Protein AF-A0A8T7BAP5-F1 (afdb_monomer)

Sequence (554 aa):
MAKAKLWIEKAADMTERHAQKHRPDQGSIVCASGISPSGPIHIGNLREEMTVHLVAEELRRRGHTVDHIHSWDDFDRLRKIPASVPKEFEKYIGQPLAEIPDPFDEHPSYADRFISDFEQSMEQLGVEMRSIRQAKAYRNGAYVEQIKLALEKRAVIFDCLVQYQTEGRHEESLEARREKYYPFQIYCHACNRDSTVISNYQADTATLSYACTTCKHEATFSLNDECPGKLVWKADWPMRWHFEKVAFEPGGDDHGTPGSSYTVGKEIIRDVYDDVAPCFIKYAFVGMGGATKISSSSGGGATPADALRVLEPAMLRWLYVRRDAGQQFNVEFGDELIRAYDEWDKLSTQVANETASEKQIKIYNTAKHTATAEVRTSDTPVSFRLLSSVADIANGDLKQILRIVGDHLDDHEIDKDSLEPRLSCALNWLEEYVPTDQRTHVQASFDQTTWDQLEEQQKECVSRFIEMADTQWDLKNLTSLVYGVPKLSLGFELDSPPNDDIKTAQRSFFVAMYQLMVDSETGPRLPTLLLSLGQERVLGLLTPPATPSAANLG

Nearest PDB structures (foldseek):
  1irx-assembly1_A  TM=8.778E-01  e=4.319E-36  Pyrococcus horikoshii
  1irx-assembly2_B  TM=8.777E-01  e=8.696E-34  Pyrococcus horikoshii
  8jpv-assembly1_A  TM=4.964E-01  e=3.115E-09  Candidatus Methylacidiphilum fumarolicum
  8c8w-assembly1_A  TM=2.651E-01  e=1.159E-02  Priestia megaterium
  8c9d-assembly1_A  TM=2.533E-01  e=3.415E-02  Priestia megaterium

pLDDT: mean 92.1, std 9.77, range [37.88, 98.75]

Mean predicted aligned error: 6.85 Å

Secondary structure (DSSP, 8-state):
------HHHHHHHHHHHHHHHH-TT-SSEEEEEEE--SS---HHHHHHHHHHHHHHHHHHHTT--EEEEEEE-TTSBP-S--TTS-GGGGGGTTSBGGGSPPTTSSSSSHHHHHHHHHHHHHHHTT---EEEEHHHHHHTTTTHHHHHHHHHTHHHHHHHHHTTSPTT--SS-HHHHHHH--SEEEPPTTT--S-EEEEEEEGGGTEEEEEETTT--EEEEETTT---EEE-HHHHHHHHHHHHT-SB--EEGGGGSTTSHHHHHHHHHHHHHS--PPB--EE--EEEESPPPTT--S-PPPPHHHHHHHS-HHHHHHHHHTS-TT--EEEE-STHHHHHHHHHHHHHHHHHTT-S-HHHHHHHHHHHB-SS-BPP--SS---HHHHHHHHHHTTT-HHHHHHHHHHHHT-TT--HHHHTTHHHHHHHHHHHHS-TTSS----SS--HHHHHHS-HHHHHHHHHHHHT--S--SHHHHHHHHHHHHHHHTT--TTPPP-HHHHHHHHHHHHHHHHHHHSSS--S-HHHHHHHH-HHHHHHHHSPPPP--S----

Radius of gyration: 31.7 Å; Cα contacts (8 Å, |Δi|>4): 877; chains: 1; bounding box: 68×42×117 Å

Foldseek 3Di:
DPDDDFLLLVLLVQLVVLCCVFPVPDQAAEFEEEDALLDADFVQSVLQLLSSQSNQLSNVVVVGHYAAAYEHQQQDFNQDHALVADPVQVLRGQAGQQPAPPRVNPARGNSRVNVVLQVVLCVLLVRDHHYDYVVVCQFVLVLLVVLLLCQVCVLVLLVLQVVLDDPPPDPDDSVVCSVQGHQKFAQDPVSRGSQKGWPDADSVQQKTWIAHPVPRDTDIDHSVVGRRIAGHQLLRVLSCCLSVVHQHGEEAPQQVDVSHSQNSSQSNNCVRVVHGDHSYDHAYGEAADAFDWPPPPRDDHHHSSNLVQQDRSLLSSLVSSVDNRHDYDYDYLHPVSLVSQVVLVVLVVCVVVVNDDPSSVVSSDSSQDGSVDGNDDAQDSDRLLLLLQLCLLCVNPQVLSLVLVCLQVVHNVDDPRNCPPSNSNSNSSCVTGPDPVNGFAFDPFADPVLVVPADPLLLQLLVVLLVLLPDDLGLVVLVLSLLQSLCVSVVHHSPDDDDPSSVVSSLSNCQSLCCQTGVGSDGRDVSSSDSSCDSVSSSRSRPDDDDDPPPPDD

Structure (mmCIF, N/CA/C/O backbone):
data_AF-A0A8T7BAP5-F1
#
_entry.id   AF-A0A8T7BAP5-F1
#
loop_
_atom_site.group_PDB
_atom_site.id
_atom_site.type_symbol
_atom_site.label_atom_id
_atom_site.label_alt_id
_atom_site.label_comp_id
_atom_site.label_asym_id
_atom_site.label_entity_id
_atom_site.label_seq_id
_atom_site.pdbx_PDB_ins_code
_atom_site.Cartn_x
_atom_site.Cartn_y
_atom_site.Cartn_z
_atom_site.occupancy
_atom_site.B_iso_or_equiv
_atom_site.auth_seq_id
_atom_site.auth_comp_id
_atom_site.auth_asym_id
_atom_site.auth_atom_id
_atom_site.pdbx_PDB_model_num
ATOM 1 N N . MET A 1 1 ? -29.248 20.770 -10.529 1.00 42.22 1 MET A N 1
ATOM 2 C CA . MET A 1 1 ? -27.824 20.951 -10.168 1.00 42.22 1 MET A CA 1
ATOM 3 C C . MET A 1 1 ? -27.089 19.679 -10.552 1.00 42.22 1 MET A C 1
ATOM 5 O O . MET A 1 1 ? -27.600 18.612 -10.242 1.00 42.22 1 MET A O 1
ATOM 9 N N . ALA A 1 2 ? -25.968 19.759 -11.274 1.00 47.84 2 ALA A N 1
ATOM 10 C CA . ALA A 1 2 ? -25.171 18.565 -11.557 1.00 47.84 2 ALA A CA 1
ATOM 11 C C . ALA A 1 2 ? -24.646 17.996 -10.229 1.00 47.84 2 ALA A C 1
ATOM 13 O O . ALA A 1 2 ? -24.065 18.733 -9.432 1.00 47.84 2 ALA A O 1
ATOM 14 N N . LYS A 1 3 ? -24.906 16.712 -9.972 1.00 61.34 3 LYS A N 1
ATOM 15 C CA . LYS A 1 3 ? -24.459 16.011 -8.762 1.00 61.34 3 LYS A CA 1
ATOM 16 C C . LYS A 1 3 ? -22.929 16.067 -8.684 1.00 61.34 3 LYS A C 1
ATOM 18 O O . LYS A 1 3 ? -22.256 15.878 -9.697 1.00 61.34 3 LYS A O 1
ATOM 23 N N . ALA A 1 4 ? -22.371 16.367 -7.510 1.00 72.88 4 ALA A N 1
ATOM 24 C CA . ALA A 1 4 ? -20.925 16.518 -7.353 1.00 72.88 4 ALA A CA 1
ATOM 25 C C . ALA A 1 4 ? -20.216 15.172 -7.603 1.00 72.88 4 ALA A C 1
ATOM 27 O O . ALA A 1 4 ? -20.371 14.234 -6.822 1.00 72.88 4 ALA A O 1
ATOM 28 N N . LYS A 1 5 ? -19.455 15.084 -8.700 1.00 86.69 5 LYS A N 1
ATOM 29 C CA . LYS A 1 5 ? -18.650 13.906 -9.054 1.00 86.69 5 LYS A CA 1
ATOM 30 C C . LYS A 1 5 ? -17.459 13.736 -8.104 1.00 86.69 5 LYS A C 1
ATOM 32 O O . LYS A 1 5 ? -16.766 14.718 -7.808 1.00 86.69 5 LYS A O 1
ATOM 37 N N . LEU A 1 6 ? -17.196 12.501 -7.678 1.00 93.44 6 LEU A N 1
ATOM 38 C CA . LEU A 1 6 ? -15.946 12.102 -7.031 1.00 93.44 6 LEU A CA 1
ATOM 39 C C . LEU A 1 6 ? -14.764 12.273 -7.997 1.00 93.44 6 LEU A C 1
ATOM 41 O O . LEU A 1 6 ? -14.939 12.345 -9.214 1.00 93.44 6 LEU A O 1
ATOM 45 N N . TRP A 1 7 ? -13.545 12.339 -7.459 1.00 94.38 7 TRP A N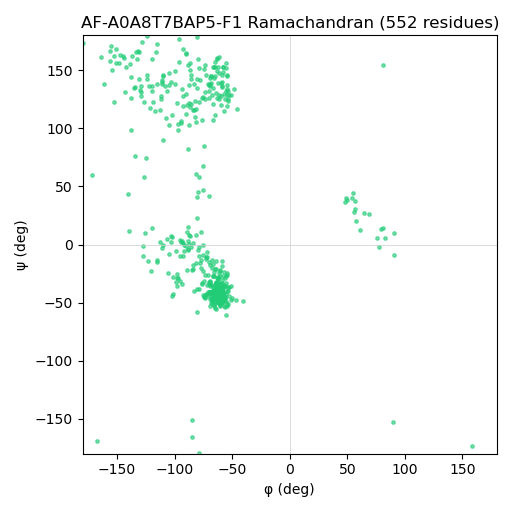 1
ATOM 46 C CA . TRP A 1 7 ? -12.332 12.404 -8.280 1.00 94.38 7 TRP A CA 1
ATOM 47 C C . TRP A 1 7 ? -12.193 11.167 -9.183 1.00 94.38 7 TRP A C 1
ATOM 49 O O . TRP A 1 7 ? -11.787 11.303 -10.332 1.00 94.38 7 TRP A O 1
ATOM 59 N N . ILE A 1 8 ? -12.641 10.004 -8.696 1.00 97.19 8 ILE A N 1
ATOM 60 C CA . ILE A 1 8 ? -12.675 8.725 -9.418 1.00 97.19 8 ILE A CA 1
ATOM 61 C C . ILE A 1 8 ? -13.526 8.849 -10.686 1.00 97.19 8 ILE A C 1
ATOM 63 O O . ILE A 1 8 ? -13.062 8.551 -11.781 1.00 97.19 8 ILE A O 1
ATOM 67 N N . GLU A 1 9 ? -14.745 9.388 -10.558 1.00 96.81 9 GLU A N 1
ATOM 68 C CA . GLU A 1 9 ? -15.660 9.589 -11.689 1.00 96.81 9 GLU A CA 1
ATOM 69 C C . GLU A 1 9 ? -15.062 10.544 -12.735 1.00 96.81 9 GLU A C 1
ATOM 71 O O . GLU A 1 9 ? -15.244 10.338 -13.933 1.00 96.81 9 GLU A O 1
ATOM 76 N N . LYS A 1 10 ? -14.334 11.582 -12.295 1.00 96.19 10 LYS A N 1
ATOM 77 C CA . LYS A 1 10 ? -13.656 12.534 -13.191 1.00 96.19 10 LYS A CA 1
ATOM 78 C C . LYS A 1 10 ? -12.464 11.898 -13.907 1.00 96.19 10 LYS A C 1
ATOM 80 O O . LYS A 1 10 ? -12.264 12.172 -15.088 1.00 96.19 10 LYS A O 1
ATOM 85 N N . ALA A 1 11 ? -11.683 11.078 -13.207 1.00 97.81 11 ALA A N 1
ATOM 86 C CA . ALA A 1 11 ? -10.572 10.342 -13.795 1.00 97.81 11 ALA A CA 1
ATOM 87 C C . ALA A 1 11 ? -11.085 9.333 -14.833 1.00 97.81 11 ALA A C 1
ATOM 89 O O . ALA A 1 11 ? -10.587 9.330 -15.953 1.00 97.81 11 ALA A O 1
ATOM 90 N N . ALA A 1 12 ? -12.156 8.594 -14.528 1.00 98.19 12 ALA A N 1
ATOM 91 C CA . ALA A 1 12 ? -12.823 7.716 -15.488 1.00 98.19 12 ALA A CA 1
ATOM 92 C C . ALA A 1 12 ? -13.328 8.482 -16.728 1.00 98.19 12 ALA A C 1
ATOM 94 O O . ALA A 1 12 ? -13.032 8.072 -17.847 1.00 98.19 12 ALA A O 1
ATOM 95 N N . ASP A 1 13 ? -13.966 9.653 -16.564 1.00 98.06 13 ASP A N 1
ATOM 96 C CA . ASP A 1 13 ? -14.374 10.498 -17.704 1.00 98.06 13 ASP A CA 1
ATOM 97 C C . ASP A 1 13 ? -13.178 10.931 -18.582 1.00 98.06 13 ASP A C 1
ATOM 99 O O . ASP A 1 13 ? -13.317 11.173 -19.785 1.00 98.06 13 ASP A O 1
ATOM 103 N N . MET A 1 14 ? -12.003 11.159 -17.985 1.00 98.00 14 MET A N 1
ATOM 104 C CA . MET A 1 14 ? -10.785 11.504 -18.725 1.00 98.00 14 MET A CA 1
ATOM 105 C C . MET A 1 14 ? -10.226 10.285 -19.459 1.00 98.00 14 MET A C 1
ATOM 107 O O . MET A 1 14 ? -9.881 10.402 -20.636 1.00 98.00 14 MET A O 1
ATOM 111 N N . THR A 1 15 ? -10.199 9.130 -18.796 1.00 98.50 15 THR A N 1
ATOM 112 C CA . THR A 1 15 ? -9.736 7.861 -19.356 1.00 98.50 15 THR A CA 1
ATOM 113 C C . THR A 1 15 ? -10.598 7.408 -20.530 1.00 98.50 15 THR A C 1
ATOM 115 O O . THR A 1 15 ? -10.052 7.080 -21.578 1.00 98.50 15 THR A O 1
ATOM 118 N N . GLU A 1 16 ? -11.927 7.466 -20.418 1.00 97.94 16 GLU A N 1
ATOM 119 C CA . GLU A 1 16 ? -12.850 7.122 -21.512 1.00 97.94 16 GLU A CA 1
ATOM 120 C C . GLU A 1 16 ? -12.613 7.993 -22.741 1.00 97.94 16 GLU A C 1
ATOM 122 O O . GLU A 1 16 ? -12.461 7.483 -23.848 1.00 97.94 16 GLU A O 1
ATOM 127 N N . ARG A 1 17 ? -12.520 9.316 -22.550 1.00 98.00 17 ARG A N 1
ATOM 128 C CA . ARG A 1 17 ? -12.244 10.247 -23.652 1.00 98.00 17 ARG A CA 1
ATOM 129 C C . ARG A 1 17 ? -10.885 9.984 -24.292 1.00 98.00 17 ARG A C 1
ATOM 131 O O . ARG A 1 17 ? -10.757 10.108 -25.508 1.00 98.00 17 ARG A O 1
ATOM 138 N N . HIS A 1 18 ? -9.876 9.643 -23.491 1.00 98.06 18 HIS A N 1
ATOM 139 C CA . HIS A 1 18 ? -8.556 9.286 -23.996 1.00 98.06 18 HIS A CA 1
ATOM 140 C C . HIS A 1 18 ? -8.612 7.993 -24.822 1.00 98.06 18 HIS A C 1
ATOM 142 O O . HIS A 1 18 ? -8.173 7.991 -25.971 1.00 98.06 18 HIS A O 1
ATOM 148 N N . ALA A 1 19 ? -9.212 6.933 -24.276 1.00 97.56 19 ALA A N 1
ATOM 149 C CA . ALA A 1 19 ? -9.358 5.642 -24.941 1.00 97.56 19 ALA A CA 1
ATOM 150 C C . ALA A 1 19 ? -10.167 5.759 -26.242 1.00 97.56 19 ALA A C 1
ATOM 152 O O . ALA A 1 19 ? -9.708 5.315 -27.285 1.00 97.56 19 ALA A O 1
ATOM 153 N N . GLN A 1 20 ? -11.305 6.456 -26.239 1.00 96.62 20 GLN A N 1
ATOM 154 C CA . GLN A 1 20 ? -12.110 6.676 -27.449 1.00 96.62 20 GLN A CA 1
ATOM 155 C C . GLN A 1 20 ? -11.347 7.427 -28.544 1.00 96.62 20 GLN A C 1
ATOM 157 O O . GLN A 1 20 ? -11.540 7.166 -29.728 1.00 96.62 20 GLN A O 1
ATOM 162 N N . LYS A 1 21 ? -10.492 8.382 -28.166 1.00 97.50 21 LYS A N 1
ATOM 163 C CA . LYS A 1 21 ? -9.751 9.201 -29.129 1.00 97.50 21 LYS A CA 1
ATOM 164 C C . LYS A 1 21 ? -8.523 8.489 -29.694 1.00 97.50 21 LYS A C 1
ATOM 166 O O . LYS A 1 21 ? -8.200 8.687 -30.860 1.00 97.50 21 LYS A O 1
ATOM 171 N N . HIS A 1 22 ? -7.813 7.737 -28.860 1.00 96.81 22 HIS A N 1
ATOM 172 C CA . HIS A 1 22 ? -6.478 7.231 -29.182 1.00 96.81 22 HIS A CA 1
ATOM 173 C C . HIS A 1 22 ? -6.399 5.705 -29.277 1.00 96.81 22 HIS A C 1
ATOM 175 O O . HIS A 1 22 ? -5.413 5.183 -29.787 1.00 96.81 22 HIS A O 1
ATOM 181 N N . ARG A 1 23 ? -7.430 4.994 -28.812 1.00 94.19 23 ARG A N 1
ATOM 182 C CA . ARG A 1 23 ? -7.539 3.530 -28.785 1.00 94.19 23 ARG A CA 1
ATOM 183 C C . ARG A 1 23 ? -8.967 3.036 -29.134 1.00 94.19 23 ARG A C 1
ATOM 185 O O . ARG A 1 23 ? -9.470 2.148 -28.448 1.00 94.19 23 ARG A O 1
ATOM 192 N N . PRO A 1 24 ? -9.655 3.589 -30.158 1.00 91.50 24 PRO A N 1
ATOM 193 C CA . PRO A 1 24 ? -11.071 3.288 -30.423 1.00 91.50 24 PRO A CA 1
ATOM 194 C C . PRO A 1 24 ? -11.344 1.813 -30.752 1.00 91.50 24 PRO A C 1
ATOM 196 O O . PRO A 1 24 ? -12.427 1.315 -30.457 1.00 91.50 24 PRO A O 1
ATOM 199 N N . ASP A 1 25 ? -10.360 1.124 -31.332 1.00 91.44 25 ASP A N 1
ATOM 200 C CA . ASP A 1 25 ? -10.478 -0.271 -31.769 1.00 91.44 25 ASP A CA 1
ATOM 201 C C . ASP A 1 25 ? -9.985 -1.274 -30.710 1.00 91.44 25 ASP A C 1
ATOM 203 O O . ASP A 1 25 ? -9.953 -2.482 -30.950 1.00 91.44 25 ASP A O 1
ATOM 207 N N . GLN A 1 26 ? -9.567 -0.794 -29.534 1.00 88.06 26 GLN A N 1
ATOM 208 C CA . GLN A 1 26 ? -9.059 -1.650 -28.469 1.00 88.06 26 GLN A CA 1
ATOM 209 C C . GLN A 1 26 ? -10.225 -2.249 -27.673 1.00 88.06 26 GLN A C 1
ATOM 211 O O . GLN A 1 26 ? -11.061 -1.532 -27.130 1.00 88.06 26 GLN A O 1
ATOM 216 N N . GLY A 1 27 ? -10.277 -3.582 -27.587 1.00 90.25 27 GLY A N 1
ATOM 217 C CA . GLY A 1 27 ? -11.372 -4.301 -26.919 1.00 90.25 27 GLY A CA 1
ATOM 218 C C . GLY A 1 27 ? -11.449 -4.095 -25.400 1.00 90.25 27 GLY A C 1
ATOM 219 O O . GLY A 1 27 ? -12.485 -4.370 -24.799 1.00 90.25 27 GLY A O 1
ATOM 220 N N . SER A 1 28 ? -10.377 -3.597 -24.780 1.00 96.88 28 SER A N 1
ATOM 221 C CA . SER A 1 28 ? -10.308 -3.283 -23.354 1.00 96.88 28 SER A CA 1
ATOM 222 C C . SER A 1 28 ? -9.598 -1.954 -23.111 1.00 96.88 28 SER A C 1
ATOM 224 O O . SER A 1 28 ? -8.614 -1.627 -23.774 1.00 96.88 28 SER A O 1
ATOM 226 N N . ILE A 1 29 ? -10.063 -1.204 -22.112 1.00 98.50 29 ILE A N 1
ATOM 227 C CA . ILE A 1 29 ? -9.329 -0.049 -21.589 1.00 98.50 29 ILE A CA 1
ATOM 228 C C . ILE A 1 29 ? -8.233 -0.584 -20.667 1.00 98.50 29 ILE A C 1
ATOM 230 O O . ILE A 1 29 ? -8.533 -1.298 -19.713 1.00 98.50 29 ILE A O 1
ATOM 234 N N . VAL A 1 30 ? -6.973 -0.257 -20.953 1.00 98.69 30 VAL A N 1
ATOM 235 C CA . VAL A 1 30 ? -5.834 -0.692 -20.132 1.00 98.69 30 VAL A CA 1
ATOM 236 C C . VAL A 1 30 ? -5.521 0.378 -19.087 1.00 98.69 30 VAL A C 1
ATOM 238 O O . VAL A 1 30 ? -5.207 1.521 -19.436 1.00 98.69 30 VAL A O 1
ATOM 241 N N . CYS A 1 31 ? -5.614 0.004 -17.815 1.00 98.75 31 CYS A N 1
ATOM 242 C CA . CYS A 1 31 ? -5.249 0.827 -16.664 1.00 98.75 31 CYS A CA 1
ATOM 243 C C . CYS A 1 31 ? -4.015 0.211 -15.997 1.00 98.75 31 CYS A C 1
ATOM 245 O O . CYS A 1 31 ? -4.042 -0.981 -15.707 1.00 98.75 31 CYS A O 1
ATOM 247 N N . ALA A 1 32 ? -2.959 0.992 -15.770 1.00 98.69 32 ALA A N 1
ATOM 248 C CA . ALA A 1 32 ? -1.668 0.480 -15.314 1.00 98.69 32 ALA A CA 1
ATOM 249 C C . ALA A 1 32 ? -1.173 1.140 -14.022 1.00 98.69 32 ALA A C 1
ATOM 251 O O . ALA A 1 32 ? -1.396 2.335 -13.820 1.00 98.69 32 ALA A O 1
ATOM 252 N N . SER A 1 33 ? -0.480 0.349 -13.204 1.00 98.19 33 SER A N 1
ATOM 253 C CA . SER A 1 33 ? 0.383 0.722 -12.070 1.00 98.19 33 SER A CA 1
ATOM 254 C C . SER A 1 33 ? 1.727 -0.014 -12.181 1.00 98.19 33 SER A C 1
ATOM 256 O O . SER A 1 33 ? 1.854 -0.989 -12.933 1.00 98.19 33 SER A O 1
ATOM 258 N N . GLY A 1 34 ? 2.739 0.405 -11.417 1.00 97.31 34 GLY A N 1
ATOM 259 C CA . GLY A 1 34 ? 3.998 -0.323 -11.314 1.00 97.31 34 GLY A CA 1
ATOM 260 C C . GLY A 1 34 ? 4.848 0.024 -10.091 1.00 97.31 34 GLY A C 1
ATOM 261 O O . GLY A 1 34 ? 5.007 1.178 -9.705 1.00 97.31 34 GLY A O 1
ATOM 262 N N . ILE A 1 35 ? 5.434 -1.002 -9.470 1.00 97.31 35 ILE A N 1
ATOM 263 C CA . ILE A 1 35 ? 6.256 -0.868 -8.261 1.00 97.31 35 ILE A CA 1
ATOM 264 C C . ILE A 1 35 ? 7.536 -1.700 -8.404 1.00 97.31 35 ILE A C 1
ATOM 266 O O . ILE A 1 35 ? 7.500 -2.874 -8.775 1.00 97.31 35 ILE A O 1
ATOM 270 N N . SER A 1 36 ? 8.683 -1.122 -8.027 1.00 97.19 36 SER A N 1
ATOM 271 C CA . SER A 1 36 ? 9.936 -1.870 -7.854 1.00 97.19 36 SER A CA 1
ATOM 272 C C . SER A 1 36 ? 9.961 -2.559 -6.474 1.00 97.19 36 SER A C 1
ATOM 274 O O . SER A 1 36 ? 10.014 -1.857 -5.455 1.00 97.19 36 SER A O 1
ATOM 276 N N . PRO A 1 37 ? 10.003 -3.905 -6.388 1.00 96.75 37 PRO A N 1
ATOM 277 C CA . PRO A 1 37 ? 9.979 -4.668 -5.131 1.00 96.75 37 PRO A CA 1
ATOM 278 C C . PRO A 1 37 ? 11.360 -4.683 -4.447 1.00 96.75 37 PRO A C 1
ATOM 280 O O . PRO A 1 37 ? 11.987 -5.719 -4.239 1.00 96.75 37 PRO A O 1
ATOM 283 N N . SER A 1 38 ? 11.886 -3.493 -4.150 1.00 94.56 38 SER A N 1
ATOM 284 C CA . SER A 1 38 ? 13.243 -3.272 -3.619 1.00 94.56 38 SER A CA 1
ATOM 285 C C . SER A 1 38 ? 13.339 -3.311 -2.086 1.00 94.56 38 SER A C 1
ATOM 287 O O . SER A 1 38 ? 14.354 -2.915 -1.511 1.00 94.56 38 SER A O 1
ATOM 289 N N . GLY A 1 39 ? 12.266 -3.745 -1.432 1.00 93.12 39 GLY A N 1
ATOM 290 C CA . GLY A 1 39 ? 12.071 -3.763 0.011 1.00 93.12 39 GLY A CA 1
ATOM 291 C C . GLY A 1 39 ? 10.576 -3.807 0.344 1.00 93.12 39 GLY A C 1
ATOM 292 O O . GLY A 1 39 ? 9.760 -3.908 -0.576 1.00 93.12 39 GLY A O 1
ATOM 293 N N . PRO A 1 40 ? 10.206 -3.687 1.633 1.00 92.25 40 PRO A N 1
ATOM 294 C CA . PRO A 1 40 ? 8.806 -3.638 2.045 1.00 92.25 40 PRO A CA 1
ATOM 295 C C . PRO A 1 40 ? 8.033 -2.549 1.292 1.00 92.25 40 PRO A C 1
ATOM 297 O O . PRO A 1 40 ? 8.432 -1.381 1.293 1.00 92.25 40 PRO A O 1
ATOM 300 N N . ILE A 1 41 ? 6.931 -2.938 0.651 1.00 93.75 41 ILE A N 1
ATOM 301 C CA . ILE A 1 41 ? 6.086 -2.034 -0.133 1.00 93.75 41 ILE A CA 1
ATOM 302 C C . ILE A 1 41 ? 5.112 -1.347 0.823 1.00 93.75 41 ILE A C 1
ATOM 304 O O . ILE A 1 41 ? 4.288 -1.996 1.466 1.00 93.75 41 ILE A O 1
ATOM 308 N N . HIS A 1 42 ? 5.225 -0.027 0.953 1.00 92.62 42 HIS A N 1
ATOM 309 C CA . HIS A 1 42 ? 4.546 0.722 2.009 1.00 92.62 42 HIS A CA 1
ATOM 310 C C . HIS A 1 42 ? 3.177 1.272 1.572 1.00 92.62 42 HIS A C 1
ATOM 312 O O . HIS A 1 42 ? 2.851 1.338 0.387 1.00 92.62 42 HIS A O 1
ATOM 318 N N . ILE A 1 43 ? 2.376 1.759 2.526 1.00 93.75 43 ILE A N 1
ATOM 319 C CA . ILE A 1 43 ? 1.055 2.384 2.291 1.00 93.75 43 ILE A CA 1
ATOM 320 C C . ILE A 1 43 ? 1.093 3.572 1.306 1.00 93.75 43 ILE A C 1
ATOM 322 O O . ILE A 1 43 ? 0.126 3.853 0.600 1.00 93.75 43 ILE A O 1
ATOM 326 N N . GLY A 1 44 ? 2.232 4.255 1.198 1.00 93.12 44 GLY A N 1
ATOM 327 C CA . GLY A 1 44 ? 2.478 5.221 0.121 1.00 93.12 44 GLY A CA 1
ATOM 328 C C . GLY A 1 44 ? 2.400 4.612 -1.286 1.00 93.12 44 GLY A C 1
ATOM 329 O O . GLY A 1 44 ? 1.758 5.198 -2.150 1.00 93.12 44 GLY A O 1
ATOM 330 N N . ASN A 1 45 ? 2.981 3.428 -1.517 1.00 94.75 45 ASN A N 1
ATOM 331 C CA . ASN A 1 45 ? 2.881 2.729 -2.803 1.00 94.75 45 ASN A CA 1
ATOM 332 C C . ASN A 1 45 ? 1.464 2.204 -3.060 1.00 94.75 45 ASN A C 1
ATOM 334 O O . ASN A 1 45 ? 0.988 2.261 -4.190 1.00 94.75 45 ASN A O 1
ATOM 338 N N . LEU A 1 46 ? 0.748 1.791 -2.004 1.00 97.00 46 LEU A N 1
ATOM 339 C CA . LEU A 1 46 ? -0.669 1.422 -2.099 1.00 97.00 46 LEU A CA 1
ATOM 340 C C . LEU A 1 46 ? -1.523 2.542 -2.714 1.00 97.00 46 LEU A C 1
ATOM 342 O O . LEU A 1 46 ? -2.559 2.266 -3.312 1.00 97.00 46 LEU A O 1
ATOM 346 N N . ARG A 1 47 ? -1.104 3.812 -2.603 1.00 97.06 47 ARG A N 1
ATOM 347 C CA . ARG A 1 47 ? -1.826 4.932 -3.221 1.00 97.06 47 ARG A CA 1
ATOM 348 C C . ARG A 1 47 ? -1.882 4.819 -4.730 1.00 97.06 47 ARG A C 1
ATOM 350 O O . ARG A 1 47 ? -2.927 5.151 -5.283 1.00 97.06 47 ARG A O 1
ATOM 357 N N . GLU A 1 48 ? -0.811 4.371 -5.372 1.00 97.06 48 GLU A N 1
ATOM 358 C CA . GLU A 1 48 ? -0.809 4.167 -6.815 1.00 97.06 48 GLU A CA 1
ATOM 359 C C . GLU A 1 48 ? -1.816 3.081 -7.189 1.00 97.06 48 GLU A C 1
ATOM 361 O O . GLU A 1 48 ? -2.773 3.355 -7.910 1.00 97.06 48 GLU A O 1
ATOM 366 N N . GLU A 1 49 ? -1.675 1.905 -6.582 1.00 97.69 49 GLU A N 1
ATOM 367 C CA . GLU A 1 49 ? -2.509 0.738 -6.863 1.00 97.69 49 GLU A CA 1
ATOM 368 C C . GLU A 1 49 ? -3.998 1.009 -6.614 1.00 97.69 49 GLU A C 1
ATOM 370 O O . GLU A 1 49 ? -4.838 0.815 -7.491 1.00 97.69 49 GLU A O 1
ATOM 375 N N . MET A 1 50 ? -4.339 1.587 -5.458 1.00 97.88 50 MET A N 1
ATOM 376 C CA . MET A 1 50 ? -5.717 1.980 -5.162 1.00 97.88 50 MET A CA 1
ATOM 377 C C . MET A 1 50 ? -6.237 3.031 -6.142 1.00 97.88 50 MET A C 1
ATOM 379 O O . MET A 1 50 ? -7.423 3.034 -6.459 1.00 97.88 50 MET A O 1
ATOM 383 N N . THR A 1 51 ? -5.385 3.935 -6.631 1.00 98.06 51 THR A N 1
ATOM 384 C CA . THR A 1 51 ? -5.808 4.950 -7.601 1.00 98.06 51 THR A CA 1
ATOM 385 C C . THR A 1 51 ? -6.192 4.312 -8.932 1.00 98.06 51 THR A C 1
ATOM 387 O O . THR A 1 51 ? -7.234 4.661 -9.490 1.00 98.06 51 THR A O 1
ATOM 390 N N . VAL A 1 52 ? -5.393 3.358 -9.415 1.00 98.38 52 VAL A N 1
ATOM 391 C CA . VAL A 1 52 ? -5.677 2.613 -10.649 1.00 98.38 52 VAL A CA 1
ATOM 392 C C . VAL A 1 52 ? -6.904 1.740 -10.486 1.00 98.38 52 VAL A C 1
ATOM 394 O O . VAL A 1 52 ? -7.846 1.872 -11.269 1.00 98.38 52 VAL A O 1
ATOM 397 N N . HIS A 1 53 ? -6.934 0.933 -9.426 1.00 97.94 53 HIS A N 1
ATOM 398 C CA . HIS A 1 53 ? -8.045 0.047 -9.126 1.00 97.94 53 HIS A CA 1
ATOM 399 C C . HIS A 1 53 ? -9.366 0.818 -9.070 1.00 97.94 53 HIS A C 1
ATOM 401 O O . HIS A 1 53 ? -10.293 0.497 -9.801 1.00 97.94 53 HIS A O 1
ATOM 407 N N . LEU A 1 54 ? -9.459 1.898 -8.288 1.00 97.75 54 LEU A N 1
ATOM 408 C CA . LEU A 1 54 ? -10.710 2.651 -8.148 1.00 97.75 54 LEU A CA 1
ATOM 409 C C . LEU A 1 54 ? -11.224 3.223 -9.480 1.00 97.75 54 LEU A C 1
ATOM 411 O O . LEU A 1 54 ? -12.435 3.248 -9.706 1.00 97.75 54 LEU A O 1
ATOM 415 N N . VAL A 1 55 ? -10.327 3.663 -10.369 1.00 98.25 55 VAL A N 1
ATOM 416 C CA . VAL A 1 55 ? -10.701 4.139 -11.710 1.00 98.25 55 VAL A CA 1
ATOM 417 C C . VAL A 1 55 ? -11.119 2.977 -12.611 1.00 98.25 55 VAL A C 1
ATOM 419 O O . VAL A 1 55 ? -12.130 3.091 -13.302 1.00 98.25 55 VAL A O 1
ATOM 422 N N . ALA A 1 56 ? -10.402 1.851 -12.576 1.00 98.12 56 ALA A N 1
ATOM 423 C CA . ALA A 1 56 ? -10.762 0.642 -13.312 1.00 98.12 56 ALA A CA 1
ATOM 424 C C . ALA A 1 56 ? -12.152 0.120 -12.910 1.00 98.12 56 ALA A C 1
ATOM 426 O O . ALA A 1 56 ? -12.961 -0.223 -13.768 1.00 98.12 56 ALA A O 1
ATOM 427 N N . GLU A 1 57 ? -12.467 0.138 -11.618 1.00 97.25 57 GLU A N 1
ATOM 428 C CA . GLU A 1 57 ? -13.761 -0.281 -11.076 1.00 97.25 57 GLU A CA 1
ATOM 429 C C . GLU A 1 57 ? -14.905 0.628 -11.523 1.00 97.25 57 GLU A C 1
ATOM 431 O O . GLU A 1 57 ? -15.981 0.157 -11.889 1.00 97.25 57 GLU A O 1
ATOM 436 N N . GLU A 1 58 ? -14.674 1.939 -11.542 1.00 97.19 58 GLU A N 1
ATOM 437 C CA . GLU A 1 58 ? -15.643 2.893 -12.074 1.00 97.19 58 GLU A CA 1
ATOM 438 C C . GLU A 1 58 ? -15.888 2.673 -13.574 1.00 97.19 58 GLU A C 1
ATOM 440 O O . GLU A 1 58 ? -17.036 2.666 -14.014 1.00 97.19 58 GLU A O 1
ATOM 445 N N . LEU A 1 59 ? -14.839 2.420 -14.359 1.00 97.69 59 LEU A N 1
ATOM 446 C CA . LEU A 1 59 ? -14.963 2.091 -15.783 1.00 97.69 59 LEU A CA 1
ATOM 447 C C . LEU A 1 59 ? -15.730 0.774 -16.002 1.00 97.69 59 LEU A C 1
ATOM 449 O O . LEU A 1 59 ? -16.602 0.710 -16.873 1.00 97.69 59 LEU A O 1
ATOM 453 N N . ARG A 1 60 ? -15.477 -0.256 -15.181 1.00 97.19 60 ARG A N 1
ATOM 454 C CA . ARG A 1 60 ? -16.231 -1.525 -15.203 1.00 97.19 60 ARG A CA 1
ATOM 455 C C . ARG A 1 60 ? -17.708 -1.311 -14.890 1.00 97.19 60 ARG A C 1
ATOM 457 O O . ARG A 1 60 ? -18.561 -1.815 -15.617 1.00 97.19 60 ARG A O 1
ATOM 464 N N . ARG A 1 61 ? -18.034 -0.498 -13.877 1.00 95.19 61 ARG A N 1
ATOM 465 C CA . ARG A 1 61 ? -19.427 -0.131 -13.541 1.00 95.19 61 ARG A CA 1
ATOM 466 C C . ARG A 1 61 ? -20.145 0.593 -14.680 1.00 95.19 61 ARG A C 1
ATOM 468 O O . ARG A 1 61 ? -21.364 0.497 -14.787 1.00 95.19 61 ARG A O 1
ATOM 475 N N . ARG A 1 62 ? -19.403 1.284 -15.549 1.00 95.56 62 ARG A N 1
ATOM 476 C CA . ARG A 1 62 ? -19.925 1.929 -16.766 1.00 95.56 62 ARG A CA 1
ATOM 477 C C . ARG A 1 62 ? -20.044 0.983 -17.967 1.00 95.56 62 ARG A C 1
ATOM 479 O O . ARG A 1 62 ? -20.484 1.410 -19.030 1.00 95.56 62 ARG A O 1
ATOM 486 N N . GLY A 1 63 ? -19.701 -0.295 -17.801 1.00 95.94 63 GLY A N 1
ATOM 487 C CA . GLY A 1 63 ? -19.829 -1.331 -18.826 1.00 95.94 63 GLY A CA 1
ATOM 488 C C . GLY A 1 63 ? -18.598 -1.506 -19.715 1.00 95.94 63 GLY A C 1
ATOM 489 O O . GLY A 1 63 ? -18.673 -2.224 -20.711 1.00 95.94 63 GLY A O 1
ATOM 490 N N . HIS A 1 64 ? -17.465 -0.878 -19.386 1.00 97.12 64 HIS A N 1
ATOM 491 C CA . HIS A 1 64 ? -16.218 -1.113 -20.109 1.00 97.12 64 HIS A CA 1
ATOM 492 C C . HIS A 1 64 ? -15.559 -2.425 -19.674 1.00 97.12 64 HIS A C 1
ATOM 494 O O . HIS A 1 64 ? -15.513 -2.758 -18.490 1.00 97.12 64 HIS A O 1
ATOM 500 N N . THR A 1 65 ? -14.970 -3.142 -20.634 1.00 97.00 65 THR A N 1
ATOM 501 C CA . THR A 1 65 ? -13.979 -4.179 -20.317 1.00 97.00 65 THR A CA 1
ATOM 502 C C . THR A 1 65 ? -12.671 -3.483 -19.961 1.00 97.00 65 THR A C 1
ATOM 504 O O . THR A 1 65 ? -12.185 -2.651 -20.731 1.00 97.00 65 THR A O 1
ATOM 507 N N . VAL A 1 66 ? -12.112 -3.798 -18.794 1.00 98.00 66 VAL A N 1
ATOM 508 C CA . VAL A 1 66 ? -10.917 -3.131 -18.265 1.00 98.00 66 VAL A CA 1
ATOM 509 C C . VAL A 1 66 ? -9.855 -4.159 -17.917 1.00 98.00 66 VAL A C 1
ATOM 511 O O . VAL A 1 66 ? -10.097 -5.043 -17.091 1.00 98.00 66 VAL A O 1
ATOM 514 N N . ASP A 1 67 ? -8.681 -4.003 -18.521 1.00 98.06 67 ASP A N 1
ATOM 515 C CA . ASP A 1 67 ? -7.473 -4.749 -18.173 1.00 98.06 67 ASP A CA 1
ATOM 516 C C . ASP A 1 67 ? -6.667 -3.902 -17.187 1.00 98.06 67 ASP A C 1
ATOM 518 O O . ASP A 1 67 ? -6.119 -2.857 -17.543 1.00 98.06 67 ASP A O 1
ATOM 522 N N . HIS A 1 68 ? -6.686 -4.315 -15.923 1.00 98.12 68 HIS A N 1
ATOM 523 C CA . HIS A 1 68 ? -5.957 -3.655 -14.851 1.00 98.12 68 HIS A CA 1
ATOM 524 C C . HIS A 1 68 ? -4.615 -4.359 -14.694 1.00 98.12 68 HIS A C 1
ATOM 526 O O . HIS A 1 68 ? -4.576 -5.483 -14.198 1.00 98.12 68 HIS A O 1
ATOM 532 N N . ILE A 1 69 ? -3.539 -3.735 -15.161 1.00 98.50 69 ILE A N 1
ATOM 533 C CA . ILE A 1 69 ? -2.201 -4.323 -15.157 1.00 98.50 69 ILE A CA 1
ATOM 534 C C . ILE A 1 69 ? -1.365 -3.733 -14.028 1.00 98.50 69 ILE A C 1
ATOM 536 O O . ILE A 1 69 ? -1.392 -2.526 -13.803 1.00 98.50 69 ILE A O 1
ATOM 540 N N . HIS A 1 70 ? -0.587 -4.587 -13.369 1.00 98.69 70 HIS A N 1
ATOM 541 C CA . HIS A 1 70 ? 0.400 -4.164 -12.384 1.00 98.69 70 HIS A CA 1
ATOM 542 C C . HIS A 1 70 ? 1.784 -4.639 -12.811 1.00 98.69 70 HIS A C 1
ATOM 544 O O . HIS A 1 70 ? 2.035 -5.842 -12.928 1.00 98.69 70 HIS A O 1
ATOM 550 N N . SER A 1 71 ? 2.692 -3.702 -13.057 1.00 98.56 71 SER A N 1
ATOM 551 C CA . SER A 1 71 ? 4.068 -3.999 -13.433 1.00 98.56 71 SER A CA 1
ATOM 552 C C . SER A 1 71 ? 4.968 -4.117 -12.210 1.00 98.56 71 SER A C 1
ATOM 554 O O . SER A 1 71 ? 5.308 -3.132 -11.562 1.00 98.56 71 SER A O 1
ATOM 556 N N . TRP A 1 72 ? 5.447 -5.328 -11.950 1.00 98.62 72 TRP A N 1
ATOM 557 C CA . TRP A 1 72 ? 6.505 -5.559 -10.979 1.00 98.62 72 TRP A CA 1
ATOM 558 C C . TRP A 1 72 ? 7.856 -5.273 -11.621 1.00 98.62 72 TRP A C 1
ATOM 560 O O . TRP A 1 72 ? 8.350 -6.085 -12.407 1.00 98.62 72 TRP A O 1
ATOM 570 N N . ASP A 1 73 ? 8.477 -4.146 -11.267 1.00 98.25 73 ASP A N 1
ATOM 571 C CA . ASP A 1 73 ? 9.807 -3.731 -11.737 1.00 98.25 73 ASP A CA 1
ATOM 572 C C . ASP A 1 73 ? 10.936 -4.531 -11.051 1.00 98.25 73 ASP A C 1
ATOM 574 O O . ASP A 1 73 ? 11.951 -4.008 -10.593 1.00 98.25 73 ASP A O 1
ATOM 578 N N . ASP A 1 74 ? 10.770 -5.854 -10.995 1.00 98.38 74 ASP A N 1
ATOM 579 C CA . ASP A 1 74 ? 11.675 -6.830 -10.385 1.00 98.38 74 ASP A CA 1
ATOM 580 C C . ASP A 1 74 ? 12.972 -7.048 -11.183 1.00 98.38 74 ASP A C 1
ATOM 582 O O . ASP A 1 74 ? 13.898 -7.709 -10.711 1.00 98.38 74 ASP A O 1
ATOM 586 N N . PHE A 1 75 ? 13.074 -6.454 -12.376 1.00 98.31 75 PHE A N 1
ATOM 587 C CA . PHE A 1 75 ? 14.318 -6.391 -13.144 1.00 98.31 75 PHE A CA 1
ATOM 588 C C . PHE A 1 75 ? 15.137 -5.128 -12.888 1.00 98.31 75 PHE A C 1
ATOM 590 O O . PHE A 1 75 ? 16.190 -4.945 -13.501 1.00 98.31 75 PHE A O 1
ATOM 597 N N . ASP A 1 76 ? 14.678 -4.248 -11.998 1.00 97.94 76 ASP A N 1
ATOM 598 C CA . ASP A 1 76 ? 15.514 -3.171 -11.489 1.00 97.94 76 ASP A CA 1
ATOM 599 C C . ASP A 1 76 ? 16.662 -3.728 -10.652 1.00 97.94 76 ASP A C 1
ATOM 601 O O . ASP A 1 76 ? 16.566 -4.782 -10.024 1.00 97.94 76 ASP A O 1
ATOM 605 N N . ARG A 1 77 ? 17.761 -2.980 -10.613 1.00 97.06 77 ARG A N 1
ATOM 606 C CA . ARG A 1 77 ? 18.893 -3.308 -9.754 1.00 97.06 77 ARG A CA 1
ATOM 607 C C . ARG A 1 77 ? 18.592 -3.037 -8.288 1.00 97.06 77 ARG A C 1
ATOM 609 O O . ARG A 1 77 ? 18.027 -1.997 -7.930 1.00 97.06 77 ARG A O 1
ATOM 616 N N . LEU A 1 78 ? 19.155 -3.861 -7.418 1.00 97.38 78 LEU A N 1
ATOM 617 C CA . LEU A 1 78 ? 19.289 -3.523 -6.011 1.00 97.38 78 LEU A CA 1
ATOM 618 C C . LEU A 1 78 ? 20.263 -2.347 -5.841 1.00 97.38 78 LEU A C 1
ATOM 620 O O . LEU A 1 78 ? 21.433 -2.414 -6.230 1.00 97.38 78 LEU A O 1
ATOM 624 N N . ARG A 1 79 ? 19.784 -1.247 -5.251 1.00 96.00 79 ARG A N 1
ATOM 625 C CA . ARG A 1 79 ? 20.592 -0.034 -5.010 1.00 96.00 79 ARG A CA 1
ATOM 626 C C . ARG A 1 79 ? 21.140 0.053 -3.591 1.00 96.00 79 ARG A C 1
ATOM 628 O O . ARG A 1 79 ? 22.233 0.573 -3.399 1.00 96.00 79 ARG A O 1
ATOM 635 N N . LYS A 1 80 ? 20.360 -0.408 -2.617 1.00 94.88 80 LYS A N 1
ATOM 636 C CA . LYS A 1 80 ? 20.660 -0.382 -1.183 1.00 94.88 80 LYS A CA 1
ATOM 637 C C . LYS A 1 80 ? 19.867 -1.483 -0.486 1.00 94.88 80 LYS A C 1
ATOM 639 O O . LYS A 1 80 ? 18.829 -1.887 -1.000 1.00 94.88 80 LYS A O 1
ATOM 644 N N . ILE A 1 81 ? 20.332 -1.910 0.681 1.00 92.25 81 ILE A N 1
ATOM 645 C CA . ILE A 1 81 ? 19.638 -2.888 1.521 1.00 92.25 81 ILE A CA 1
ATOM 646 C C . ILE A 1 81 ? 18.700 -2.159 2.502 1.00 92.25 81 ILE A C 1
ATOM 648 O O . ILE A 1 81 ? 19.145 -1.211 3.157 1.00 92.25 81 ILE A O 1
ATOM 652 N N . PRO A 1 82 ? 17.409 -2.539 2.599 1.00 87.88 82 PRO A N 1
ATOM 653 C CA . PRO A 1 82 ? 16.512 -2.051 3.645 1.00 87.88 82 PRO A CA 1
ATOM 654 C C . PRO A 1 82 ? 16.995 -2.459 5.037 1.00 87.88 82 PRO A C 1
ATOM 656 O O . PRO A 1 82 ? 17.617 -3.500 5.204 1.00 87.88 82 PRO A O 1
ATOM 659 N N . ALA A 1 83 ? 16.649 -1.685 6.062 1.00 85.12 83 ALA A N 1
ATOM 660 C CA . ALA A 1 83 ? 17.073 -1.973 7.433 1.00 85.12 83 ALA A CA 1
ATOM 661 C C . ALA A 1 83 ? 16.496 -3.284 8.011 1.00 85.12 83 ALA A C 1
ATOM 663 O O . ALA A 1 83 ? 17.080 -3.844 8.934 1.00 85.12 83 ALA A O 1
ATOM 664 N N . SER A 1 84 ? 15.394 -3.797 7.452 1.00 80.19 84 SER A N 1
ATOM 665 C CA . SER A 1 84 ? 14.826 -5.110 7.790 1.00 80.19 84 SER A CA 1
ATOM 666 C C . SER A 1 84 ? 15.596 -6.297 7.200 1.00 80.19 84 SER A C 1
ATOM 668 O O . SER A 1 84 ? 15.299 -7.438 7.538 1.00 80.19 84 SER A O 1
ATOM 670 N N . VAL A 1 85 ? 16.564 -6.052 6.315 1.00 88.69 85 VAL A N 1
ATOM 671 C CA . VAL A 1 85 ? 17.311 -7.091 5.603 1.00 88.69 85 VAL A CA 1
ATOM 672 C C . VAL A 1 85 ? 18.748 -7.163 6.147 1.00 88.69 85 VAL A C 1
ATOM 674 O O . VAL A 1 85 ? 19.378 -6.119 6.347 1.00 88.69 85 VAL A O 1
ATOM 677 N N . PRO A 1 86 ? 19.308 -8.369 6.376 1.00 91.81 86 PRO A N 1
ATOM 678 C CA . PRO A 1 86 ? 20.678 -8.538 6.854 1.00 91.81 86 PRO A CA 1
ATOM 679 C C . PRO A 1 86 ? 21.726 -7.833 5.977 1.00 91.81 86 PRO A C 1
ATOM 681 O O . PRO A 1 86 ? 21.709 -7.931 4.749 1.00 91.81 86 PRO A O 1
ATOM 684 N N . LYS A 1 87 ? 22.702 -7.167 6.612 1.00 93.50 87 LYS A N 1
ATOM 685 C CA . LYS A 1 87 ? 23.753 -6.389 5.919 1.00 93.50 87 LYS A CA 1
ATOM 686 C C . LYS A 1 87 ? 24.590 -7.206 4.930 1.00 93.50 87 LYS A C 1
ATOM 688 O O . LYS A 1 87 ? 25.096 -6.659 3.958 1.00 93.50 87 LYS A O 1
ATOM 693 N N . GLU A 1 88 ? 24.728 -8.513 5.132 1.00 95.44 88 GLU A N 1
ATOM 694 C CA . GLU A 1 88 ? 25.442 -9.409 4.209 1.00 95.44 88 GLU A CA 1
ATOM 695 C C . GLU A 1 88 ? 24.867 -9.437 2.783 1.00 95.44 88 GLU A C 1
ATOM 697 O O . GLU A 1 88 ? 25.575 -9.815 1.845 1.00 95.44 88 GLU A O 1
ATOM 702 N N . PHE A 1 89 ? 23.622 -8.987 2.592 1.00 96.12 89 PHE A N 1
ATOM 703 C CA . PHE A 1 89 ? 23.009 -8.839 1.274 1.00 96.12 89 PHE A CA 1
ATOM 704 C C . PHE A 1 89 ? 23.585 -7.676 0.455 1.00 96.12 89 PHE A C 1
ATOM 706 O O . PHE A 1 89 ? 23.373 -7.633 -0.756 1.00 96.12 89 PHE A O 1
ATOM 713 N N . GLU A 1 90 ? 24.392 -6.783 1.045 1.00 96.38 90 GLU A N 1
ATOM 714 C CA . GLU A 1 90 ? 25.102 -5.724 0.307 1.00 96.38 90 GLU A CA 1
ATOM 715 C C . GLU A 1 90 ? 25.957 -6.282 -0.849 1.00 96.38 90 GLU A C 1
ATOM 717 O O . GLU A 1 90 ? 26.167 -5.602 -1.856 1.00 96.38 90 GLU A O 1
ATOM 722 N N . LYS A 1 91 ? 26.387 -7.553 -0.772 1.00 96.06 91 LYS A N 1
ATOM 723 C CA . LYS A 1 91 ? 27.116 -8.247 -1.851 1.00 96.06 91 LYS A CA 1
ATOM 724 C C . LYS A 1 91 ? 26.328 -8.358 -3.168 1.00 96.06 91 LYS A C 1
ATOM 726 O O . LYS A 1 91 ? 26.952 -8.491 -4.225 1.00 96.06 91 LYS A O 1
ATOM 731 N N . TYR A 1 92 ? 24.998 -8.276 -3.117 1.00 97.44 92 TYR A N 1
ATOM 732 C CA . TYR A 1 92 ? 24.106 -8.353 -4.276 1.00 97.44 92 TYR A CA 1
ATOM 733 C C . TYR A 1 92 ? 23.773 -6.983 -4.891 1.00 97.44 92 TYR A C 1
ATOM 735 O O . TYR A 1 92 ? 23.063 -6.918 -5.891 1.00 97.44 92 TYR A O 1
ATOM 743 N N . ILE A 1 93 ? 24.285 -5.872 -4.344 1.00 97.25 93 ILE A N 1
ATOM 744 C CA . ILE A 1 93 ? 24.062 -4.539 -4.926 1.00 97.25 93 ILE A CA 1
ATOM 745 C C . ILE A 1 93 ? 24.510 -4.517 -6.399 1.00 97.25 93 ILE A C 1
ATOM 747 O O . ILE A 1 93 ? 25.610 -4.957 -6.747 1.00 97.25 93 ILE A O 1
ATOM 751 N N . GLY A 1 94 ? 23.639 -3.979 -7.258 1.00 97.06 94 GLY A N 1
ATOM 752 C CA . GLY A 1 94 ? 23.807 -3.938 -8.712 1.00 97.06 94 GLY A CA 1
ATOM 753 C C . GLY A 1 94 ? 23.226 -5.141 -9.463 1.00 97.06 94 GLY A C 1
ATOM 754 O O . GLY A 1 94 ? 23.181 -5.085 -10.686 1.00 97.06 94 GLY A O 1
ATOM 755 N N . GLN A 1 95 ? 22.784 -6.198 -8.774 1.00 98.12 95 GLN A N 1
ATOM 756 C CA . GLN A 1 95 ? 22.077 -7.335 -9.383 1.00 98.12 95 GLN A CA 1
ATOM 757 C C . GLN A 1 95 ? 20.563 -7.071 -9.483 1.00 98.12 95 GLN A C 1
ATOM 759 O O . GLN A 1 95 ? 20.056 -6.245 -8.713 1.00 98.12 95 GLN A O 1
ATOM 764 N N . PRO A 1 96 ? 19.836 -7.732 -10.405 1.00 98.12 96 PRO A N 1
ATOM 765 C CA . PRO A 1 96 ? 18.390 -7.564 -10.535 1.00 98.12 96 PRO A CA 1
ATOM 766 C C . PRO A 1 96 ? 17.644 -8.159 -9.337 1.00 98.12 96 PRO A C 1
ATOM 768 O O . PRO A 1 96 ? 17.965 -9.261 -8.898 1.00 98.12 96 PRO A O 1
ATOM 771 N N . LEU A 1 97 ? 16.619 -7.460 -8.838 1.00 98.25 97 LEU A N 1
ATOM 772 C CA . LEU A 1 97 ? 15.857 -7.854 -7.641 1.00 98.25 97 LEU A CA 1
ATOM 773 C C . LEU A 1 97 ? 15.297 -9.287 -7.725 1.00 98.25 97 LEU A C 1
ATOM 775 O O . LEU A 1 97 ? 15.316 -10.008 -6.730 1.00 98.25 97 LEU A O 1
ATOM 779 N N . ALA A 1 98 ? 14.854 -9.710 -8.910 1.00 98.06 98 ALA A N 1
ATOM 780 C CA . ALA A 1 98 ? 14.313 -11.043 -9.179 1.00 98.06 98 ALA A CA 1
ATOM 781 C C . ALA A 1 98 ? 15.336 -12.192 -9.091 1.00 98.06 98 ALA A C 1
ATOM 783 O O . ALA A 1 98 ? 14.940 -13.352 -9.121 1.00 98.06 98 ALA A O 1
ATOM 784 N N . GLU A 1 99 ? 16.640 -11.903 -9.052 1.00 96.69 99 GLU A N 1
ATOM 785 C CA . GLU A 1 99 ? 17.697 -12.930 -8.998 1.00 96.69 99 GLU A CA 1
ATOM 786 C C . GLU A 1 99 ? 18.435 -12.974 -7.656 1.00 96.69 99 GLU A C 1
ATOM 788 O O . GLU A 1 99 ? 19.310 -13.814 -7.444 1.00 96.69 99 GLU A O 1
ATOM 793 N N . ILE A 1 100 ? 18.100 -12.071 -6.738 1.00 97.75 100 ILE A N 1
ATOM 794 C CA . ILE A 1 100 ? 18.690 -12.057 -5.404 1.00 97.75 100 ILE A CA 1
ATOM 795 C C . ILE A 1 100 ? 17.967 -13.115 -4.561 1.00 97.75 100 ILE A C 1
ATOM 797 O O . ILE A 1 100 ? 16.739 -13.151 -4.598 1.00 97.75 100 ILE A O 1
ATOM 801 N N . PRO A 1 101 ? 18.673 -13.961 -3.792 1.00 97.31 101 PRO A N 1
ATOM 802 C CA . PRO A 1 101 ? 18.027 -14.907 -2.882 1.00 97.31 101 PRO A CA 1
ATOM 803 C C . PRO A 1 101 ? 17.123 -14.210 -1.856 1.00 97.31 101 PRO A C 1
ATOM 805 O O . PRO A 1 101 ? 17.368 -13.058 -1.497 1.00 97.31 101 PRO A O 1
ATOM 808 N N . ASP A 1 102 ? 16.096 -14.895 -1.360 1.00 96.06 102 ASP A N 1
ATOM 809 C CA . ASP A 1 102 ? 15.312 -14.387 -0.232 1.00 96.06 102 ASP A CA 1
ATOM 810 C C . ASP A 1 102 ? 16.172 -14.378 1.051 1.00 96.06 102 ASP A C 1
ATOM 812 O O . ASP A 1 102 ? 16.758 -15.406 1.385 1.00 96.06 102 ASP A O 1
ATOM 816 N N . PRO A 1 103 ? 16.260 -13.263 1.803 1.00 92.00 103 PRO A N 1
ATOM 817 C CA . PRO A 1 103 ? 17.019 -13.209 3.051 1.00 92.00 103 PRO A CA 1
ATOM 818 C C . PRO A 1 103 ? 16.621 -14.187 4.155 1.00 92.00 103 PRO A C 1
ATOM 820 O O . PRO A 1 103 ? 17.393 -14.339 5.101 1.00 92.00 103 PRO A O 1
ATOM 823 N N . PHE A 1 104 ? 15.455 -14.824 4.051 1.00 91.00 104 PHE A N 1
ATOM 824 C CA . PHE A 1 104 ? 14.968 -15.782 5.046 1.00 91.00 104 PHE A CA 1
ATOM 825 C C . PHE A 1 104 ? 14.594 -17.148 4.450 1.00 91.00 104 PHE A C 1
ATOM 827 O O . PHE A 1 104 ? 14.030 -17.972 5.161 1.00 91.00 104 PHE A O 1
ATOM 834 N N . ASP A 1 105 ? 14.927 -17.400 3.178 1.00 93.31 105 ASP A N 1
ATOM 835 C CA . ASP A 1 105 ? 14.692 -18.680 2.490 1.00 93.31 105 ASP A CA 1
ATOM 836 C C . ASP A 1 105 ? 13.214 -19.162 2.474 1.00 93.31 105 ASP A C 1
ATOM 838 O O . ASP A 1 105 ? 12.943 -20.363 2.431 1.00 93.31 105 ASP A O 1
ATOM 842 N N . GLU A 1 106 ? 12.239 -18.243 2.479 1.00 95.69 106 GLU A N 1
ATOM 843 C CA . GLU A 1 106 ? 10.792 -18.541 2.446 1.00 95.69 106 GLU A CA 1
ATOM 844 C C . GLU A 1 106 ? 10.186 -18.360 1.043 1.00 95.69 106 GLU A C 1
ATOM 846 O O . GLU A 1 106 ? 9.213 -19.027 0.686 1.00 95.69 106 GLU A O 1
ATOM 851 N N . HIS A 1 107 ? 10.775 -17.479 0.230 1.00 97.12 107 HIS A N 1
ATOM 852 C CA . HIS A 1 107 ? 10.330 -17.162 -1.128 1.00 97.12 107 HIS A CA 1
ATOM 853 C C . HIS A 1 107 ? 11.412 -17.468 -2.180 1.00 97.12 107 HIS A C 1
ATOM 855 O O . HIS A 1 107 ? 12.598 -17.525 -1.853 1.00 97.12 107 HIS A O 1
ATOM 861 N N . PRO A 1 108 ? 11.049 -17.632 -3.471 1.00 97.19 108 PRO A N 1
ATOM 862 C CA . PRO A 1 108 ? 12.022 -17.952 -4.522 1.00 97.19 108 PRO A CA 1
ATOM 863 C C . PRO A 1 108 ? 13.106 -16.885 -4.742 1.00 97.19 108 PRO A C 1
ATOM 865 O O . PRO A 1 108 ? 14.216 -17.217 -5.157 1.00 97.19 108 PRO A O 1
ATOM 868 N N . SER A 1 109 ? 12.798 -15.615 -4.473 1.00 97.75 109 SER A N 1
ATOM 869 C CA . SER A 1 109 ? 13.744 -14.504 -4.557 1.00 97.75 109 SER A CA 1
ATOM 870 C C . SER A 1 109 ? 13.390 -13.385 -3.578 1.00 97.75 109 SER A C 1
ATOM 872 O O . SER A 1 109 ? 12.283 -13.310 -3.041 1.00 97.75 109 SER A O 1
ATOM 874 N N . TYR A 1 110 ? 14.332 -12.461 -3.414 1.00 96.88 110 TYR A N 1
ATOM 875 C CA . TYR A 1 110 ? 14.176 -11.194 -2.712 1.00 96.88 110 TYR A CA 1
ATOM 876 C C . TYR A 1 110 ? 12.943 -10.416 -3.186 1.00 96.88 110 TYR A C 1
ATOM 878 O O . TYR A 1 110 ? 12.174 -9.924 -2.366 1.00 96.88 110 TYR A O 1
ATOM 886 N N . ALA A 1 111 ? 12.738 -10.313 -4.505 1.00 97.81 111 ALA A N 1
ATOM 887 C CA . ALA A 1 111 ? 11.566 -9.644 -5.064 1.00 97.81 111 ALA A CA 1
ATOM 888 C C . ALA A 1 111 ? 10.270 -10.399 -4.737 1.00 97.81 111 ALA A C 1
ATOM 890 O O . ALA A 1 111 ? 9.268 -9.770 -4.403 1.00 97.81 111 ALA A O 1
ATOM 891 N N . ASP A 1 112 ? 10.291 -11.736 -4.814 1.00 98.25 112 ASP A N 1
ATOM 892 C CA . ASP A 1 112 ? 9.102 -12.567 -4.597 1.00 98.25 112 ASP A CA 1
ATOM 893 C C . ASP A 1 112 ? 8.529 -12.433 -3.185 1.00 98.25 112 ASP A C 1
ATOM 895 O O . ASP A 1 112 ? 7.310 -12.464 -3.048 1.00 98.25 112 ASP A O 1
ATOM 899 N N . ARG A 1 113 ? 9.368 -12.217 -2.161 1.00 95.38 113 ARG A N 1
ATOM 900 C CA . ARG A 1 113 ? 8.900 -11.904 -0.800 1.00 95.38 113 ARG A CA 1
ATOM 901 C C . ARG A 1 113 ? 7.975 -10.693 -0.798 1.00 95.38 113 ARG A C 1
ATOM 903 O O . ARG A 1 113 ? 6.810 -10.786 -0.429 1.00 95.38 113 ARG A O 1
ATOM 910 N N . PHE A 1 114 ? 8.497 -9.549 -1.236 1.00 95.38 114 PHE A N 1
ATOM 911 C CA . PHE A 1 114 ? 7.763 -8.289 -1.131 1.00 95.38 114 PHE A CA 1
ATOM 912 C C . PHE A 1 114 ? 6.557 -8.246 -2.069 1.00 95.38 114 PHE A C 1
ATOM 914 O O . PHE A 1 114 ? 5.544 -7.640 -1.727 1.00 95.38 114 PHE A O 1
ATOM 921 N N . ILE A 1 115 ? 6.649 -8.914 -3.223 1.00 97.69 115 ILE A N 1
ATOM 922 C CA . ILE A 1 115 ? 5.513 -9.101 -4.130 1.00 97.69 115 ILE A CA 1
ATOM 923 C C . ILE A 1 115 ? 4.422 -9.927 -3.449 1.00 97.69 115 ILE A C 1
ATOM 925 O O . ILE A 1 115 ? 3.276 -9.491 -3.427 1.00 97.69 115 ILE A O 1
ATOM 929 N N . SER A 1 116 ? 4.772 -11.070 -2.852 1.00 96.81 116 SER A N 1
ATOM 930 C CA . SER A 1 116 ? 3.813 -11.953 -2.181 1.00 96.81 116 SER A CA 1
ATOM 931 C C . SER A 1 116 ? 3.078 -11.241 -1.042 1.00 96.81 116 SER A C 1
ATOM 933 O O . SER A 1 116 ? 1.852 -11.322 -0.963 1.00 96.81 116 SER A O 1
ATOM 935 N N . ASP A 1 117 ? 3.801 -10.503 -0.195 1.00 94.25 117 ASP A N 1
ATOM 936 C CA . ASP A 1 117 ? 3.214 -9.743 0.920 1.00 94.25 117 ASP A CA 1
ATOM 937 C C . ASP A 1 117 ? 2.202 -8.689 0.427 1.00 94.25 117 ASP A C 1
ATOM 939 O O . ASP A 1 117 ? 1.128 -8.485 1.011 1.00 94.25 117 ASP A O 1
ATOM 943 N N . PHE A 1 118 ? 2.529 -8.006 -0.674 1.00 97.00 118 PHE A N 1
ATOM 944 C CA . PHE A 1 118 ? 1.661 -6.986 -1.254 1.00 97.00 118 PHE A CA 1
ATOM 945 C C . PHE A 1 118 ? 0.452 -7.594 -1.974 1.00 97.00 118 PHE A C 1
ATOM 947 O O . PHE A 1 118 ? -0.667 -7.131 -1.756 1.00 97.00 118 PHE A O 1
ATOM 954 N N . GLU A 1 119 ? 0.640 -8.642 -2.781 1.00 97.25 119 GLU A N 1
ATOM 955 C CA . GLU A 1 119 ? -0.446 -9.324 -3.500 1.00 97.25 119 GLU A CA 1
ATOM 956 C C . GLU A 1 119 ? -1.470 -9.937 -2.529 1.00 97.25 119 GLU A C 1
ATOM 958 O O . GLU A 1 119 ? -2.673 -9.787 -2.743 1.00 97.25 119 GLU A O 1
ATOM 963 N N . GLN A 1 120 ? -1.030 -10.504 -1.399 1.00 96.81 120 GLN A N 1
ATOM 964 C CA . GLN A 1 120 ? -1.943 -10.984 -0.352 1.00 96.81 120 GLN A CA 1
ATOM 965 C C . GLN A 1 120 ? -2.772 -9.846 0.269 1.00 96.81 120 GLN A C 1
ATOM 967 O O . GLN A 1 120 ? -3.943 -10.017 0.621 1.00 96.81 120 GLN A O 1
ATOM 972 N N . SER A 1 121 ? -2.177 -8.661 0.413 1.00 97.25 121 SER A N 1
ATOM 973 C CA . SER A 1 121 ? -2.904 -7.479 0.882 1.00 97.25 121 SER A CA 1
ATOM 974 C C . SER A 1 121 ? -3.907 -6.983 -0.167 1.00 97.25 121 SER A C 1
ATOM 976 O O . SER A 1 121 ? -4.985 -6.508 0.192 1.00 97.25 121 SER A O 1
ATOM 978 N N . MET A 1 122 ? -3.581 -7.108 -1.459 1.00 97.44 122 MET A N 1
ATOM 979 C CA . MET A 1 122 ? -4.471 -6.730 -2.561 1.00 97.44 122 MET A CA 1
ATOM 980 C C . MET A 1 122 ? -5.696 -7.640 -2.612 1.00 97.44 122 MET A C 1
ATOM 982 O O . MET A 1 122 ? -6.812 -7.137 -2.730 1.00 97.44 122 MET A O 1
ATOM 986 N N . GLU A 1 123 ? -5.513 -8.948 -2.413 1.00 95.75 123 GLU A N 1
ATOM 987 C CA . GLU A 1 123 ? -6.612 -9.912 -2.309 1.00 95.75 123 GLU A CA 1
ATOM 988 C C . GLU A 1 123 ? -7.592 -9.531 -1.188 1.00 95.75 123 GLU A C 1
ATOM 990 O O . GLU A 1 123 ? -8.794 -9.414 -1.424 1.00 95.75 123 GLU A O 1
ATOM 995 N N . GLN A 1 124 ? -7.085 -9.228 0.013 1.00 95.75 124 GLN A N 1
ATOM 996 C CA . GLN A 1 124 ? -7.921 -8.795 1.142 1.00 95.75 124 GLN A CA 1
ATOM 997 C C . GLN A 1 124 ? -8.686 -7.496 0.859 1.00 95.75 124 GLN A C 1
ATOM 999 O O . GLN A 1 124 ? -9.812 -7.316 1.327 1.00 95.75 124 GLN A O 1
ATOM 1004 N N . LEU A 1 125 ? -8.087 -6.586 0.089 1.00 96.81 125 LEU A N 1
ATOM 1005 C CA . LEU A 1 125 ? -8.708 -5.334 -0.334 1.00 96.81 125 LEU A CA 1
ATOM 1006 C C . LEU A 1 125 ? -9.668 -5.505 -1.520 1.00 96.81 125 LEU A C 1
ATOM 1008 O O . LEU A 1 125 ? -10.302 -4.521 -1.904 1.00 96.81 125 LEU A O 1
ATOM 1012 N N . GLY A 1 126 ? -9.791 -6.700 -2.105 1.00 95.69 126 GLY A N 1
ATOM 1013 C CA . GLY A 1 126 ? -10.584 -6.939 -3.313 1.00 95.69 126 GLY A CA 1
ATOM 1014 C C . GLY A 1 126 ? -9.991 -6.283 -4.565 1.00 95.69 126 GLY A C 1
ATOM 1015 O O . GLY A 1 126 ? -10.721 -5.900 -5.478 1.00 95.69 126 GLY A O 1
ATOM 1016 N N . VAL A 1 127 ? -8.675 -6.073 -4.596 1.00 96.19 127 VAL A N 1
ATOM 1017 C CA . VAL A 1 127 ? -7.975 -5.495 -5.743 1.00 96.19 127 VAL A CA 1
ATOM 1018 C C . VAL A 1 127 ? -7.594 -6.608 -6.713 1.00 96.19 127 VAL A C 1
ATOM 1020 O O . VAL A 1 127 ? -6.634 -7.342 -6.503 1.00 96.19 127 VAL A O 1
ATOM 1023 N N . GLU A 1 128 ? -8.354 -6.716 -7.801 1.00 93.12 128 GLU A N 1
ATOM 1024 C CA . GLU A 1 128 ? -8.032 -7.608 -8.915 1.00 93.12 128 GLU A CA 1
ATOM 1025 C C . GLU A 1 128 ? -7.150 -6.886 -9.943 1.00 93.12 128 GLU A C 1
ATOM 1027 O O . GLU A 1 128 ? -7.549 -5.866 -10.527 1.00 93.12 128 GLU A O 1
ATOM 1032 N N . MET A 1 129 ? -5.956 -7.433 -10.174 1.00 94.81 129 MET A N 1
ATOM 1033 C CA . MET A 1 129 ? -4.965 -6.936 -11.130 1.00 94.81 129 MET A CA 1
ATOM 1034 C C . MET A 1 129 ? -4.241 -8.096 -11.822 1.00 94.81 129 MET A C 1
ATOM 1036 O O . MET A 1 129 ? -4.095 -9.186 -11.270 1.00 94.81 129 MET A O 1
ATOM 1040 N N . ARG A 1 130 ? -3.765 -7.861 -13.044 1.00 97.44 130 ARG A N 1
ATOM 1041 C CA . ARG A 1 130 ? -2.927 -8.787 -13.803 1.00 97.44 130 ARG A CA 1
ATOM 1042 C C . ARG A 1 130 ? -1.462 -8.402 -13.627 1.00 97.44 130 ARG A C 1
ATOM 1044 O O . ARG A 1 130 ? -0.979 -7.462 -14.258 1.00 97.44 130 ARG A O 1
ATOM 1051 N N . SER A 1 131 ? -0.755 -9.165 -12.802 1.00 97.38 131 SER A N 1
ATOM 1052 C CA . SER A 1 131 ? 0.663 -8.947 -12.517 1.00 97.38 131 SER A CA 1
ATOM 1053 C C . SER A 1 131 ? 1.557 -9.272 -13.722 1.00 97.38 131 SER A C 1
ATOM 1055 O O . SER A 1 131 ? 1.459 -10.343 -14.329 1.00 97.38 131 SER A O 1
ATOM 1057 N N . ILE A 1 132 ? 2.478 -8.364 -14.048 1.00 98.50 132 ILE A N 1
ATOM 1058 C CA . ILE A 1 132 ? 3.511 -8.524 -15.078 1.00 98.50 132 ILE A CA 1
ATOM 1059 C C . ILE A 1 132 ? 4.879 -8.463 -14.400 1.00 98.50 132 ILE A C 1
ATOM 1061 O O . ILE A 1 132 ? 5.284 -7.428 -13.880 1.00 98.50 132 ILE A O 1
ATOM 1065 N N . ARG A 1 133 ? 5.615 -9.578 -14.430 1.00 98.44 133 ARG A N 1
ATOM 1066 C CA . ARG A 1 133 ? 7.004 -9.652 -13.950 1.00 98.44 133 ARG A CA 1
ATOM 1067 C C . ARG A 1 133 ? 7.942 -9.149 -15.035 1.00 98.44 133 ARG A C 1
ATOM 1069 O O . ARG A 1 133 ? 8.115 -9.825 -16.055 1.00 98.44 133 ARG A O 1
ATOM 1076 N N . GLN A 1 134 ? 8.548 -7.987 -14.827 1.00 98.44 134 GLN A N 1
ATOM 1077 C CA . GLN A 1 134 ? 9.374 -7.341 -15.842 1.00 98.44 134 GLN A CA 1
ATOM 1078 C C . GLN A 1 134 ? 10.618 -8.170 -16.168 1.00 98.44 134 GLN A C 1
ATOM 1080 O O . GLN A 1 134 ? 10.945 -8.338 -17.341 1.00 98.44 134 GLN A O 1
ATOM 1085 N N . ALA A 1 135 ? 11.244 -8.815 -15.182 1.00 98.06 135 ALA A N 1
ATOM 1086 C CA . ALA A 1 135 ? 12.399 -9.682 -15.419 1.00 98.06 135 ALA A CA 1
ATOM 1087 C C . ALA A 1 135 ? 12.057 -10.847 -16.359 1.00 98.06 135 ALA A C 1
ATOM 1089 O O . ALA A 1 135 ? 12.851 -11.223 -17.222 1.00 98.06 135 ALA A O 1
ATOM 1090 N N . LYS A 1 136 ? 10.843 -11.395 -16.240 1.00 98.12 136 LYS A N 1
ATOM 1091 C CA . LYS A 1 136 ? 10.349 -12.446 -17.133 1.00 98.12 136 LYS A CA 1
ATOM 1092 C C . LYS A 1 136 ? 9.992 -11.895 -18.514 1.00 98.12 136 LYS A C 1
ATOM 1094 O O . LYS A 1 136 ? 10.366 -12.504 -19.510 1.00 98.12 136 LYS A O 1
ATOM 1099 N N . ALA A 1 137 ? 9.290 -10.764 -18.585 1.00 98.25 137 ALA A N 1
ATOM 1100 C CA . ALA A 1 137 ? 8.880 -10.151 -19.849 1.00 98.25 137 ALA A CA 1
ATOM 1101 C C . ALA A 1 137 ? 10.089 -9.781 -20.726 1.00 98.25 137 ALA A C 1
ATOM 1103 O O . ALA A 1 137 ? 10.134 -10.156 -21.899 1.00 98.25 137 ALA A O 1
ATOM 1104 N N . TYR A 1 138 ? 11.102 -9.143 -20.132 1.00 98.31 138 TYR A N 1
ATOM 1105 C CA . TYR A 1 138 ? 12.358 -8.813 -20.803 1.00 98.31 138 TYR A CA 1
ATOM 1106 C C . TYR A 1 138 ? 13.094 -10.063 -21.299 1.00 98.31 138 TYR A C 1
ATOM 1108 O O . TYR A 1 138 ? 13.388 -10.159 -22.488 1.00 98.31 138 TYR A O 1
ATOM 1116 N N . ARG A 1 139 ? 13.337 -11.057 -20.431 1.00 96.50 139 ARG A N 1
ATOM 1117 C CA . ARG A 1 139 ? 14.073 -12.279 -20.817 1.00 96.50 139 ARG A CA 1
ATOM 1118 C C . ARG A 1 139 ? 13.355 -13.119 -21.868 1.00 96.50 139 ARG A C 1
ATOM 1120 O O . ARG A 1 139 ? 14.012 -13.730 -22.701 1.00 96.50 139 ARG A O 1
ATOM 1127 N N . ASN A 1 140 ? 12.024 -13.121 -21.860 1.00 97.06 140 ASN A N 1
ATOM 1128 C CA . ASN A 1 140 ? 11.223 -13.808 -22.873 1.00 97.06 140 ASN A CA 1
ATOM 1129 C C . ASN A 1 140 ? 11.180 -13.064 -24.217 1.00 97.06 140 ASN A C 1
ATOM 1131 O O . ASN A 1 140 ? 10.520 -13.523 -25.146 1.00 97.06 140 ASN A O 1
ATOM 1135 N N . GLY A 1 141 ? 11.840 -11.910 -24.318 1.00 97.06 141 GLY A N 1
ATOM 1136 C CA . GLY A 1 141 ? 11.941 -11.139 -25.547 1.00 97.06 141 GLY A CA 1
ATOM 1137 C C . GLY A 1 141 ? 10.705 -10.303 -25.879 1.00 97.06 141 GLY A C 1
ATOM 1138 O O . GLY A 1 141 ? 10.615 -9.796 -26.994 1.00 97.06 141 GLY A O 1
ATOM 1139 N N . ALA A 1 142 ? 9.768 -10.117 -24.937 1.00 97.88 142 ALA A N 1
ATOM 1140 C CA . ALA A 1 142 ? 8.509 -9.408 -25.194 1.00 97.88 142 ALA A CA 1
ATOM 1141 C C . ALA A 1 142 ? 8.737 -7.988 -25.739 1.00 97.88 142 ALA A C 1
ATOM 1143 O O . ALA A 1 142 ? 7.999 -7.539 -26.608 1.00 97.88 142 ALA A O 1
ATOM 1144 N N . TYR A 1 143 ? 9.790 -7.321 -25.261 1.00 98.44 143 TYR A N 1
ATOM 1145 C CA . TYR A 1 143 ? 10.107 -5.931 -25.590 1.00 98.44 143 TYR A CA 1
ATOM 1146 C C . TYR A 1 143 ? 11.243 -5.773 -26.615 1.00 98.44 143 TYR A C 1
ATOM 1148 O O . TYR A 1 143 ? 11.696 -4.655 -26.849 1.00 98.44 143 TYR A O 1
ATOM 1156 N N . VAL A 1 144 ? 11.752 -6.860 -27.216 1.00 98.12 144 VAL A N 1
ATOM 1157 C CA . VAL A 1 144 ? 12.970 -6.825 -28.058 1.00 98.12 144 VAL A CA 1
ATOM 1158 C C . VAL A 1 144 ? 12.846 -5.850 -29.227 1.00 98.12 144 VAL A C 1
ATOM 1160 O O . VAL A 1 144 ? 13.776 -5.086 -29.484 1.00 98.12 144 VAL A O 1
ATOM 1163 N N . GLU A 1 145 ? 11.697 -5.815 -29.899 1.00 98.25 145 GLU A N 1
ATOM 1164 C CA . GLU A 1 145 ? 11.486 -4.902 -31.028 1.00 98.25 145 GLU A CA 1
ATOM 1165 C C . GLU A 1 145 ? 11.472 -3.435 -30.580 1.00 98.25 145 GLU A C 1
ATOM 1167 O O . GLU A 1 145 ? 12.078 -2.576 -31.221 1.00 98.25 145 GLU A O 1
ATOM 1172 N N . GLN A 1 146 ? 10.870 -3.143 -29.427 1.00 98.50 146 GLN A N 1
ATOM 1173 C CA . GLN A 1 146 ? 10.874 -1.798 -28.858 1.00 98.50 146 GLN A CA 1
ATOM 1174 C C . GLN A 1 146 ? 12.269 -1.394 -28.362 1.00 98.50 146 GLN A C 1
ATOM 1176 O O . GLN A 1 146 ? 12.663 -0.241 -28.528 1.00 98.50 146 GLN A O 1
ATOM 1181 N N . ILE A 1 147 ? 13.047 -2.330 -27.809 1.00 98.56 147 ILE A N 1
ATOM 1182 C CA . ILE A 1 147 ? 14.437 -2.092 -27.398 1.00 98.56 147 ILE A CA 1
ATOM 1183 C C . ILE A 1 147 ? 15.301 -1.749 -28.615 1.00 98.56 147 ILE A C 1
ATOM 1185 O O . ILE A 1 147 ? 16.048 -0.771 -28.568 1.00 98.56 147 ILE A O 1
ATOM 1189 N N . LYS A 1 148 ? 15.190 -2.505 -29.717 1.00 98.50 148 LYS A N 1
ATOM 1190 C CA . LYS A 1 148 ? 15.908 -2.214 -30.971 1.00 98.50 148 LYS A CA 1
ATOM 1191 C C . LYS A 1 148 ? 15.574 -0.816 -31.488 1.00 98.50 148 LYS A C 1
ATOM 1193 O O . LYS A 1 148 ? 16.485 -0.042 -31.778 1.00 98.50 148 LYS A O 1
ATOM 1198 N N . LEU A 1 149 ? 14.290 -0.460 -31.513 1.00 98.50 149 LEU A N 1
ATOM 1199 C CA . LEU A 1 149 ? 13.847 0.873 -31.922 1.00 98.50 149 LEU A CA 1
ATOM 1200 C C . LEU A 1 149 ? 14.396 1.974 -30.998 1.00 98.50 149 LEU A C 1
ATOM 1202 O O . LEU A 1 149 ? 14.875 3.002 -31.475 1.00 98.50 149 LEU A O 1
ATOM 1206 N N . ALA A 1 150 ? 14.400 1.758 -29.681 1.00 98.44 150 ALA A N 1
ATOM 1207 C CA . ALA A 1 150 ? 14.989 2.696 -28.727 1.00 98.44 150 ALA A CA 1
ATOM 1208 C C . ALA A 1 150 ? 16.506 2.867 -28.931 1.00 98.44 150 ALA A C 1
ATOM 1210 O O . ALA A 1 150 ? 17.022 3.977 -28.804 1.00 98.44 150 ALA A O 1
ATOM 1211 N N . LEU A 1 151 ? 17.228 1.793 -29.267 1.00 98.25 151 LEU A N 1
ATOM 1212 C CA . LEU A 1 151 ? 18.660 1.839 -29.577 1.00 98.25 151 LEU A CA 1
ATOM 1213 C C . LEU A 1 151 ? 18.941 2.580 -30.891 1.00 98.25 151 LEU A C 1
ATOM 1215 O O . LEU A 1 151 ? 19.876 3.381 -30.943 1.00 98.25 151 LEU A O 1
ATOM 1219 N N . GLU A 1 152 ? 18.121 2.374 -31.923 1.00 97.56 152 GLU A N 1
ATOM 1220 C CA . GLU A 1 152 ? 18.184 3.130 -33.181 1.00 97.56 152 GLU A CA 1
ATOM 1221 C C . GLU A 1 152 ? 17.928 4.627 -32.936 1.00 97.56 152 GLU A C 1
ATOM 1223 O O . GLU A 1 152 ? 18.669 5.495 -33.401 1.00 97.56 152 GLU A O 1
ATOM 1228 N N . LYS A 1 153 ? 16.915 4.939 -32.123 1.00 97.88 153 LYS A N 1
ATOM 1229 C CA . LYS A 1 153 ? 16.504 6.303 -31.767 1.00 97.88 153 LYS A CA 1
ATOM 1230 C C . LYS A 1 153 ? 17.234 6.854 -30.539 1.00 97.88 153 LYS A C 1
ATOM 1232 O O . LYS A 1 153 ? 16.822 7.884 -30.003 1.00 97.88 153 LYS A O 1
ATOM 1237 N N . ARG A 1 154 ? 18.343 6.242 -30.102 1.00 97.44 154 ARG A N 1
ATOM 1238 C CA . ARG A 1 154 ? 19.044 6.608 -28.851 1.00 97.44 154 ARG A CA 1
ATOM 1239 C C . ARG A 1 154 ? 19.382 8.091 -28.760 1.00 97.44 154 ARG A C 1
ATOM 1241 O O . ARG A 1 154 ? 19.305 8.685 -27.691 1.00 97.44 154 ARG A O 1
ATOM 1248 N N . ALA A 1 155 ? 19.728 8.694 -29.893 1.00 97.25 155 ALA A N 1
ATOM 1249 C CA . ALA A 1 155 ? 20.115 10.089 -29.955 1.00 97.25 155 ALA A CA 1
ATOM 1250 C C . ALA A 1 155 ? 18.911 11.027 -29.751 1.00 97.25 155 ALA A C 1
ATOM 1252 O O . ALA A 1 155 ? 19.043 12.039 -29.077 1.00 97.25 155 ALA A O 1
ATOM 1253 N N . VAL A 1 156 ? 17.725 10.643 -30.237 1.00 97.56 156 VAL A N 1
ATOM 1254 C CA . VAL A 1 156 ? 16.460 11.351 -29.971 1.00 97.56 156 VAL A CA 1
ATOM 1255 C C . VAL A 1 156 ? 16.110 11.263 -28.486 1.00 97.56 156 VAL A C 1
ATOM 1257 O O . VAL A 1 156 ? 15.812 12.275 -27.862 1.00 97.56 156 VAL A O 1
ATOM 1260 N N . ILE A 1 157 ? 16.229 10.071 -27.890 1.00 97.31 157 ILE A N 1
ATOM 1261 C CA . ILE A 1 157 ? 15.999 9.877 -26.450 1.00 97.31 157 ILE A CA 1
ATOM 1262 C C . ILE A 1 157 ? 16.962 10.743 -25.626 1.00 97.31 157 ILE A C 1
ATOM 1264 O O . ILE A 1 157 ? 16.545 11.388 -24.664 1.00 97.31 157 ILE A O 1
ATOM 1268 N N . PHE A 1 158 ? 18.242 10.796 -26.008 1.00 96.56 158 PHE A N 1
ATOM 1269 C CA . PHE A 1 158 ? 19.221 11.679 -25.374 1.00 96.56 158 PHE A CA 1
ATOM 1270 C C . PHE A 1 158 ? 18.809 13.152 -25.470 1.00 96.56 158 PHE A C 1
ATOM 1272 O O . PHE A 1 158 ? 18.863 13.862 -24.465 1.00 96.56 158 PHE A O 1
ATOM 1279 N N . ASP A 1 159 ? 18.371 13.595 -26.650 1.00 95.06 159 ASP A N 1
ATOM 1280 C CA . ASP A 1 159 ? 17.964 14.978 -26.896 1.00 95.06 159 ASP A CA 1
ATOM 1281 C C . ASP A 1 159 ? 16.747 15.368 -26.036 1.00 95.06 159 ASP A C 1
ATOM 1283 O O . ASP A 1 159 ? 16.735 16.458 -25.467 1.00 95.06 159 ASP A O 1
ATOM 1287 N N . CYS A 1 160 ? 15.778 14.467 -25.838 1.00 93.50 160 CYS A N 1
ATOM 1288 C CA . CYS A 1 160 ? 14.678 14.671 -24.885 1.00 93.50 160 CYS A CA 1
ATOM 1289 C C . CYS A 1 160 ? 15.183 14.784 -23.437 1.00 93.50 160 CYS A C 1
ATOM 1291 O O . CYS A 1 160 ? 14.709 15.605 -22.656 1.00 93.50 160 CYS A O 1
ATOM 1293 N N . LEU A 1 161 ? 16.153 13.954 -23.041 1.00 92.19 161 LEU A N 1
ATOM 1294 C CA . LEU A 1 161 ? 16.664 13.931 -21.668 1.00 92.19 161 LEU A CA 1
ATOM 1295 C C . LEU A 1 161 ? 17.484 15.172 -21.319 1.00 92.19 161 LEU A C 1
ATOM 1297 O O . LEU A 1 161 ? 17.396 15.668 -20.193 1.00 92.19 161 LEU A O 1
ATOM 1301 N N . VAL A 1 162 ? 18.319 15.640 -22.247 1.00 90.75 162 VAL A N 1
ATOM 1302 C CA . VAL A 1 162 ? 19.310 16.684 -21.968 1.00 90.75 162 VAL A CA 1
ATOM 1303 C C . VAL A 1 162 ? 18.691 18.069 -21.806 1.00 90.75 162 VAL A C 1
ATOM 1305 O O . VAL A 1 162 ? 19.218 18.867 -21.037 1.00 90.75 162 VAL A O 1
ATOM 1308 N N . GLN A 1 163 ? 17.527 18.317 -22.413 1.00 86.94 163 GLN A N 1
ATOM 1309 C CA . GLN A 1 163 ? 16.758 19.561 -22.247 1.00 86.94 163 GLN A CA 1
ATOM 1310 C C . GLN A 1 163 ? 16.388 19.860 -20.788 1.00 86.94 163 GLN A C 1
ATOM 1312 O O . GLN A 1 163 ? 16.175 21.012 -20.419 1.00 86.94 163 GLN A O 1
ATOM 1317 N N . TYR A 1 164 ? 16.335 18.825 -19.949 1.00 84.06 164 TYR A N 1
ATOM 1318 C CA . TYR A 1 164 ? 15.970 18.925 -18.538 1.00 84.06 164 TYR A CA 1
ATOM 1319 C C . TYR A 1 164 ? 17.163 18.768 -17.587 1.00 84.06 164 TYR A C 1
ATOM 1321 O O . TYR A 1 164 ? 16.987 18.703 -16.368 1.00 84.06 164 TYR A O 1
ATOM 1329 N N . GLN A 1 165 ? 18.382 18.669 -18.118 1.00 81.44 165 GLN A N 1
ATOM 1330 C CA . GLN A 1 165 ? 19.590 18.581 -17.307 1.00 81.44 165 GLN A CA 1
ATOM 1331 C C . GLN A 1 165 ? 20.094 19.971 -16.929 1.00 81.44 165 GLN A C 1
ATOM 1333 O O . GLN A 1 165 ? 19.999 20.925 -17.691 1.00 81.44 165 GLN A O 1
ATOM 1338 N N . THR A 1 166 ? 20.673 20.086 -15.736 1.00 73.88 166 THR A N 1
ATOM 1339 C CA . THR A 1 166 ? 21.339 21.327 -15.328 1.00 73.88 166 THR A CA 1
ATOM 1340 C C . THR A 1 166 ? 22.685 21.446 -16.033 1.00 73.88 166 THR A C 1
ATOM 1342 O O . THR A 1 166 ? 23.514 20.538 -15.932 1.00 73.88 166 THR A O 1
ATOM 1345 N N . GLU A 1 167 ? 22.905 22.577 -16.697 1.00 67.38 167 GLU A N 1
ATOM 1346 C CA . GLU A 1 167 ? 24.156 22.907 -17.382 1.00 67.38 167 GLU A CA 1
ATOM 1347 C C . GLU A 1 167 ? 25.370 22.898 -16.428 1.00 67.38 167 GLU A C 1
ATOM 1349 O O . GLU A 1 167 ? 25.244 23.120 -15.223 1.00 67.38 167 GLU A O 1
ATOM 1354 N N . GLY A 1 168 ? 26.565 22.621 -16.967 1.00 64.25 168 GLY A N 1
ATOM 1355 C CA . GLY A 1 168 ? 27.838 22.729 -16.235 1.00 64.25 168 GLY A CA 1
ATOM 1356 C C . GLY A 1 168 ? 28.228 21.542 -15.342 1.00 64.25 168 GLY A C 1
ATOM 1357 O O . GLY A 1 168 ? 29.237 21.618 -14.648 1.00 64.25 168 GLY A O 1
ATOM 1358 N N . ARG A 1 169 ? 27.471 20.435 -15.354 1.00 74.31 169 ARG A N 1
ATOM 1359 C CA . ARG A 1 169 ? 27.766 19.222 -14.557 1.00 74.31 169 ARG A CA 1
ATOM 1360 C C . ARG A 1 169 ? 28.550 18.126 -15.288 1.00 74.31 169 ARG A C 1
ATOM 1362 O O . ARG A 1 169 ? 28.745 17.051 -14.727 1.00 74.31 169 ARG A O 1
ATOM 1369 N N . HIS A 1 170 ? 28.975 18.368 -16.525 1.00 78.31 170 HIS A N 1
ATOM 1370 C CA . HIS A 1 170 ? 29.601 17.349 -17.365 1.00 78.31 170 HIS A CA 1
ATOM 1371 C C . HIS A 1 170 ? 30.916 17.848 -17.959 1.00 78.31 170 HIS A C 1
ATOM 1373 O O . HIS A 1 170 ? 30.968 18.941 -18.514 1.00 78.31 170 HIS A O 1
ATOM 1379 N N . GLU A 1 171 ? 31.959 17.027 -17.830 1.00 80.62 171 GLU A N 1
ATOM 1380 C CA . GLU A 1 171 ? 33.297 17.298 -18.369 1.00 80.62 171 GLU A CA 1
ATOM 1381 C C . GLU A 1 171 ? 33.354 17.112 -19.895 1.00 80.62 171 GLU A C 1
ATOM 1383 O O . GLU A 1 171 ? 34.101 17.803 -20.582 1.00 80.62 171 GLU A O 1
ATOM 1388 N N . GLU A 1 172 ? 32.546 16.195 -20.437 1.00 85.25 172 GLU A N 1
ATOM 1389 C CA . GLU A 1 172 ? 32.456 15.917 -21.875 1.00 85.25 172 GLU A CA 1
ATOM 1390 C C . GLU A 1 172 ? 31.451 16.838 -22.586 1.00 85.25 172 GLU A C 1
ATOM 1392 O O . GLU A 1 172 ? 30.434 17.234 -22.006 1.00 85.25 172 GLU A O 1
ATOM 1397 N N . SER A 1 173 ? 31.699 17.125 -23.873 1.00 88.50 173 SER A N 1
ATOM 1398 C CA . SER A 1 173 ? 30.785 17.933 -24.693 1.00 88.50 173 SER A CA 1
ATOM 1399 C C . SER A 1 173 ? 29.422 17.258 -24.876 1.00 88.50 173 SER A C 1
ATOM 1401 O O . SER A 1 173 ? 29.273 16.041 -24.725 1.00 88.50 173 SER A O 1
ATOM 1403 N N . LEU A 1 174 ? 28.410 18.057 -25.226 1.00 88.44 174 LEU A N 1
ATOM 1404 C CA . LEU A 1 174 ? 27.061 17.566 -25.503 1.00 88.44 174 LEU A CA 1
ATOM 1405 C C . LEU A 1 174 ? 27.072 16.494 -26.603 1.00 88.44 174 LEU A C 1
ATOM 1407 O O . LEU A 1 174 ? 26.455 15.444 -26.447 1.00 88.44 174 LEU A O 1
ATOM 1411 N N . GLU A 1 175 ? 27.814 16.741 -27.680 1.00 90.31 175 GLU A N 1
ATOM 1412 C CA . GLU A 1 175 ? 27.930 15.860 -28.842 1.00 90.31 175 GLU A CA 1
ATOM 1413 C C . GLU A 1 175 ? 28.587 14.530 -28.469 1.00 90.31 175 GLU A C 1
ATOM 1415 O O . GLU A 1 175 ? 28.061 13.472 -28.812 1.00 90.31 175 GLU A O 1
ATOM 1420 N N . ALA A 1 176 ? 29.683 14.569 -27.703 1.00 91.69 176 ALA A N 1
ATOM 1421 C CA . ALA A 1 176 ? 30.379 13.364 -27.257 1.00 91.69 176 ALA A CA 1
ATOM 1422 C C . ALA A 1 176 ? 29.483 12.485 -26.368 1.00 91.69 176 ALA A C 1
ATOM 1424 O O . ALA A 1 176 ? 29.451 11.262 -26.504 1.00 91.69 176 ALA A O 1
ATOM 1425 N N . ARG A 1 177 ? 28.705 13.109 -25.478 1.00 92.94 177 ARG A N 1
ATOM 1426 C CA . ARG A 1 177 ? 27.746 12.406 -24.615 1.00 92.94 177 ARG A CA 1
ATOM 1427 C C . ARG A 1 177 ? 26.586 11.821 -25.415 1.00 92.94 177 ARG A C 1
ATOM 1429 O O . ARG A 1 177 ? 26.193 10.686 -25.158 1.00 92.94 177 ARG A O 1
ATOM 1436 N N . ARG A 1 178 ? 26.069 12.574 -26.392 1.00 94.81 178 ARG A N 1
ATOM 1437 C CA . ARG A 1 178 ? 25.007 12.135 -27.306 1.00 94.81 178 ARG A CA 1
ATOM 1438 C C . ARG A 1 178 ? 25.433 10.912 -28.114 1.00 94.81 178 ARG A C 1
ATOM 1440 O O . ARG A 1 178 ? 24.653 9.977 -28.262 1.00 94.81 178 ARG A O 1
ATOM 1447 N N . GLU A 1 179 ? 26.670 10.898 -28.604 1.00 93.62 179 GLU A N 1
ATOM 1448 C CA . GLU A 1 179 ? 27.224 9.777 -29.366 1.00 93.62 179 GLU A CA 1
ATOM 1449 C C . GLU A 1 179 ? 27.382 8.513 -28.508 1.00 93.62 179 GLU A C 1
ATOM 1451 O O . GLU A 1 179 ? 27.022 7.423 -28.956 1.00 93.62 179 GLU A O 1
ATOM 1456 N N . LYS A 1 180 ? 27.855 8.654 -27.262 1.00 93.88 180 LYS A N 1
ATOM 1457 C CA . LYS A 1 180 ? 28.087 7.539 -26.324 1.00 93.88 180 LYS A CA 1
ATOM 1458 C C . LYS A 1 180 ? 26.827 7.019 -25.628 1.00 93.88 180 LYS A C 1
ATOM 1460 O O . LYS A 1 180 ? 26.890 6.003 -24.937 1.00 93.88 180 LYS A O 1
ATOM 1465 N N . TYR A 1 181 ? 25.700 7.714 -25.748 1.00 96.12 181 TYR A N 1
ATOM 1466 C CA . TYR A 1 181 ? 24.493 7.378 -25.004 1.00 96.12 181 TYR A CA 1
ATOM 1467 C C . TYR A 1 181 ? 23.798 6.125 -25.544 1.00 96.12 181 TYR A C 1
ATOM 1469 O O . TYR A 1 181 ? 23.490 6.034 -26.732 1.00 96.12 181 TYR A O 1
ATOM 1477 N N . TYR A 1 182 ? 23.461 5.214 -24.631 1.00 97.88 182 TYR A N 1
ATOM 1478 C CA . TYR A 1 182 ? 22.595 4.067 -24.877 1.00 97.88 182 TYR A CA 1
ATOM 1479 C C . TYR A 1 182 ? 21.487 4.018 -23.815 1.00 97.88 182 TYR A C 1
ATOM 1481 O O . TYR A 1 182 ? 21.797 4.030 -22.623 1.00 97.88 182 TYR A O 1
ATOM 1489 N N . PRO A 1 183 ? 20.202 3.921 -24.203 1.00 97.31 183 PRO A N 1
ATOM 1490 C CA . PRO A 1 183 ? 19.083 3.833 -23.266 1.00 97.31 183 PRO A CA 1
ATOM 1491 C C . PRO A 1 183 ? 18.877 2.413 -22.712 1.00 97.31 183 PRO A C 1
ATOM 1493 O O . PRO A 1 183 ? 17.772 2.094 -22.291 1.00 97.31 183 PRO A O 1
ATOM 1496 N N . PHE A 1 184 ? 19.903 1.558 -22.713 1.00 98.19 184 PHE A N 1
ATOM 1497 C CA . PHE A 1 184 ? 19.822 0.150 -22.322 1.00 98.19 184 PHE A CA 1
ATOM 1498 C C . PHE A 1 184 ? 20.923 -0.192 -21.318 1.00 98.19 184 PHE A C 1
ATOM 1500 O O . PHE A 1 184 ? 22.083 0.166 -21.518 1.00 98.19 184 PHE A O 1
ATOM 1507 N N . GLN A 1 185 ? 20.551 -0.880 -20.244 1.00 97.44 185 GLN A N 1
ATOM 1508 C CA . GLN A 1 185 ? 21.442 -1.316 -19.182 1.00 97.44 185 GLN A CA 1
ATOM 1509 C C . GLN A 1 185 ? 21.564 -2.838 -19.208 1.00 97.44 185 GLN A C 1
ATOM 1511 O O . GLN A 1 185 ? 20.556 -3.538 -19.140 1.00 97.44 185 GLN A O 1
ATOM 1516 N N . ILE A 1 186 ? 22.797 -3.341 -19.287 1.00 98.25 186 ILE A N 1
ATOM 1517 C CA . ILE A 1 186 ? 23.101 -4.775 -19.371 1.00 98.25 186 ILE A CA 1
ATOM 1518 C C . ILE A 1 186 ? 23.499 -5.296 -17.990 1.00 98.25 186 ILE A C 1
ATOM 1520 O O . ILE A 1 186 ? 24.278 -4.661 -17.281 1.00 98.25 186 ILE A O 1
ATOM 1524 N N . TYR A 1 187 ? 23.012 -6.476 -17.630 1.00 98.50 187 TYR A N 1
ATOM 1525 C CA . TYR A 1 187 ? 23.546 -7.284 -16.547 1.00 98.50 187 TYR A CA 1
ATOM 1526 C C . TYR A 1 187 ? 24.701 -8.135 -17.074 1.00 98.50 187 TYR A C 1
ATOM 1528 O O . TYR A 1 187 ? 24.569 -8.906 -18.021 1.00 98.50 187 TYR A O 1
ATOM 1536 N N . CYS A 1 188 ? 25.880 -7.960 -16.477 1.00 98.44 188 CYS A N 1
ATOM 1537 C CA . CYS A 1 188 ? 27.096 -8.632 -16.920 1.00 98.44 188 CYS A CA 1
ATOM 1538 C C . CYS A 1 188 ? 26.976 -10.163 -16.826 1.00 98.44 188 CYS A C 1
ATOM 1540 O O . CYS A 1 188 ? 26.734 -10.689 -15.745 1.00 98.44 188 CYS A O 1
ATOM 1542 N N . HIS A 1 189 ? 27.291 -10.889 -17.899 1.00 97.81 189 HIS A N 1
ATOM 1543 C CA . HIS A 1 189 ? 27.210 -12.356 -17.968 1.00 97.81 189 HIS A CA 1
ATOM 1544 C C . HIS A 1 189 ? 28.113 -13.067 -16.947 1.00 97.81 189 HIS A C 1
ATOM 1546 O O . HIS A 1 189 ? 27.870 -14.217 -16.599 1.00 97.81 189 HIS A O 1
ATOM 1552 N N . ALA A 1 190 ? 29.160 -12.396 -16.454 1.00 98.00 190 ALA A N 1
ATOM 1553 C CA . ALA A 1 190 ? 30.104 -12.978 -15.502 1.00 98.00 190 ALA A CA 1
ATOM 1554 C C . ALA A 1 190 ? 29.773 -12.693 -14.026 1.00 98.00 190 ALA A C 1
ATOM 1556 O O . ALA A 1 190 ? 30.076 -13.517 -13.169 1.00 98.00 190 ALA A O 1
ATOM 1557 N N . CYS A 1 191 ? 29.214 -11.523 -13.696 1.00 97.06 191 CYS A N 1
ATOM 1558 C CA . CYS A 1 191 ? 28.983 -11.120 -12.296 1.00 97.06 191 CYS A CA 1
ATOM 1559 C C . CYS A 1 191 ? 27.545 -10.688 -11.982 1.00 97.06 191 CYS A C 1
ATOM 1561 O O . CYS A 1 191 ? 27.242 -10.343 -10.837 1.00 97.06 191 CYS A O 1
ATOM 1563 N N . ASN A 1 192 ? 26.685 -10.696 -12.999 1.00 97.44 192 ASN A N 1
ATOM 1564 C CA . ASN A 1 192 ? 25.271 -10.346 -12.962 1.00 97.44 192 ASN A CA 1
ATOM 1565 C C . ASN A 1 192 ? 24.953 -8.929 -12.463 1.00 97.44 192 ASN A C 1
ATOM 1567 O O . ASN A 1 192 ? 23.848 -8.646 -12.014 1.00 97.44 192 ASN A O 1
ATOM 1571 N N . ARG A 1 193 ? 25.933 -8.021 -12.495 1.00 97.62 193 ARG A N 1
ATOM 1572 C CA . ARG A 1 193 ? 25.749 -6.623 -12.088 1.00 97.62 193 ARG A CA 1
ATOM 1573 C C . ARG A 1 193 ? 25.546 -5.720 -13.291 1.00 97.62 193 ARG A C 1
ATOM 1575 O O . ARG A 1 193 ? 26.147 -5.942 -14.342 1.00 97.62 193 ARG A O 1
ATOM 1582 N N . ASP A 1 194 ? 24.789 -4.653 -13.081 1.00 96.56 194 ASP A N 1
ATOM 1583 C CA . ASP A 1 194 ? 24.496 -3.618 -14.073 1.00 96.56 194 ASP A CA 1
ATOM 1584 C C . ASP A 1 194 ? 25.650 -2.628 -14.305 1.00 96.56 194 ASP A C 1
ATOM 1586 O O . ASP A 1 194 ? 25.489 -1.597 -14.944 1.00 96.56 194 ASP A O 1
ATOM 1590 N N . SER A 1 195 ? 26.844 -2.892 -13.782 1.00 96.62 195 SER A N 1
ATOM 1591 C CA . SER A 1 195 ? 27.991 -1.987 -13.871 1.00 96.62 195 SER A CA 1
ATOM 1592 C C . SER A 1 195 ? 28.703 -2.068 -15.230 1.00 96.62 195 SER A C 1
ATOM 1594 O O . SER A 1 195 ? 29.932 -2.135 -15.310 1.00 96.62 195 SER A O 1
ATOM 1596 N N . THR 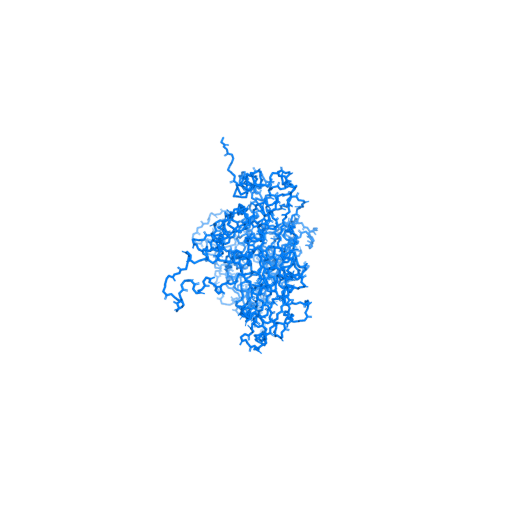A 1 196 ? 27.932 -2.079 -16.314 1.00 97.62 196 THR A N 1
ATOM 1597 C CA . THR A 1 196 ? 28.385 -2.264 -17.696 1.00 97.62 196 THR A CA 1
ATOM 1598 C C . THR A 1 196 ? 28.379 -0.962 -18.483 1.00 97.62 196 THR A C 1
ATOM 1600 O O . THR A 1 196 ? 27.495 -0.126 -18.300 1.00 97.62 196 THR A O 1
ATOM 1603 N N . VAL A 1 197 ? 29.311 -0.837 -19.424 1.00 97.50 197 VAL A N 1
ATOM 1604 C CA . VAL A 1 197 ? 29.345 0.236 -20.422 1.00 97.50 197 VAL A CA 1
ATOM 1605 C C . VAL A 1 197 ? 29.247 -0.390 -21.807 1.00 97.50 197 VAL A C 1
ATOM 1607 O O . VAL A 1 197 ? 30.081 -1.224 -22.161 1.00 97.50 197 VAL A O 1
ATOM 1610 N N . ILE A 1 198 ? 28.235 0.007 -22.579 1.00 98.19 198 ILE A N 1
ATOM 1611 C CA . ILE A 1 198 ? 28.077 -0.408 -23.977 1.00 98.19 198 ILE A CA 1
ATOM 1612 C C . ILE A 1 198 ? 29.114 0.333 -24.820 1.00 9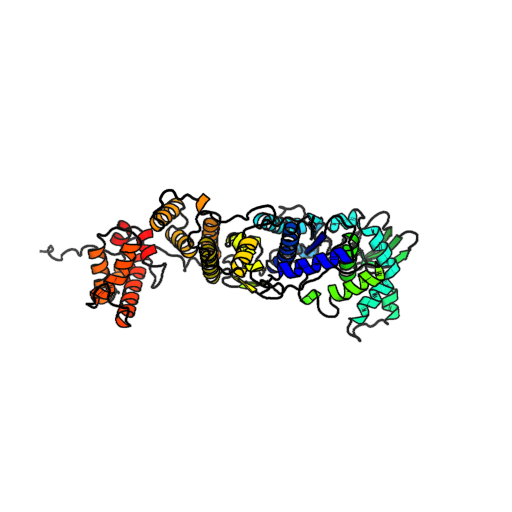8.19 198 ILE A C 1
ATOM 1614 O O . ILE A 1 198 ? 29.176 1.562 -24.797 1.00 98.19 198 ILE A O 1
ATOM 1618 N N . SER A 1 199 ? 29.924 -0.414 -25.565 1.00 95.62 199 SER A N 1
ATOM 1619 C CA . SER A 1 199 ? 30.948 0.130 -26.459 1.00 95.62 199 SER A CA 1
ATOM 1620 C C . SER A 1 199 ? 30.481 0.202 -27.911 1.00 95.62 199 SER A C 1
ATOM 1622 O O . SER A 1 199 ? 30.929 1.079 -28.647 1.00 95.62 199 SER A O 1
ATOM 1624 N N . ASN A 1 200 ? 29.575 -0.685 -28.332 1.00 96.69 200 ASN A N 1
ATOM 1625 C CA . ASN A 1 200 ? 29.117 -0.759 -29.717 1.00 96.69 200 ASN A CA 1
ATOM 1626 C C . ASN A 1 200 ? 27.709 -1.363 -29.838 1.00 96.69 200 ASN A C 1
ATOM 1628 O O . ASN A 1 200 ? 27.342 -2.239 -29.054 1.00 96.69 200 ASN A O 1
ATOM 1632 N N . TYR A 1 201 ? 26.972 -0.939 -30.868 1.00 97.38 201 TYR A N 1
ATOM 1633 C CA . TYR A 1 201 ? 25.708 -1.535 -31.299 1.00 97.38 201 TYR A CA 1
ATOM 1634 C C . TYR A 1 201 ? 25.657 -1.623 -32.826 1.00 97.38 201 TYR A C 1
ATOM 1636 O O . TYR A 1 201 ? 25.822 -0.614 -33.511 1.00 97.38 201 TYR A O 1
ATOM 1644 N N . GLN A 1 202 ? 25.399 -2.818 -33.352 1.00 97.69 202 GLN A N 1
ATOM 1645 C CA . GLN A 1 202 ? 25.226 -3.077 -34.781 1.00 97.69 202 GLN A CA 1
ATOM 1646 C C . GLN A 1 202 ? 23.751 -3.357 -35.070 1.00 97.69 202 GLN A C 1
ATOM 1648 O O . GLN A 1 202 ? 23.244 -4.417 -34.700 1.00 97.69 202 GLN A O 1
ATOM 1653 N N . ALA A 1 203 ? 23.071 -2.415 -35.730 1.00 95.56 203 ALA A N 1
ATOM 1654 C CA . ALA A 1 203 ? 21.625 -2.474 -35.953 1.00 95.56 203 ALA A CA 1
ATOM 1655 C C . ALA A 1 203 ? 21.197 -3.702 -36.777 1.00 95.56 203 ALA A C 1
ATOM 1657 O O . ALA A 1 203 ? 20.302 -4.429 -36.352 1.00 95.56 203 ALA A O 1
ATOM 1658 N N . ASP A 1 204 ? 21.895 -3.993 -37.881 1.00 95.31 204 ASP A N 1
ATOM 1659 C CA . ASP A 1 204 ? 21.534 -5.067 -38.824 1.00 95.31 204 ASP A CA 1
ATOM 1660 C C . ASP A 1 204 ? 21.472 -6.462 -38.180 1.00 95.31 204 ASP A C 1
ATOM 1662 O O . ASP A 1 204 ? 20.702 -7.321 -38.605 1.00 95.31 204 ASP A O 1
ATOM 1666 N N . THR A 1 205 ? 22.278 -6.699 -37.142 1.00 96.69 205 THR A N 1
ATOM 1667 C CA . THR A 1 205 ? 22.343 -7.980 -36.415 1.00 96.69 205 THR A CA 1
ATOM 1668 C C . THR A 1 205 ? 21.824 -7.876 -34.981 1.00 96.69 205 THR A C 1
ATOM 1670 O O . THR A 1 205 ? 21.872 -8.854 -34.235 1.00 96.69 205 THR A O 1
ATOM 1673 N N . ALA A 1 206 ? 21.348 -6.693 -34.580 1.00 97.38 206 ALA A N 1
ATOM 1674 C CA . ALA A 1 206 ? 20.987 -6.334 -33.212 1.00 97.38 206 ALA A CA 1
ATOM 1675 C C . ALA A 1 206 ? 22.059 -6.708 -32.162 1.00 97.38 206 ALA A C 1
ATOM 1677 O O . ALA A 1 206 ? 21.730 -7.111 -31.046 1.00 97.38 206 ALA A O 1
ATOM 1678 N N . THR A 1 207 ? 23.339 -6.588 -32.527 1.00 98.38 207 THR A N 1
ATOM 1679 C CA . THR A 1 207 ? 24.473 -7.035 -31.703 1.00 98.38 207 THR A CA 1
ATOM 1680 C C . THR A 1 207 ? 25.007 -5.906 -30.828 1.00 98.38 207 THR A C 1
ATOM 1682 O O . THR A 1 207 ? 25.348 -4.841 -31.344 1.00 98.38 207 THR A O 1
ATOM 1685 N N . LEU A 1 208 ? 25.136 -6.148 -29.523 1.00 98.38 208 LEU A N 1
ATOM 1686 C CA . LEU A 1 208 ? 25.704 -5.238 -28.526 1.00 98.38 208 LEU A CA 1
ATOM 1687 C C . LEU A 1 208 ? 27.038 -5.773 -28.003 1.00 98.38 208 LEU A C 1
ATOM 1689 O O . LEU A 1 208 ? 27.150 -6.952 -27.676 1.00 98.38 208 LEU A O 1
ATOM 1693 N N . SER A 1 209 ? 28.021 -4.887 -27.849 1.00 98.50 209 SER A N 1
ATOM 1694 C CA . SER A 1 209 ? 29.278 -5.170 -27.144 1.00 98.50 209 SER A CA 1
ATOM 1695 C C . SER A 1 209 ? 29.376 -4.306 -25.891 1.00 98.50 209 SER A C 1
ATOM 1697 O O . SER A 1 209 ? 29.053 -3.116 -25.932 1.00 98.50 209 SER A O 1
ATOM 1699 N N . TYR A 1 210 ? 29.831 -4.883 -24.778 1.00 98.56 210 TYR A N 1
ATOM 1700 C CA . TYR A 1 210 ? 29.987 -4.157 -23.517 1.00 98.56 210 TYR A CA 1
ATOM 1701 C C . TYR A 1 210 ? 31.211 -4.608 -22.719 1.00 98.56 210 TYR A C 1
ATOM 1703 O O . TYR A 1 210 ? 31.713 -5.720 -22.885 1.00 98.56 210 TYR A O 1
ATOM 1711 N N . ALA A 1 211 ? 31.640 -3.742 -21.799 1.00 98.38 211 ALA A N 1
ATOM 1712 C CA . ALA A 1 211 ? 32.640 -4.038 -20.779 1.00 98.38 211 ALA A CA 1
ATOM 1713 C C . ALA A 1 211 ? 32.069 -3.794 -19.374 1.00 98.38 211 ALA A C 1
ATOM 1715 O O . ALA A 1 211 ? 31.410 -2.783 -19.118 1.00 98.38 211 ALA A O 1
ATOM 1716 N N . CYS A 1 212 ? 32.327 -4.706 -18.438 1.00 98.38 212 CYS A N 1
ATOM 1717 C CA . CYS A 1 212 ? 31.936 -4.566 -17.040 1.00 98.38 212 CYS A CA 1
ATOM 1718 C C . CYS A 1 212 ? 33.010 -3.821 -16.241 1.00 98.38 212 CYS A C 1
ATOM 1720 O O . CYS A 1 212 ? 34.151 -4.262 -16.102 1.00 98.38 212 CYS A O 1
ATOM 1722 N N . THR A 1 213 ? 32.628 -2.711 -15.622 1.00 97.81 213 THR A N 1
ATOM 1723 C CA . THR A 1 213 ? 33.532 -1.891 -14.807 1.00 97.81 213 THR A CA 1
ATOM 1724 C C . THR A 1 213 ? 33.924 -2.561 -13.490 1.00 97.81 213 THR A C 1
ATOM 1726 O O . THR A 1 213 ? 35.026 -2.303 -12.997 1.00 97.81 213 THR A O 1
ATOM 1729 N N . THR A 1 214 ? 33.086 -3.462 -12.961 1.00 96.38 214 THR A N 1
ATOM 1730 C CA . THR A 1 214 ? 33.345 -4.202 -11.716 1.00 96.38 214 THR A CA 1
ATOM 1731 C C . THR A 1 214 ? 34.281 -5.391 -11.919 1.00 96.38 214 THR A C 1
ATOM 1733 O O . THR A 1 214 ? 35.319 -5.447 -11.269 1.00 96.38 214 THR A O 1
ATOM 1736 N N . CYS A 1 215 ? 33.936 -6.341 -12.797 1.00 97.25 215 CYS A N 1
ATOM 1737 C CA . CYS A 1 215 ? 34.692 -7.594 -12.950 1.00 97.25 215 CYS A CA 1
ATOM 1738 C C . CYS A 1 215 ? 35.599 -7.634 -14.188 1.00 97.25 215 CYS A C 1
ATOM 1740 O O . CYS A 1 215 ? 36.234 -8.655 -14.431 1.00 97.25 215 CYS A O 1
ATOM 1742 N N . LYS A 1 216 ? 35.653 -6.547 -14.972 1.00 97.94 216 LYS A N 1
ATOM 1743 C CA . LYS A 1 216 ? 36.467 -6.406 -16.197 1.00 97.94 216 LYS A CA 1
ATOM 1744 C C . LYS A 1 216 ? 36.134 -7.396 -17.318 1.00 97.94 216 LYS A C 1
ATOM 1746 O O . LYS A 1 216 ? 36.884 -7.497 -18.277 1.00 97.94 216 LYS A O 1
ATOM 1751 N N . HIS A 1 217 ? 35.014 -8.109 -17.208 1.00 98.25 217 HIS A N 1
ATOM 1752 C CA . HIS A 1 217 ? 34.530 -8.984 -18.268 1.00 98.25 217 HIS A CA 1
ATOM 1753 C C . HIS A 1 217 ? 34.066 -8.161 -19.471 1.00 98.25 217 HIS A C 1
ATOM 1755 O O . HIS A 1 217 ? 33.402 -7.138 -19.296 1.00 98.25 217 HIS A O 1
ATOM 1761 N N . GLU A 1 218 ? 34.389 -8.633 -20.667 1.00 98.44 218 GLU A N 1
ATOM 1762 C CA . GLU A 1 218 ? 33.923 -8.083 -21.934 1.00 98.44 218 GLU A CA 1
ATOM 1763 C C . GLU A 1 218 ? 33.151 -9.170 -22.670 1.00 98.44 218 GLU A C 1
ATOM 1765 O O . GLU A 1 218 ? 33.577 -10.327 -22.700 1.00 98.44 218 GLU A O 1
ATOM 1770 N N . ALA A 1 219 ? 32.016 -8.801 -23.251 1.00 98.25 219 ALA A N 1
ATOM 1771 C CA . ALA A 1 219 ? 31.185 -9.731 -23.997 1.00 98.25 219 ALA A CA 1
ATOM 1772 C C . ALA A 1 219 ? 30.474 -9.033 -25.153 1.00 98.25 219 ALA A C 1
ATOM 1774 O O . ALA A 1 219 ? 30.378 -7.805 -25.226 1.00 98.25 219 ALA A O 1
ATOM 1775 N N . THR A 1 220 ? 29.993 -9.853 -26.081 1.00 98.38 220 THR A N 1
ATOM 1776 C CA . THR A 1 220 ? 29.158 -9.442 -27.206 1.00 98.38 220 THR A CA 1
ATOM 1777 C C . THR A 1 220 ? 28.011 -10.433 -27.336 1.00 98.38 220 THR A C 1
ATOM 1779 O O . THR A 1 220 ? 28.250 -11.636 -27.262 1.00 98.38 220 THR A O 1
ATOM 1782 N N . PHE A 1 221 ? 26.791 -9.933 -27.514 1.00 98.25 221 PHE A N 1
ATOM 1783 C CA . PHE A 1 221 ? 25.580 -10.744 -27.672 1.00 98.25 221 PHE A CA 1
ATOM 1784 C C . PHE A 1 221 ? 24.602 -10.075 -28.645 1.00 98.25 221 PHE A C 1
ATOM 1786 O O . PHE A 1 221 ? 24.714 -8.874 -28.906 1.00 98.25 221 PHE A O 1
ATOM 1793 N N . SER A 1 222 ? 23.644 -10.837 -29.178 1.00 98.12 222 SER A N 1
ATOM 1794 C CA . SER A 1 222 ? 22.547 -10.303 -29.993 1.00 98.12 222 SER A CA 1
ATOM 1795 C C . SER A 1 222 ? 21.246 -10.271 -29.199 1.00 98.12 222 SER A C 1
ATOM 1797 O O . SER A 1 222 ? 20.887 -11.253 -28.553 1.00 98.12 222 SER A O 1
ATOM 1799 N N . LEU A 1 223 ? 20.490 -9.175 -29.325 1.00 97.69 223 LEU A N 1
ATOM 1800 C CA . LEU A 1 223 ? 19.129 -9.071 -28.778 1.00 97.69 223 LEU A CA 1
ATOM 1801 C C . LEU A 1 223 ? 18.139 -10.056 -29.419 1.00 97.69 223 LEU A C 1
ATOM 1803 O O . LEU A 1 223 ? 17.038 -10.230 -28.906 1.00 97.69 223 LEU A O 1
ATOM 1807 N N . ASN A 1 224 ? 18.501 -10.671 -30.551 1.00 96.25 224 ASN A N 1
ATOM 1808 C CA . ASN A 1 224 ? 17.706 -11.736 -31.164 1.00 96.25 224 ASN A CA 1
ATOM 1809 C C . ASN A 1 224 ? 17.837 -13.073 -30.422 1.00 96.25 224 ASN A C 1
ATOM 1811 O O . ASN A 1 224 ? 16.949 -13.913 -30.547 1.00 96.25 224 ASN A O 1
ATOM 1815 N N . ASP A 1 225 ? 18.927 -13.259 -29.673 1.00 96.44 225 ASP A N 1
ATOM 1816 C CA . ASP A 1 225 ? 19.240 -14.510 -28.981 1.00 96.44 225 ASP A CA 1
ATOM 1817 C C . ASP A 1 225 ? 18.899 -14.418 -27.487 1.00 96.44 225 ASP A C 1
ATOM 1819 O O . ASP A 1 225 ? 18.333 -15.347 -26.913 1.00 96.44 225 ASP A O 1
ATOM 1823 N N . GLU A 1 226 ? 19.225 -13.289 -26.852 1.00 96.44 226 GLU A N 1
ATOM 1824 C CA . GLU A 1 226 ? 19.005 -13.060 -25.424 1.00 96.44 226 GLU A CA 1
ATOM 1825 C C . GLU A 1 226 ? 18.783 -11.576 -25.089 1.00 96.44 226 GLU A C 1
ATOM 1827 O O . GLU A 1 226 ? 19.248 -10.676 -25.788 1.00 96.44 226 GLU A O 1
ATOM 1832 N N . CYS A 1 227 ? 18.106 -11.307 -23.968 1.00 96.94 227 CYS A N 1
ATOM 1833 C CA . CYS A 1 227 ? 17.908 -9.953 -23.440 1.00 96.94 227 CYS A CA 1
ATOM 1834 C C . CYS A 1 227 ? 18.396 -9.848 -21.979 1.00 96.94 227 CYS A C 1
ATOM 1836 O O . CYS A 1 227 ? 17.584 -9.793 -21.050 1.00 96.94 227 CYS A O 1
ATOM 1838 N N . PRO A 1 228 ? 19.722 -9.816 -21.745 1.00 96.19 228 PRO A N 1
ATOM 1839 C CA . PRO A 1 228 ? 20.342 -9.800 -20.420 1.00 96.19 228 PRO A CA 1
ATOM 1840 C C . PRO A 1 228 ? 20.344 -8.386 -19.816 1.00 96.19 228 PRO A C 1
ATOM 1842 O O . PRO A 1 228 ? 21.338 -7.931 -19.265 1.00 96.19 228 PRO A O 1
ATOM 1845 N N . GLY A 1 229 ? 19.261 -7.628 -19.968 1.00 96.19 229 GLY A N 1
ATOM 1846 C CA . GLY A 1 229 ? 19.222 -6.220 -19.586 1.00 96.19 229 GLY A CA 1
ATOM 1847 C C . GLY A 1 229 ? 17.877 -5.560 -19.853 1.00 96.19 229 GLY A C 1
ATOM 1848 O O . GLY A 1 229 ? 16.999 -6.162 -20.473 1.00 96.19 229 GLY A O 1
ATOM 1849 N N . LYS A 1 230 ? 17.727 -4.313 -19.400 1.00 97.44 230 LYS A N 1
ATOM 1850 C CA . LYS A 1 230 ? 16.499 -3.523 -19.568 1.00 97.44 230 LYS A CA 1
ATOM 1851 C C . LYS A 1 230 ? 16.762 -2.112 -20.069 1.00 97.44 230 LYS A C 1
ATOM 1853 O O . LYS A 1 230 ? 17.863 -1.584 -19.915 1.00 97.44 230 LYS A O 1
ATOM 1858 N N . LEU A 1 231 ? 15.738 -1.474 -20.637 1.00 98.50 231 LEU A N 1
ATOM 1859 C CA . LEU A 1 231 ? 15.809 -0.042 -20.913 1.00 98.50 231 LEU A CA 1
ATOM 1860 C C . LEU A 1 231 ? 15.953 0.742 -19.601 1.00 98.50 231 LEU A C 1
ATOM 1862 O O . LEU A 1 231 ? 15.461 0.339 -18.545 1.00 98.50 231 LEU A O 1
ATOM 1866 N N . VAL A 1 232 ? 16.624 1.890 -19.658 1.00 96.75 232 VAL A N 1
ATOM 1867 C CA . VAL A 1 232 ? 16.683 2.811 -18.515 1.00 96.75 232 VAL A CA 1
ATOM 1868 C C . VAL A 1 232 ? 15.291 3.380 -18.236 1.00 96.75 232 VAL A C 1
ATOM 1870 O O . VAL A 1 232 ? 14.564 3.697 -19.171 1.00 96.75 232 VAL A O 1
ATOM 1873 N N . TRP A 1 233 ? 14.935 3.576 -16.961 1.00 95.81 233 TRP A N 1
ATOM 1874 C CA . TRP A 1 233 ? 13.574 3.925 -16.505 1.00 95.81 233 TRP A CA 1
ATOM 1875 C C . TRP A 1 233 ? 12.817 4.951 -17.373 1.00 95.81 233 TRP A C 1
ATOM 1877 O O . TRP A 1 233 ? 11.678 4.718 -17.766 1.00 95.81 233 TRP A O 1
ATOM 1887 N N . LYS A 1 234 ? 13.449 6.084 -17.720 1.00 95.69 234 LYS A N 1
ATOM 1888 C CA . LYS A 1 234 ? 12.792 7.144 -18.510 1.00 95.69 234 LYS A CA 1
ATOM 1889 C C . LYS A 1 234 ? 12.478 6.740 -19.960 1.00 95.69 234 LYS A C 1
ATOM 1891 O O . LYS A 1 234 ? 11.635 7.383 -20.568 1.00 95.69 234 LYS A O 1
ATOM 1896 N N . ALA A 1 235 ? 13.136 5.714 -20.501 1.00 97.69 235 ALA A N 1
ATOM 1897 C CA . ALA A 1 235 ? 12.843 5.123 -21.809 1.00 97.69 235 ALA A CA 1
ATOM 1898 C C . ALA A 1 235 ? 11.981 3.849 -21.697 1.00 97.69 235 ALA A C 1
ATOM 1900 O O . ALA A 1 235 ? 11.153 3.598 -22.567 1.00 97.69 235 ALA A O 1
ATOM 1901 N N . ASP A 1 236 ? 12.152 3.081 -20.619 1.00 98.44 236 ASP A N 1
ATOM 1902 C CA . ASP A 1 236 ? 11.382 1.875 -20.284 1.00 98.44 236 ASP A CA 1
ATOM 1903 C C . ASP A 1 236 ? 9.893 2.179 -20.076 1.00 98.44 236 ASP A C 1
ATOM 1905 O O . ASP A 1 236 ? 9.025 1.569 -20.691 1.00 98.44 236 ASP A O 1
ATOM 1909 N N . TRP A 1 237 ? 9.581 3.191 -19.268 1.00 98.12 237 TRP A N 1
ATOM 1910 C CA . TRP A 1 237 ? 8.197 3.528 -18.945 1.00 98.12 237 TRP A CA 1
ATOM 1911 C C . TRP A 1 237 ? 7.340 3.902 -20.176 1.00 98.12 237 TRP A C 1
ATOM 1913 O O . TRP A 1 237 ? 6.317 3.251 -20.395 1.00 98.12 237 TRP A O 1
ATOM 1923 N N . PRO A 1 238 ? 7.754 4.839 -21.058 1.00 98.56 238 PRO A N 1
ATOM 1924 C CA . PRO A 1 238 ? 7.012 5.124 -22.289 1.00 98.56 238 PRO A CA 1
ATOM 1925 C C . PRO A 1 238 ? 7.002 3.973 -23.299 1.00 98.56 238 PRO A C 1
ATOM 1927 O O . PRO A 1 238 ? 6.052 3.862 -24.074 1.00 98.56 238 PRO A O 1
ATOM 1930 N N . MET A 1 239 ? 8.021 3.108 -23.290 1.00 98.62 239 MET A N 1
ATOM 1931 C CA . MET A 1 239 ? 8.007 1.882 -24.087 1.00 98.62 239 MET A CA 1
ATOM 1932 C C . MET A 1 239 ? 6.856 0.970 -23.657 1.00 98.62 239 MET A C 1
ATOM 1934 O O . MET A 1 239 ? 6.094 0.516 -24.511 1.00 98.62 239 MET A O 1
ATOM 1938 N N . ARG A 1 240 ? 6.677 0.763 -22.346 1.00 98.44 240 ARG A N 1
ATOM 1939 C CA . ARG A 1 240 ? 5.584 -0.056 -21.804 1.00 98.44 240 ARG A CA 1
ATOM 1940 C C . ARG A 1 240 ? 4.214 0.543 -22.094 1.00 98.44 240 ARG A C 1
ATOM 1942 O O . ARG A 1 240 ? 3.343 -0.181 -22.560 1.00 98.44 240 ARG A O 1
ATOM 1949 N N . TRP A 1 241 ? 4.042 1.861 -21.962 1.00 98.62 241 TRP A N 1
ATOM 1950 C CA . TRP A 1 241 ? 2.797 2.529 -22.372 1.00 98.62 241 TRP A CA 1
ATOM 1951 C C . TRP A 1 241 ? 2.407 2.211 -23.814 1.00 98.62 241 TRP A C 1
ATOM 1953 O O . TRP A 1 241 ? 1.242 1.921 -24.092 1.00 98.62 241 TRP A O 1
ATOM 1963 N N . HIS A 1 242 ? 3.383 2.253 -24.724 1.00 98.50 242 HIS A N 1
ATOM 1964 C CA . HIS A 1 242 ? 3.176 1.917 -26.125 1.00 98.50 242 HIS A CA 1
ATOM 1965 C C . HIS A 1 242 ? 2.914 0.421 -26.328 1.00 98.50 242 HIS A C 1
ATOM 1967 O O . HIS A 1 242 ? 1.991 0.063 -27.060 1.00 98.50 242 HIS A O 1
ATOM 1973 N N . PHE A 1 243 ? 3.714 -0.454 -25.719 1.00 98.31 243 PHE A N 1
ATOM 1974 C CA . PHE A 1 243 ? 3.604 -1.902 -25.894 1.00 98.31 243 PHE A CA 1
ATOM 1975 C C . PHE A 1 243 ? 2.278 -2.441 -25.349 1.00 98.31 243 PHE A C 1
ATOM 1977 O O . PHE A 1 243 ? 1.570 -3.180 -26.027 1.00 98.31 243 PHE A O 1
ATOM 1984 N N . GLU A 1 244 ? 1.915 -2.015 -24.142 1.00 97.75 244 GLU A N 1
ATOM 1985 C CA . GLU A 1 244 ? 0.749 -2.486 -23.390 1.00 97.75 244 GLU A CA 1
ATOM 1986 C C . GLU A 1 244 ? -0.508 -1.669 -23.720 1.00 97.75 244 GLU A C 1
ATOM 1988 O O . GLU A 1 244 ? -1.603 -1.999 -23.271 1.00 97.75 244 GLU A O 1
ATOM 1993 N N . LYS A 1 245 ? -0.370 -0.616 -24.542 1.00 97.69 245 LYS A N 1
ATOM 1994 C CA . LYS A 1 245 ? -1.459 0.268 -24.980 1.00 97.69 245 LYS A CA 1
ATOM 1995 C C . LYS A 1 245 ? -2.223 0.873 -23.800 1.00 97.69 245 LYS A C 1
ATOM 1997 O O . LYS A 1 245 ? -3.453 0.963 -23.811 1.00 97.69 245 LYS A O 1
ATOM 2002 N N . VAL A 1 246 ? -1.473 1.341 -22.803 1.00 98.56 246 VAL A N 1
ATOM 2003 C CA . VAL A 1 246 ? -1.993 1.924 -21.559 1.00 98.56 246 VAL A CA 1
ATOM 2004 C C . VAL A 1 246 ? -2.813 3.176 -21.863 1.00 98.56 246 VAL A C 1
ATOM 2006 O O . VAL A 1 246 ? -2.339 4.095 -22.534 1.00 98.56 246 VAL A O 1
ATOM 2009 N N . ALA A 1 247 ? -4.062 3.214 -21.401 1.00 98.56 247 ALA A N 1
ATOM 2010 C CA . ALA A 1 247 ? -4.965 4.354 -21.555 1.00 98.56 247 ALA A CA 1
ATOM 2011 C C . ALA A 1 247 ? -4.973 5.257 -20.313 1.00 98.56 247 ALA A C 1
ATOM 2013 O O . ALA A 1 247 ? -5.207 6.463 -20.431 1.00 98.56 247 ALA A O 1
ATOM 2014 N N . PHE A 1 248 ? -4.711 4.687 -19.135 1.00 98.69 248 PHE A N 1
ATOM 2015 C CA . PHE A 1 248 ? -4.649 5.410 -17.871 1.00 98.69 248 PHE A CA 1
ATOM 2016 C C . PHE A 1 248 ? -3.560 4.858 -16.962 1.00 98.69 248 PHE A C 1
ATOM 2018 O O . PHE A 1 248 ? -3.517 3.657 -16.718 1.00 98.69 248 PHE A O 1
ATOM 2025 N N . GLU A 1 249 ? -2.736 5.751 -16.430 1.00 98.50 249 GLU A N 1
ATOM 2026 C CA . GLU A 1 249 ? -1.740 5.435 -15.409 1.00 98.50 249 GLU A CA 1
ATOM 2027 C C . GLU A 1 249 ? -1.492 6.694 -14.569 1.00 98.50 249 GLU A C 1
ATOM 2029 O O . GLU A 1 249 ? -1.205 7.756 -15.132 1.00 98.50 249 GLU A O 1
ATOM 2034 N N . PRO A 1 250 ? -1.686 6.643 -13.244 1.00 97.38 250 PRO A N 1
ATOM 2035 C CA . PRO A 1 250 ? -1.367 7.739 -12.353 1.00 97.38 250 PRO A CA 1
ATOM 2036 C C . PRO A 1 250 ? 0.135 7.750 -12.038 1.00 97.38 250 PRO A C 1
ATOM 2038 O O . PRO A 1 250 ? 0.899 6.904 -12.483 1.00 97.38 250 PRO A O 1
ATOM 2041 N N . GLY A 1 251 ? 0.573 8.723 -11.251 1.00 95.69 251 GLY A N 1
ATOM 2042 C CA . GLY A 1 251 ? 1.920 8.711 -10.693 1.00 95.69 251 GLY A CA 1
ATOM 2043 C C . GLY A 1 251 ? 2.055 9.696 -9.549 1.00 95.69 251 GLY A C 1
ATOM 2044 O O . GLY A 1 251 ? 1.244 10.619 -9.407 1.00 95.69 251 GLY A O 1
ATOM 2045 N N . GLY A 1 252 ? 3.091 9.509 -8.738 1.00 94.31 252 GLY A N 1
ATOM 2046 C CA . GLY A 1 252 ? 3.429 10.448 -7.675 1.00 94.31 252 GLY A CA 1
ATOM 2047 C C . GLY A 1 252 ? 3.625 11.871 -8.208 1.00 94.31 252 GLY A C 1
ATOM 2048 O O . GLY A 1 252 ? 3.995 12.087 -9.369 1.00 94.31 252 GLY A O 1
ATOM 2049 N N . ASP A 1 253 ? 3.370 12.870 -7.361 1.00 89.25 253 ASP A N 1
ATOM 2050 C CA . ASP A 1 253 ? 3.548 14.285 -7.716 1.00 89.25 253 ASP A CA 1
ATOM 2051 C C . ASP A 1 253 ? 4.935 14.584 -8.312 1.00 89.25 253 ASP A C 1
ATOM 2053 O O . ASP A 1 253 ? 5.054 15.396 -9.239 1.00 89.25 253 ASP A O 1
ATOM 2057 N N . ASP A 1 254 ? 5.963 13.893 -7.816 1.00 87.75 254 ASP A N 1
ATOM 2058 C CA . ASP A 1 254 ? 7.354 13.972 -8.248 1.00 87.75 254 ASP A CA 1
ATOM 2059 C C . ASP A 1 254 ? 7.539 13.556 -9.713 1.00 87.75 254 ASP A C 1
ATOM 2061 O O . ASP A 1 254 ? 8.240 14.252 -10.455 1.00 87.75 254 ASP A O 1
ATOM 2065 N N . HIS A 1 255 ? 6.837 12.512 -10.163 1.00 90.06 255 HIS A N 1
ATOM 2066 C CA . HIS A 1 255 ? 6.847 12.037 -11.548 1.00 90.06 255 HIS A CA 1
ATOM 2067 C C . HIS A 1 255 ? 6.175 12.986 -12.535 1.00 90.06 255 HIS A C 1
ATOM 2069 O O . HIS A 1 255 ? 6.400 12.850 -13.736 1.00 90.06 255 HIS A O 1
ATOM 2075 N N . GLY A 1 256 ? 5.358 13.928 -12.057 1.00 84.88 256 GLY A N 1
ATOM 2076 C CA . GLY A 1 256 ? 4.635 14.888 -12.886 1.00 84.88 256 GLY A CA 1
ATOM 2077 C C . GLY A 1 256 ? 5.233 16.300 -12.912 1.00 84.88 256 GLY A C 1
ATOM 2078 O O . GLY A 1 256 ? 4.579 17.223 -13.409 1.00 84.88 256 GLY A O 1
ATOM 2079 N N . THR A 1 257 ? 6.409 16.520 -12.322 1.00 86.88 257 THR A N 1
ATOM 2080 C CA . THR A 1 257 ? 7.113 17.819 -12.331 1.00 86.88 257 THR A CA 1
ATOM 2081 C C . THR A 1 257 ? 7.867 18.060 -13.657 1.00 86.88 257 THR A C 1
ATOM 2083 O O . THR A 1 257 ? 8.135 17.107 -14.398 1.00 86.88 257 THR A O 1
ATOM 2086 N N . PRO A 1 258 ? 8.218 19.306 -14.028 1.00 83.50 258 PRO A N 1
ATOM 2087 C CA . PRO A 1 258 ? 9.033 19.556 -15.222 1.00 83.50 258 PRO A CA 1
ATOM 2088 C C . PRO A 1 258 ? 10.352 18.764 -15.196 1.00 83.50 258 PRO A C 1
ATOM 2090 O O . PRO A 1 258 ? 11.068 18.780 -14.200 1.00 83.50 258 PRO A O 1
ATOM 2093 N N . GLY A 1 259 ? 10.656 18.034 -16.274 1.00 82.25 259 GLY A N 1
ATOM 2094 C CA . GLY A 1 259 ? 11.870 17.210 -16.398 1.00 82.25 259 GLY A CA 1
ATOM 2095 C C . GLY A 1 259 ? 11.879 15.867 -15.659 1.00 82.25 259 GLY A C 1
ATOM 2096 O O . GLY A 1 259 ? 12.836 15.090 -15.780 1.00 82.25 259 GLY A O 1
ATOM 2097 N N . SER A 1 260 ? 10.814 15.549 -14.925 1.00 90.19 260 SER A N 1
ATOM 2098 C CA . SER A 1 260 ? 10.620 14.236 -14.304 1.00 90.19 260 SER A CA 1
ATOM 2099 C C . SER A 1 260 ? 10.123 13.181 -15.303 1.00 90.19 260 SER A C 1
ATOM 2101 O O . SER A 1 260 ? 9.990 13.439 -16.501 1.00 90.19 260 SER A O 1
ATOM 2103 N N . SER A 1 261 ? 9.916 11.956 -14.818 1.00 93.38 261 SER A N 1
ATOM 2104 C CA . SER A 1 261 ? 9.705 10.767 -15.647 1.00 93.38 261 SER A CA 1
ATOM 2105 C C . SER A 1 261 ? 8.494 10.867 -16.579 1.00 93.38 261 SER A C 1
ATOM 2107 O O . SER A 1 261 ? 8.638 10.535 -17.750 1.00 93.38 261 SER A O 1
ATOM 2109 N N . TYR A 1 262 ? 7.339 11.371 -16.121 1.00 94.81 262 TYR A N 1
ATOM 2110 C CA . TYR A 1 262 ? 6.149 11.459 -16.979 1.00 94.81 262 TYR A CA 1
ATOM 2111 C C . TYR A 1 262 ? 6.313 12.538 -18.054 1.00 94.81 262 TYR A C 1
ATOM 2113 O O . TYR A 1 262 ? 5.993 12.311 -19.218 1.00 94.81 262 TYR A O 1
ATOM 2121 N N . THR A 1 263 ? 6.863 13.701 -17.685 1.00 91.50 263 THR A N 1
ATOM 2122 C CA . THR A 1 263 ? 7.100 14.815 -18.618 1.00 91.50 263 THR A CA 1
ATOM 2123 C C . THR A 1 263 ? 8.030 14.397 -19.755 1.00 91.50 263 THR A C 1
ATOM 2125 O O . THR A 1 263 ? 7.678 14.571 -20.916 1.00 91.50 263 THR A O 1
ATOM 2128 N N . VAL A 1 264 ? 9.169 13.780 -19.426 1.00 94.50 264 VAL A N 1
ATOM 2129 C CA . VAL A 1 264 ? 10.109 13.263 -20.432 1.00 94.50 264 VAL A CA 1
ATOM 2130 C C . VAL A 1 264 ? 9.489 12.103 -21.216 1.00 94.50 264 VAL A C 1
ATOM 2132 O O . VAL A 1 264 ? 9.627 12.033 -22.435 1.00 94.50 264 VAL A O 1
ATOM 2135 N N . GLY A 1 265 ? 8.768 11.210 -20.534 1.00 97.00 265 GLY A N 1
ATOM 2136 C CA . GLY A 1 265 ? 8.115 10.062 -21.155 1.00 97.00 265 GLY A CA 1
ATOM 2137 C C . GLY A 1 265 ? 7.134 10.457 -22.260 1.00 97.00 265 GLY A C 1
ATOM 2138 O O . GLY A 1 265 ? 7.079 9.775 -23.277 1.00 97.00 265 GLY A O 1
ATOM 2139 N N . LYS A 1 266 ? 6.409 11.579 -22.116 1.00 96.75 266 LYS A N 1
ATOM 2140 C CA . LYS A 1 266 ? 5.512 12.110 -23.164 1.00 96.75 266 LYS A CA 1
ATOM 2141 C C . LYS A 1 266 ? 6.219 12.447 -24.467 1.00 96.75 266 LYS A C 1
ATOM 2143 O O . LYS A 1 266 ? 5.637 12.276 -25.533 1.00 96.75 266 LYS A O 1
ATOM 2148 N N . GLU A 1 267 ? 7.424 12.993 -24.377 1.00 96.56 267 GLU A N 1
ATOM 2149 C CA . GLU A 1 267 ? 8.211 13.325 -25.561 1.00 96.56 267 GLU A CA 1
ATOM 2150 C C . GLU A 1 267 ? 8.765 12.053 -26.185 1.00 96.56 267 GLU A C 1
ATOM 2152 O O . GLU A 1 267 ? 8.586 11.838 -27.378 1.00 96.56 267 GLU A O 1
ATOM 2157 N N . ILE A 1 268 ? 9.324 11.159 -25.363 1.00 98.06 268 ILE A N 1
ATOM 2158 C CA . ILE A 1 268 ? 9.875 9.887 -25.836 1.00 98.06 268 ILE A CA 1
ATOM 2159 C C . ILE A 1 268 ? 8.802 9.046 -26.533 1.00 98.06 268 ILE A C 1
ATOM 2161 O O . ILE A 1 268 ? 9.054 8.551 -27.627 1.00 98.06 268 ILE A O 1
ATOM 2165 N N . ILE A 1 269 ? 7.604 8.893 -25.957 1.00 98.44 269 ILE A N 1
ATOM 2166 C CA . ILE A 1 269 ? 6.557 8.075 -26.586 1.00 98.44 269 ILE A CA 1
ATOM 2167 C C . ILE A 1 269 ? 6.116 8.619 -27.945 1.00 98.44 269 ILE A C 1
ATOM 2169 O O . ILE A 1 269 ? 5.946 7.848 -28.888 1.00 98.44 269 ILE A O 1
ATOM 2173 N N . ARG A 1 270 ? 6.017 9.944 -28.065 1.00 98.12 270 ARG A N 1
ATOM 2174 C CA . ARG A 1 270 ? 5.681 10.618 -29.318 1.00 98.12 270 ARG A CA 1
ATOM 2175 C C . ARG A 1 270 ? 6.803 10.473 -30.347 1.00 98.12 270 ARG A C 1
ATOM 2177 O O . ARG A 1 270 ? 6.545 10.094 -31.480 1.00 98.12 270 ARG A O 1
ATOM 2184 N N . ASP A 1 271 ? 8.040 10.775 -29.959 1.00 97.94 271 ASP A N 1
ATOM 2185 C CA . ASP A 1 271 ? 9.154 10.942 -30.901 1.00 97.94 271 ASP A CA 1
ATOM 2186 C C . ASP A 1 271 ? 9.843 9.617 -31.273 1.00 97.94 271 ASP A C 1
ATOM 2188 O O . ASP A 1 271 ? 10.502 9.528 -32.314 1.00 97.94 271 ASP A O 1
ATOM 2192 N N . VAL A 1 272 ? 9.702 8.583 -30.434 1.00 98.31 272 VAL A N 1
ATOM 2193 C CA . VAL A 1 272 ? 10.286 7.250 -30.660 1.00 98.31 272 VAL A CA 1
ATOM 2194 C C . VAL A 1 272 ? 9.248 6.249 -31.154 1.00 98.31 272 VAL A C 1
ATOM 2196 O O . VAL A 1 272 ? 9.547 5.505 -32.085 1.00 98.31 272 VAL A O 1
ATOM 2199 N N . TYR A 1 273 ? 8.051 6.228 -30.558 1.00 98.00 273 TYR A N 1
ATOM 2200 C CA . TYR A 1 273 ? 7.049 5.179 -30.796 1.00 98.00 273 TYR A CA 1
ATOM 2201 C C . TYR A 1 273 ? 5.808 5.651 -31.570 1.00 98.00 273 TYR A C 1
ATOM 2203 O O . TYR A 1 273 ? 4.920 4.835 -31.810 1.00 98.00 273 TYR A O 1
ATOM 2211 N N . ASP A 1 274 ? 5.742 6.934 -31.952 1.00 97.50 274 ASP A N 1
ATOM 2212 C CA . ASP A 1 274 ? 4.596 7.553 -32.645 1.00 97.50 274 ASP A CA 1
ATOM 2213 C C . ASP A 1 274 ? 3.247 7.250 -31.958 1.00 97.50 274 ASP A C 1
ATOM 2215 O O . ASP A 1 274 ? 2.233 6.950 -32.586 1.00 97.50 274 ASP A O 1
ATOM 2219 N N . ASP A 1 275 ? 3.248 7.277 -30.623 1.00 97.88 275 ASP A N 1
ATOM 2220 C CA . ASP A 1 275 ? 2.080 6.991 -29.785 1.00 97.88 275 ASP A CA 1
ATOM 2221 C C . ASP A 1 275 ? 1.882 8.128 -28.767 1.00 97.88 275 ASP A C 1
ATOM 2223 O O . ASP A 1 275 ? 2.668 9.077 -28.670 1.00 97.88 275 ASP A O 1
ATOM 2227 N N . VAL A 1 276 ? 0.795 8.066 -28.007 1.00 97.50 276 VAL A N 1
ATOM 2228 C CA . VAL A 1 276 ? 0.424 9.082 -27.025 1.00 97.50 276 VAL A CA 1
ATOM 2229 C C . VAL A 1 276 ? 0.568 8.544 -25.607 1.00 97.50 276 VAL A C 1
ATOM 2231 O O . VAL A 1 276 ? 0.202 7.408 -25.307 1.00 97.50 276 VAL A O 1
ATOM 2234 N N . ALA A 1 277 ? 1.080 9.386 -24.709 1.00 98.19 277 ALA A N 1
ATOM 2235 C CA . ALA A 1 277 ? 1.128 9.065 -23.287 1.00 98.19 277 ALA A CA 1
ATOM 2236 C C . ALA A 1 277 ? -0.287 8.860 -22.717 1.00 98.19 277 ALA A C 1
ATOM 2238 O O . ALA A 1 277 ? -1.210 9.571 -23.134 1.00 98.19 277 ALA A O 1
ATOM 2239 N N . PRO A 1 278 ? -0.454 7.970 -21.725 1.00 98.06 278 PRO A N 1
ATOM 2240 C CA . PRO A 1 278 ? -1.748 7.708 -21.117 1.00 98.06 278 PRO A CA 1
ATOM 2241 C C . PRO A 1 278 ? -2.333 8.950 -20.439 1.00 98.06 278 PRO A C 1
ATOM 2243 O O . PRO A 1 278 ? -1.636 9.918 -20.093 1.00 98.06 278 PRO A O 1
ATOM 2246 N N . CYS A 1 279 ? -3.644 8.895 -20.207 1.00 96.94 279 CYS A N 1
ATOM 2247 C CA . CYS A 1 279 ? -4.297 9.792 -19.271 1.00 96.94 279 CYS A CA 1
ATOM 2248 C C . CYS A 1 279 ? -3.644 9.648 -17.889 1.00 96.94 279 CYS A C 1
ATOM 2250 O O . CYS A 1 279 ? -3.512 8.542 -17.376 1.00 96.94 279 CYS A O 1
ATOM 2252 N N . PHE A 1 280 ? -3.264 10.773 -17.288 1.00 96.31 280 PHE A N 1
ATOM 2253 C CA . PHE A 1 280 ? -2.469 10.796 -16.066 1.00 96.31 280 PHE A CA 1
ATOM 2254 C C . PHE A 1 280 ? -3.107 11.685 -15.017 1.00 96.31 280 PHE A C 1
ATOM 2256 O O . PHE A 1 280 ? -3.523 12.815 -15.302 1.00 96.31 280 PHE A O 1
ATOM 2263 N N . ILE A 1 281 ? -3.128 11.184 -13.789 1.00 95.62 281 ILE A N 1
ATOM 2264 C CA . ILE A 1 281 ? -3.450 11.964 -12.603 1.00 95.62 281 ILE A CA 1
ATOM 2265 C C . ILE A 1 281 ? -2.301 11.853 -11.614 1.00 95.62 281 ILE A C 1
ATOM 2267 O O . ILE A 1 281 ? -1.695 10.795 -11.463 1.00 95.62 281 ILE A O 1
ATOM 2271 N N . LYS A 1 282 ? -2.015 12.961 -10.937 1.00 95.56 282 LYS A N 1
ATOM 2272 C CA . LYS A 1 282 ? -1.047 12.953 -9.849 1.00 95.56 282 LYS A CA 1
ATOM 2273 C C . LYS A 1 282 ? -1.720 12.489 -8.573 1.00 95.56 282 LYS A C 1
ATOM 2275 O O . LYS A 1 282 ? -2.829 12.945 -8.277 1.00 95.56 282 LYS A O 1
ATOM 2280 N N . TYR A 1 283 ? -1.034 11.646 -7.815 1.00 95.38 283 TYR A N 1
ATOM 2281 C CA . TYR A 1 283 ? -1.393 11.400 -6.430 1.00 95.38 283 TYR A CA 1
ATOM 2282 C C . TYR A 1 283 ? -0.352 11.988 -5.480 1.00 95.38 283 TYR A C 1
ATOM 2284 O O . TYR A 1 283 ? 0.850 12.009 -5.753 1.00 95.38 283 TYR A O 1
ATOM 2292 N N . ALA A 1 284 ? -0.842 12.461 -4.341 1.00 95.12 284 ALA A N 1
ATOM 2293 C CA . ALA A 1 284 ? -0.006 13.004 -3.290 1.00 95.12 284 ALA A CA 1
ATOM 2294 C C . ALA A 1 284 ? 0.420 11.919 -2.289 1.00 95.12 284 ALA A C 1
ATOM 2296 O O . ALA A 1 284 ? -0.137 10.820 -2.244 1.00 95.12 284 ALA A O 1
ATOM 2297 N N . PHE A 1 285 ? 1.424 12.249 -1.480 1.00 93.06 285 PHE A N 1
ATOM 2298 C CA . PHE A 1 285 ? 2.018 11.349 -0.496 1.00 93.06 285 PHE A CA 1
ATOM 2299 C C . PHE A 1 285 ? 1.006 10.830 0.541 1.00 93.06 285 PHE A C 1
ATOM 2301 O O . PHE A 1 285 ? 0.187 11.595 1.058 1.00 93.06 285 PHE A O 1
ATOM 2308 N N . VAL A 1 286 ? 1.128 9.542 0.882 1.00 94.19 286 VAL A N 1
ATOM 2309 C CA . VAL A 1 286 ? 0.426 8.913 2.007 1.00 94.19 286 VAL A CA 1
ATOM 2310 C C . VAL A 1 286 ? 1.447 8.520 3.064 1.00 94.19 286 VAL A C 1
ATOM 2312 O O . VAL A 1 286 ? 2.319 7.686 2.811 1.00 94.19 286 VAL A O 1
ATOM 2315 N N . GLY A 1 287 ? 1.340 9.150 4.229 1.00 90.69 287 GLY A N 1
ATOM 2316 C CA . GLY A 1 287 ? 2.197 8.895 5.377 1.00 90.69 287 GLY A CA 1
ATOM 2317 C C . GLY A 1 287 ? 1.586 7.911 6.366 1.00 90.69 287 GLY A C 1
ATOM 2318 O O . GLY A 1 287 ? 0.442 7.477 6.232 1.00 90.69 287 GLY A O 1
ATOM 2319 N N . MET A 1 288 ? 2.364 7.600 7.396 1.00 88.38 288 MET A N 1
ATOM 2320 C CA . MET A 1 288 ? 1.894 6.930 8.605 1.00 88.38 288 MET A CA 1
ATOM 2321 C C . MET A 1 288 ? 1.946 7.916 9.771 1.00 88.38 288 MET A C 1
ATOM 2323 O O . MET A 1 288 ? 2.875 8.722 9.854 1.00 88.38 288 MET A O 1
ATOM 2327 N N . GLY A 1 289 ? 0.953 7.851 10.651 1.00 81.44 289 GLY A N 1
ATOM 2328 C CA . GLY A 1 289 ? 0.868 8.664 11.860 1.00 81.44 289 GLY A CA 1
ATOM 2329 C C . GLY A 1 289 ? 0.506 7.832 13.090 1.00 81.44 289 GLY A C 1
ATOM 2330 O O . GLY A 1 289 ? 0.078 6.678 12.986 1.00 81.44 289 GLY A O 1
ATOM 2331 N N . GLY A 1 290 ? 0.696 8.427 14.267 1.00 77.44 290 GLY A N 1
ATOM 2332 C CA . GLY A 1 290 ? 0.346 7.822 15.549 1.00 77.44 290 GLY A CA 1
ATOM 2333 C C . GLY A 1 290 ? 1.471 6.999 16.177 1.00 77.44 290 GLY A C 1
ATOM 2334 O O . GLY A 1 290 ? 2.654 7.289 15.988 1.00 77.44 290 GLY A O 1
ATOM 2335 N N . ALA A 1 291 ? 1.086 6.010 16.985 1.00 65.44 291 ALA A N 1
ATOM 2336 C CA . ALA A 1 291 ? 2.016 5.184 17.743 1.00 65.44 291 ALA A CA 1
ATOM 2337 C C . ALA A 1 291 ? 2.875 4.318 16.811 1.00 65.44 291 ALA A C 1
ATOM 2339 O O . ALA A 1 291 ? 2.377 3.685 15.879 1.00 65.44 291 ALA A O 1
ATOM 2340 N N . THR A 1 292 ? 4.175 4.272 17.086 1.00 68.69 292 THR A N 1
ATOM 2341 C CA . THR A 1 292 ? 5.076 3.304 16.461 1.00 68.69 292 THR A CA 1
ATOM 2342 C C . THR A 1 292 ? 4.765 1.920 17.022 1.00 68.69 292 THR A C 1
ATOM 2344 O O . THR A 1 292 ? 4.573 1.781 18.230 1.00 68.69 292 THR A O 1
ATOM 2347 N N . LYS A 1 293 ? 4.750 0.895 16.165 1.00 70.62 293 LYS A N 1
ATOM 2348 C CA . LYS A 1 293 ? 4.606 -0.498 16.600 1.00 70.62 293 LYS A CA 1
ATOM 2349 C C . LYS A 1 293 ? 5.672 -0.819 17.650 1.00 70.62 293 LYS A C 1
ATOM 2351 O O . LYS A 1 293 ? 6.853 -0.544 17.434 1.00 70.62 293 LYS A O 1
ATOM 2356 N N . ILE A 1 294 ? 5.271 -1.436 18.761 1.00 59.34 294 ILE A N 1
ATOM 2357 C CA . ILE A 1 294 ? 6.151 -1.732 19.906 1.00 59.34 294 ILE A CA 1
ATOM 2358 C C . ILE A 1 294 ? 7.389 -2.537 19.469 1.00 59.34 294 ILE A C 1
ATOM 2360 O O . ILE A 1 294 ? 8.483 -2.342 19.996 1.00 59.34 294 ILE A O 1
ATOM 2364 N N . SER A 1 295 ? 7.246 -3.401 18.458 1.00 51.41 295 SER A N 1
ATOM 2365 C CA . SER A 1 295 ? 8.325 -4.247 17.940 1.00 51.41 295 SER A CA 1
ATOM 2366 C C . SER A 1 295 ? 9.129 -3.655 16.771 1.00 51.41 295 SER A C 1
ATOM 2368 O O . SER A 1 295 ? 10.102 -4.276 16.340 1.00 51.41 295 SER A O 1
ATOM 2370 N N . SER A 1 296 ? 8.770 -2.488 16.215 1.00 55.44 296 SER A N 1
ATOM 2371 C CA . SER A 1 296 ? 9.438 -1.961 15.015 1.00 55.44 296 SER A CA 1
ATOM 2372 C C . SER A 1 296 ? 10.657 -1.100 15.365 1.00 55.44 296 SER A C 1
ATOM 2374 O O . SER A 1 296 ? 10.596 0.129 15.372 1.00 55.44 296 SER A O 1
ATOM 2376 N N . SER A 1 297 ? 11.798 -1.741 15.626 1.00 44.16 297 SER A N 1
ATOM 2377 C CA . SER A 1 297 ? 13.099 -1.079 15.840 1.00 44.16 297 SER A CA 1
ATOM 2378 C C . SER A 1 297 ? 13.885 -0.800 14.543 1.00 44.16 297 SER A C 1
ATOM 2380 O O . SER A 1 297 ? 15.031 -0.358 14.593 1.00 44.16 297 SER A O 1
ATOM 2382 N N . SER A 1 298 ? 13.288 -1.035 13.368 1.00 44.47 298 SER A N 1
ATOM 2383 C CA . SER A 1 298 ? 14.011 -1.224 12.098 1.00 44.47 298 SER A CA 1
ATOM 2384 C C . SER A 1 298 ? 13.699 -0.218 10.975 1.00 44.47 298 SER A C 1
ATOM 2386 O O . SER A 1 298 ? 14.126 -0.429 9.847 1.00 44.47 298 SER A O 1
ATOM 2388 N N . GLY A 1 299 ? 13.039 0.914 11.244 1.00 48.88 299 GLY A N 1
ATOM 2389 C CA . GLY A 1 299 ? 13.079 2.086 10.344 1.00 48.88 299 GLY A CA 1
ATOM 2390 C C . GLY A 1 299 ? 12.466 1.926 8.938 1.00 48.88 299 GLY A C 1
ATOM 2391 O O . GLY A 1 299 ? 12.894 2.619 8.013 1.00 48.88 299 GLY A O 1
ATOM 2392 N N . GLY A 1 300 ? 11.485 1.035 8.761 1.00 59.31 300 GLY A N 1
ATOM 2393 C CA . GLY A 1 300 ? 10.644 0.944 7.556 1.00 59.31 300 GLY A CA 1
ATOM 2394 C C . GLY A 1 300 ? 9.312 1.693 7.710 1.00 59.31 300 GLY A C 1
ATOM 2395 O O . GLY A 1 300 ? 8.862 1.923 8.829 1.00 59.31 300 GLY A O 1
ATOM 2396 N N . GLY A 1 301 ? 8.685 2.084 6.594 1.00 73.94 301 GLY A N 1
ATOM 2397 C CA . GLY A 1 301 ? 7.308 2.598 6.595 1.00 73.94 301 GLY A CA 1
ATOM 2398 C C . GLY A 1 301 ? 6.283 1.462 6.697 1.00 73.94 301 GLY A C 1
ATOM 2399 O O . GLY A 1 301 ? 6.567 0.356 6.244 1.00 73.94 301 GLY A O 1
ATOM 2400 N N . ALA A 1 302 ? 5.102 1.734 7.263 1.00 87.19 302 ALA A N 1
ATOM 2401 C CA . ALA A 1 302 ? 4.033 0.742 7.402 1.00 87.19 302 ALA A CA 1
ATOM 2402 C C . ALA A 1 302 ? 3.587 0.180 6.041 1.00 87.19 302 ALA A C 1
ATOM 2404 O O . ALA A 1 302 ? 3.406 0.930 5.073 1.00 87.19 302 ALA A O 1
ATOM 2405 N N . THR A 1 303 ? 3.394 -1.133 5.975 1.00 93.31 303 THR A N 1
ATOM 2406 C CA . THR A 1 303 ? 2.904 -1.851 4.791 1.00 93.31 303 THR A CA 1
ATOM 2407 C C . THR A 1 303 ? 1.372 -1.945 4.787 1.00 93.31 303 THR A C 1
ATOM 2409 O O . THR A 1 303 ? 0.731 -1.736 5.822 1.00 93.31 303 THR A O 1
ATOM 2412 N N . PRO A 1 304 ? 0.738 -2.268 3.645 1.00 96.00 304 PRO A N 1
ATOM 2413 C CA . PRO A 1 304 ? -0.679 -2.627 3.617 1.00 96.00 304 PRO A CA 1
ATOM 2414 C C . PRO A 1 304 ? -1.019 -3.791 4.556 1.00 96.00 304 PRO A C 1
ATOM 2416 O O . PRO A 1 304 ? -2.064 -3.752 5.197 1.00 96.00 304 PRO A O 1
ATOM 2419 N N . ALA A 1 305 ? -0.121 -4.771 4.697 1.00 94.88 305 ALA A N 1
ATOM 2420 C CA . ALA A 1 305 ? -0.290 -5.876 5.634 1.00 94.88 305 ALA A CA 1
ATOM 2421 C C . ALA A 1 305 ? -0.343 -5.376 7.088 1.00 94.88 305 ALA A C 1
ATOM 2423 O O . ALA A 1 305 ? -1.250 -5.756 7.823 1.00 94.88 305 ALA A O 1
ATOM 2424 N N . ASP A 1 306 ? 0.552 -4.461 7.486 1.00 93.62 306 ASP A N 1
ATOM 2425 C CA . ASP A 1 306 ? 0.512 -3.835 8.818 1.00 93.62 306 ASP A CA 1
ATOM 2426 C C . ASP A 1 306 ? -0.807 -3.082 9.049 1.00 93.62 306 ASP A C 1
ATOM 2428 O O . ASP A 1 306 ? -1.409 -3.187 10.115 1.00 93.62 306 ASP A O 1
ATOM 2432 N N . ALA A 1 307 ? -1.294 -2.351 8.040 1.00 95.50 307 ALA A N 1
ATOM 2433 C CA . ALA A 1 307 ? -2.576 -1.654 8.116 1.00 95.50 307 ALA A CA 1
ATOM 2434 C C . ALA A 1 307 ? -3.749 -2.625 8.291 1.00 95.50 307 ALA A C 1
ATOM 2436 O O . ALA A 1 307 ? -4.577 -2.418 9.174 1.00 95.50 307 ALA A O 1
ATOM 2437 N N . LEU A 1 308 ? -3.802 -3.706 7.512 1.00 96.69 308 LEU A N 1
ATOM 2438 C CA . LEU A 1 308 ? -4.880 -4.697 7.567 1.00 96.69 308 LEU A CA 1
ATOM 2439 C C . LEU A 1 308 ? -4.872 -5.547 8.846 1.00 96.69 308 LEU A C 1
ATOM 2441 O O . LEU A 1 308 ? -5.884 -6.160 9.179 1.00 96.69 308 LEU A O 1
ATOM 2445 N N . ARG A 1 309 ? -3.776 -5.543 9.618 1.00 95.38 309 ARG A N 1
ATOM 2446 C CA . ARG A 1 309 ? -3.770 -6.138 10.963 1.00 95.38 309 ARG A CA 1
ATOM 2447 C C . ARG A 1 309 ? -4.654 -5.381 11.946 1.00 95.38 309 ARG A C 1
ATOM 2449 O O . ARG A 1 309 ? -5.130 -6.013 12.881 1.00 95.38 309 ARG A O 1
ATOM 2456 N N . VAL A 1 310 ? -4.880 -4.078 11.751 1.00 95.75 310 VAL A N 1
ATOM 2457 C CA . VAL A 1 310 ? -5.609 -3.207 12.699 1.00 95.75 310 VAL A CA 1
ATOM 2458 C C . VAL A 1 310 ? -6.764 -2.411 12.072 1.00 95.75 310 VAL A C 1
ATOM 2460 O O . VAL A 1 310 ? -7.584 -1.830 12.786 1.00 95.75 310 VAL A O 1
ATOM 2463 N N . LEU A 1 311 ? -6.883 -2.405 10.746 1.00 96.06 311 LEU A N 1
ATOM 2464 C CA . LEU A 1 311 ? -7.966 -1.777 9.992 1.00 96.06 311 LEU A CA 1
ATOM 2465 C C . LEU A 1 311 ? -8.708 -2.823 9.164 1.00 96.06 311 LEU A C 1
ATOM 2467 O O . LEU A 1 311 ? -8.093 -3.570 8.407 1.00 96.06 311 LEU A O 1
ATOM 2471 N N . GLU A 1 312 ? -10.040 -2.810 9.229 1.00 96.62 312 GLU A N 1
ATOM 2472 C CA . GLU A 1 312 ? -10.851 -3.614 8.313 1.00 96.62 312 GLU A CA 1
ATOM 2473 C C . GLU A 1 312 ? -10.556 -3.232 6.845 1.00 96.62 312 GLU A C 1
ATOM 2475 O O . GLU A 1 312 ? -10.355 -2.044 6.547 1.00 96.62 312 GLU A O 1
ATOM 2480 N N . PRO A 1 313 ? -10.601 -4.180 5.889 1.00 96.62 313 PRO A N 1
ATOM 2481 C CA . PRO A 1 313 ? -10.292 -3.885 4.490 1.00 96.62 313 PRO A CA 1
ATOM 2482 C C . PRO A 1 313 ? -11.136 -2.746 3.896 1.00 96.62 313 PRO A C 1
ATOM 2484 O O . PRO A 1 313 ? -10.602 -1.842 3.248 1.00 96.62 313 PRO A O 1
ATOM 2487 N N . ALA A 1 314 ? -12.445 -2.713 4.178 1.00 96.06 314 ALA A N 1
ATOM 2488 C CA . ALA A 1 314 ? -13.316 -1.626 3.726 1.00 96.06 314 ALA A CA 1
ATOM 2489 C C . ALA A 1 314 ? -12.944 -0.263 4.340 1.00 96.06 314 ALA A C 1
ATOM 2491 O O . ALA A 1 314 ? -13.070 0.767 3.674 1.00 96.06 314 ALA A O 1
ATOM 2492 N N . MET A 1 315 ? -12.443 -0.239 5.579 1.00 96.31 315 MET A N 1
ATOM 2493 C CA . MET A 1 315 ? -11.966 0.990 6.211 1.00 96.31 315 MET A CA 1
ATOM 2494 C C . MET A 1 315 ? -10.679 1.492 5.573 1.00 96.31 315 MET A C 1
ATOM 2496 O O . MET A 1 315 ? -10.578 2.684 5.278 1.00 96.31 315 MET A O 1
ATOM 2500 N N . LEU A 1 316 ? -9.719 0.603 5.304 1.00 97.44 316 LEU A N 1
ATOM 2501 C CA . LEU A 1 316 ? -8.503 0.996 4.602 1.00 97.44 316 LEU A CA 1
ATOM 2502 C C . LEU A 1 316 ? -8.851 1.563 3.218 1.00 97.44 316 LEU A C 1
ATOM 2504 O O . LEU A 1 316 ? -8.420 2.667 2.892 1.00 97.44 316 LEU A O 1
ATOM 2508 N N . ARG A 1 317 ? -9.740 0.911 2.453 1.00 97.81 317 ARG A N 1
ATOM 2509 C CA . ARG A 1 317 ? -10.264 1.461 1.185 1.00 97.81 317 ARG A CA 1
ATOM 2510 C C . ARG A 1 317 ? -10.903 2.836 1.379 1.00 97.81 317 ARG A C 1
ATOM 2512 O O . ARG A 1 317 ? -10.616 3.764 0.622 1.00 97.81 317 ARG A O 1
ATOM 2519 N N . TRP A 1 318 ? -11.738 3.002 2.403 1.00 97.69 318 TRP A N 1
ATOM 2520 C CA . TRP A 1 318 ? -12.418 4.263 2.698 1.00 97.69 318 TRP A CA 1
ATOM 2521 C C . TRP A 1 318 ? -11.453 5.428 2.942 1.00 97.69 318 TRP A C 1
ATOM 2523 O O . TRP A 1 318 ? -11.704 6.526 2.433 1.00 97.69 318 TRP A O 1
ATOM 2533 N N . LEU A 1 319 ? -10.334 5.200 3.640 1.00 97.06 319 LEU A N 1
ATOM 2534 C CA . LEU A 1 319 ? -9.300 6.221 3.849 1.00 97.06 319 LEU A CA 1
ATOM 2535 C C . LEU A 1 319 ? -8.737 6.743 2.516 1.00 97.06 319 LEU A C 1
ATOM 2537 O O . LEU A 1 319 ? -8.545 7.952 2.371 1.00 97.06 319 LEU A O 1
ATOM 2541 N N . TYR A 1 320 ? -8.561 5.870 1.519 1.00 97.25 320 TYR A N 1
ATOM 2542 C CA . TYR A 1 320 ? -8.075 6.245 0.186 1.00 97.25 320 TYR A CA 1
ATOM 2543 C C . TYR A 1 320 ? -9.170 6.879 -0.682 1.00 97.25 320 TYR A C 1
ATOM 2545 O O . TYR A 1 320 ? -8.897 7.844 -1.398 1.00 97.25 320 TYR A O 1
ATOM 2553 N N . VAL A 1 321 ? -10.410 6.386 -0.609 1.00 96.50 321 VAL A N 1
ATOM 2554 C CA . VAL A 1 321 ? -11.544 6.883 -1.411 1.00 96.50 321 VAL A CA 1
ATOM 2555 C C . VAL A 1 321 ? -11.962 8.293 -0.986 1.00 96.50 321 VAL A C 1
ATOM 2557 O O . VAL A 1 321 ? -12.256 9.141 -1.833 1.00 96.50 321 VAL A O 1
ATOM 2560 N N . ARG A 1 322 ? -11.991 8.576 0.325 1.00 95.00 322 ARG A N 1
ATOM 2561 C CA . ARG A 1 322 ? -12.494 9.856 0.860 1.00 95.00 322 ARG A CA 1
ATOM 2562 C C . ARG A 1 322 ? -11.565 11.049 0.608 1.00 95.00 322 ARG A C 1
ATOM 2564 O O . ARG A 1 322 ? -11.974 12.187 0.851 1.00 95.00 322 ARG A O 1
ATOM 2571 N N . ARG A 1 323 ? -10.333 10.800 0.151 1.00 94.62 323 ARG A N 1
ATOM 2572 C CA . ARG A 1 323 ? -9.305 11.805 -0.152 1.00 94.62 323 ARG A CA 1
ATOM 2573 C C . ARG A 1 323 ? -9.140 11.938 -1.659 1.00 94.62 323 ARG A C 1
ATOM 2575 O O . ARG A 1 323 ? -9.007 10.935 -2.357 1.00 94.62 323 ARG A O 1
ATOM 2582 N N . ASP A 1 324 ? -9.128 13.174 -2.151 1.00 94.50 324 ASP A N 1
ATOM 2583 C CA . ASP A 1 324 ? -8.797 13.442 -3.555 1.00 94.50 324 ASP A CA 1
ATOM 2584 C C . ASP A 1 324 ? -7.395 12.903 -3.886 1.00 94.50 324 ASP A C 1
ATOM 2586 O O . ASP A 1 324 ? -6.537 12.877 -3.002 1.00 94.50 324 ASP A O 1
ATOM 2590 N N . ALA A 1 325 ? -7.157 12.458 -5.126 1.00 93.69 325 ALA A N 1
ATOM 2591 C CA . ALA A 1 325 ? -5.871 11.903 -5.560 1.00 93.69 325 ALA A CA 1
ATOM 2592 C C . ALA A 1 325 ? -4.694 12.792 -5.117 1.00 93.69 325 ALA A C 1
ATOM 2594 O O . ALA A 1 325 ? -3.772 12.300 -4.465 1.00 93.69 325 ALA A O 1
ATOM 2595 N N . GLY A 1 326 ? -4.799 14.105 -5.350 1.00 94.19 326 GLY A N 1
ATOM 2596 C CA . GLY A 1 326 ? -3.775 15.098 -5.007 1.00 94.19 326 GLY A CA 1
ATOM 2597 C C . GLY A 1 326 ? -3.766 15.570 -3.546 1.00 94.19 326 GLY A C 1
ATOM 2598 O O . GLY A 1 326 ? -3.067 16.529 -3.226 1.00 94.19 326 GLY A O 1
ATOM 2599 N N . GLN A 1 327 ? -4.546 14.959 -2.650 1.00 95.75 327 GLN A N 1
ATOM 2600 C CA . GLN A 1 327 ? -4.572 15.313 -1.230 1.00 95.75 327 GLN A CA 1
ATOM 2601 C C . GLN A 1 327 ? -3.697 14.363 -0.405 1.00 95.75 327 GLN A C 1
ATOM 2603 O O . GLN A 1 327 ? -3.957 13.162 -0.355 1.00 95.75 327 GLN A O 1
ATOM 2608 N N . GLN A 1 328 ? -2.714 14.924 0.307 1.00 95.75 328 GLN A N 1
ATOM 2609 C CA . GLN A 1 328 ? -1.911 14.183 1.285 1.00 95.75 328 GLN A CA 1
ATOM 2610 C C . GLN A 1 328 ? -2.749 13.778 2.502 1.00 95.75 328 GLN A C 1
ATOM 2612 O O . GLN A 1 328 ? -3.626 14.530 2.944 1.00 95.75 328 GLN A O 1
ATOM 2617 N N . PHE A 1 329 ? -2.459 12.607 3.063 1.00 94.56 329 PHE A N 1
ATOM 2618 C CA . PHE A 1 329 ? -3.038 12.147 4.324 1.00 94.56 329 PHE A CA 1
ATOM 2619 C C . PHE A 1 329 ? -2.135 11.114 5.005 1.00 94.56 329 PHE A C 1
ATOM 2621 O O . PHE A 1 329 ? -1.227 10.571 4.379 1.00 94.56 329 PHE A O 1
ATOM 2628 N N . ASN A 1 330 ? -2.416 10.832 6.276 1.00 93.69 330 ASN A N 1
ATOM 2629 C CA . ASN A 1 330 ? -1.772 9.760 7.024 1.00 93.69 330 ASN A CA 1
ATOM 2630 C C . ASN A 1 330 ? -2.761 8.625 7.294 1.00 93.69 330 ASN A C 1
ATOM 2632 O O . ASN A 1 330 ? -3.946 8.874 7.533 1.00 93.69 330 ASN A O 1
ATOM 2636 N N . VAL A 1 331 ? -2.260 7.392 7.284 1.00 93.44 331 VAL A N 1
ATOM 2637 C CA . VAL A 1 331 ? -2.919 6.258 7.939 1.00 93.44 331 VAL A CA 1
ATOM 2638 C C . VAL A 1 331 ? -2.449 6.247 9.389 1.00 93.44 331 VAL A C 1
ATOM 2640 O O . VAL A 1 331 ? -1.250 6.166 9.657 1.00 93.44 331 VAL A O 1
ATOM 2643 N N . GLU A 1 332 ? -3.391 6.406 10.310 1.00 90.75 332 GLU A N 1
ATOM 2644 C CA . GLU A 1 332 ? -3.116 6.520 11.740 1.00 90.75 332 GLU A CA 1
ATOM 2645 C C . GLU A 1 332 ? -3.215 5.151 12.417 1.00 90.75 332 GLU A C 1
ATOM 2647 O O . GLU A 1 332 ? -4.186 4.429 12.195 1.00 90.75 332 GLU A O 1
ATOM 2652 N N . PHE A 1 333 ? -2.231 4.821 13.257 1.00 90.81 333 PHE A N 1
ATOM 2653 C CA . PHE A 1 333 ? -2.159 3.539 13.973 1.00 90.81 333 PHE A CA 1
ATOM 2654 C C . PHE A 1 333 ? -2.265 3.678 15.502 1.00 90.81 333 PHE A C 1
ATOM 2656 O O . PHE A 1 333 ? -2.498 2.692 16.191 1.00 90.81 333 PHE A O 1
ATOM 2663 N N . GLY A 1 334 ? -2.105 4.891 16.045 1.00 88.38 334 GLY A N 1
ATOM 2664 C CA . GLY A 1 334 ? -2.304 5.181 17.476 1.00 88.38 334 GLY A CA 1
ATOM 2665 C C . GLY A 1 334 ? -3.767 5.475 17.821 1.00 88.38 334 GLY A C 1
ATOM 2666 O O . GLY A 1 334 ? -4.670 5.044 17.117 1.00 88.38 334 GLY A O 1
ATOM 2667 N N . ASP A 1 335 ? -4.019 6.284 18.850 1.00 86.06 335 ASP A N 1
ATOM 2668 C CA . ASP A 1 335 ? -5.383 6.619 19.311 1.00 86.06 335 ASP A CA 1
ATOM 2669 C C . ASP A 1 335 ? -6.300 7.218 18.229 1.00 86.06 335 ASP A C 1
ATOM 2671 O O . ASP A 1 335 ? -7.521 7.043 18.261 1.00 86.06 335 ASP A O 1
ATOM 2675 N N . GLU A 1 336 ? -5.730 7.914 17.242 1.00 91.19 336 GLU A N 1
ATOM 2676 C CA . GLU A 1 336 ? -6.482 8.458 16.104 1.00 91.19 336 GLU A CA 1
ATOM 2677 C C . GLU A 1 336 ? -7.120 7.351 15.236 1.00 91.19 336 GLU A C 1
ATOM 2679 O O . GLU A 1 336 ? -8.132 7.603 14.579 1.00 91.19 336 GLU A O 1
ATOM 2684 N N . LEU A 1 337 ? -6.617 6.109 15.290 1.00 94.44 337 LEU A N 1
ATOM 2685 C CA . LEU A 1 337 ? -7.254 4.939 14.673 1.00 94.44 337 LEU A CA 1
ATOM 2686 C C . LEU A 1 337 ? -8.657 4.705 15.247 1.00 94.44 337 LEU A C 1
ATOM 2688 O O . LEU A 1 337 ? -9.599 4.467 14.492 1.00 94.44 337 LEU A O 1
ATOM 2692 N N . ILE A 1 338 ? -8.836 4.860 16.564 1.00 94.00 338 ILE A N 1
ATOM 2693 C CA . ILE A 1 338 ? -10.149 4.723 17.215 1.00 94.00 338 ILE A CA 1
ATOM 2694 C C . ILE A 1 338 ? -11.119 5.775 16.664 1.00 94.00 338 ILE A C 1
ATOM 2696 O O . ILE A 1 338 ? -12.281 5.474 16.393 1.00 94.00 338 ILE A O 1
ATOM 2700 N N . ARG A 1 339 ? -10.644 7.008 16.439 1.00 94.62 339 ARG A N 1
ATOM 2701 C CA . ARG A 1 339 ? -11.464 8.064 15.825 1.00 94.62 339 ARG A CA 1
ATOM 2702 C C . ARG A 1 339 ? -11.818 7.743 14.376 1.00 94.62 339 ARG A C 1
ATOM 2704 O O . ARG A 1 339 ? -12.934 8.036 13.956 1.00 94.62 339 ARG A O 1
ATOM 2711 N N . ALA A 1 340 ? -10.912 7.121 13.621 1.00 95.75 340 ALA A N 1
ATOM 2712 C CA . ALA A 1 340 ? -11.205 6.669 12.265 1.00 95.75 340 ALA A CA 1
ATOM 2713 C C . ALA A 1 340 ? -12.318 5.604 12.240 1.00 95.75 340 ALA A C 1
ATOM 2715 O O . ALA A 1 340 ? -13.202 5.691 11.386 1.00 95.75 340 ALA A O 1
ATOM 2716 N N . TYR A 1 341 ? -12.327 4.663 13.194 1.00 97.06 341 TYR A N 1
ATOM 2717 C CA . TYR A 1 341 ? -13.437 3.717 13.387 1.00 97.06 341 TYR A CA 1
ATOM 2718 C C . TYR A 1 341 ? -14.738 4.431 13.771 1.00 97.06 341 TYR A C 1
ATOM 2720 O O . TYR A 1 341 ? -15.763 4.194 13.138 1.00 9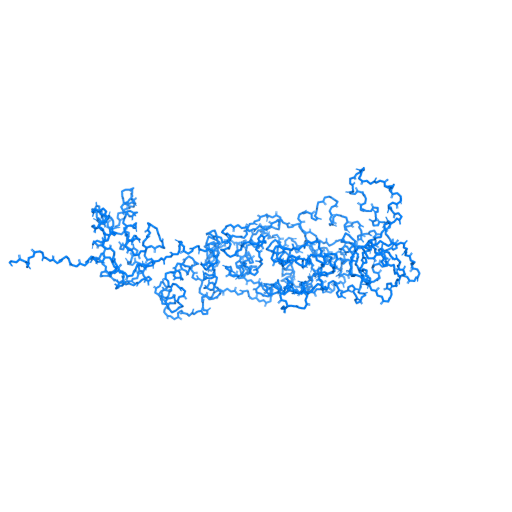7.06 341 TYR A O 1
ATOM 2728 N N . ASP A 1 342 ? -14.702 5.361 14.732 1.00 96.25 342 ASP A N 1
ATOM 2729 C CA . ASP A 1 342 ? -15.890 6.129 15.136 1.00 96.25 342 ASP A CA 1
ATOM 2730 C C . ASP A 1 342 ? -16.494 6.908 13.940 1.00 96.25 342 ASP A C 1
ATOM 2732 O O . ASP A 1 342 ? -17.714 6.969 13.765 1.00 96.25 342 ASP A O 1
ATOM 2736 N N . GLU A 1 343 ? -15.655 7.497 13.079 1.00 97.00 343 GLU A N 1
ATOM 2737 C CA . GLU A 1 343 ? -16.095 8.169 11.851 1.00 97.00 343 GLU A CA 1
ATOM 2738 C C . GLU A 1 343 ? -16.689 7.199 10.819 1.00 97.00 343 GLU A C 1
ATOM 2740 O O . GLU A 1 343 ? -17.687 7.533 10.167 1.00 97.00 343 GLU A O 1
ATOM 2745 N N . TRP A 1 344 ? -16.089 6.017 10.660 1.00 96.50 344 TRP A N 1
ATOM 2746 C CA . TRP A 1 344 ? -16.575 4.968 9.766 1.00 96.50 344 TRP A CA 1
ATOM 2747 C C . TRP A 1 344 ? -17.929 4.407 10.217 1.00 96.50 344 TRP A C 1
ATOM 2749 O O . TRP A 1 344 ? -18.855 4.301 9.408 1.00 96.50 344 TRP A O 1
ATOM 2759 N N . ASP A 1 345 ? -18.092 4.125 11.507 1.00 96.19 345 ASP A N 1
ATOM 2760 C CA . ASP A 1 345 ? -19.335 3.611 12.087 1.00 96.19 345 ASP A CA 1
ATOM 2761 C C . ASP A 1 345 ? -20.454 4.655 12.012 1.00 96.19 345 ASP A C 1
ATOM 2763 O O . ASP A 1 345 ? -21.597 4.348 11.651 1.00 96.19 345 ASP A O 1
ATOM 2767 N N . LYS A 1 346 ? -20.118 5.929 12.255 1.00 96.81 346 LYS A N 1
ATOM 2768 C CA . LYS A 1 346 ? -21.047 7.045 12.054 1.00 96.81 346 LYS A CA 1
ATOM 2769 C C . LYS A 1 346 ? -21.497 7.142 10.600 1.00 96.81 346 LYS A C 1
ATOM 2771 O O . LYS A 1 346 ? -22.689 7.316 10.353 1.00 96.81 346 LYS A O 1
ATOM 2776 N N . LEU A 1 347 ? -20.575 7.040 9.641 1.00 97.06 347 LEU A N 1
ATOM 2777 C CA . LEU A 1 347 ? -20.915 7.045 8.218 1.00 97.06 347 LEU A CA 1
ATOM 2778 C C . LEU A 1 347 ? -21.815 5.854 7.860 1.00 97.06 347 LEU A C 1
ATOM 2780 O O . LEU A 1 347 ? -22.838 6.057 7.211 1.00 97.06 347 LEU A O 1
ATOM 2784 N N . SER A 1 348 ? -21.478 4.650 8.327 1.00 95.38 348 SER A N 1
ATOM 2785 C CA . SER A 1 348 ? -22.273 3.432 8.117 1.00 95.38 348 SER A CA 1
ATOM 2786 C C . SER A 1 348 ? -23.701 3.599 8.640 1.00 95.38 348 SER A C 1
ATOM 2788 O O . SER A 1 348 ? -24.663 3.344 7.920 1.00 95.38 348 SER A O 1
ATOM 2790 N N . THR A 1 349 ? -23.847 4.140 9.852 1.00 95.62 349 THR A N 1
ATOM 2791 C CA . THR A 1 349 ? -25.148 4.435 10.473 1.00 95.62 349 THR A CA 1
ATOM 2792 C C . THR A 1 349 ? -25.934 5.479 9.679 1.00 95.62 349 THR A C 1
ATOM 2794 O O . THR A 1 349 ? -27.138 5.342 9.478 1.00 95.62 349 THR A O 1
ATOM 2797 N N . GLN A 1 350 ? -25.269 6.535 9.199 1.00 97.25 350 GLN A N 1
ATOM 2798 C CA . GLN A 1 350 ? -25.914 7.557 8.374 1.00 97.25 350 GLN A CA 1
ATOM 2799 C C . GLN A 1 350 ? -26.419 6.992 7.044 1.00 97.25 350 GLN A C 1
ATOM 2801 O O . GLN A 1 350 ? -27.478 7.410 6.580 1.00 97.25 350 GLN A O 1
ATOM 2806 N N . VAL A 1 351 ? -25.676 6.064 6.433 1.00 96.31 351 VAL A N 1
ATOM 2807 C CA . VAL A 1 351 ? -26.095 5.371 5.207 1.00 96.31 351 VAL A CA 1
ATOM 2808 C C . VAL A 1 351 ? -27.285 4.455 5.490 1.00 96.31 351 VAL A C 1
ATOM 2810 O O . VAL A 1 351 ? -28.283 4.560 4.784 1.00 96.31 351 VAL A O 1
ATOM 2813 N N . ALA A 1 352 ? -27.225 3.636 6.544 1.00 95.25 352 ALA A N 1
ATOM 2814 C CA . ALA A 1 352 ? -28.313 2.733 6.932 1.00 95.25 352 ALA A CA 1
ATOM 2815 C C . ALA A 1 352 ? -29.619 3.478 7.265 1.00 95.25 352 ALA A C 1
ATOM 2817 O O . ALA A 1 352 ? -30.699 3.034 6.892 1.00 95.25 352 ALA A O 1
ATOM 2818 N N . ASN A 1 353 ? -29.517 4.642 7.912 1.00 96.94 353 ASN A N 1
ATOM 2819 C CA . ASN A 1 353 ? -30.663 5.484 8.266 1.00 96.94 353 ASN A CA 1
ATOM 2820 C C . ASN A 1 353 ? -31.070 6.476 7.159 1.00 96.94 353 ASN A C 1
ATOM 2822 O O . ASN A 1 353 ? -31.854 7.382 7.428 1.00 96.94 353 ASN A O 1
ATOM 2826 N N . GLU A 1 354 ? -30.498 6.381 5.953 1.00 96.81 354 GLU A N 1
ATOM 2827 C CA . GLU A 1 354 ? -30.789 7.271 4.813 1.00 96.81 354 GLU A CA 1
ATOM 2828 C C . GLU A 1 354 ? -30.580 8.779 5.099 1.00 96.81 354 GLU A C 1
ATOM 2830 O O . GLU A 1 354 ? -31.192 9.652 4.484 1.00 96.81 354 GLU A O 1
ATOM 2835 N N . THR A 1 355 ? -29.677 9.114 6.027 1.00 97.56 355 THR A N 1
ATOM 2836 C CA . THR A 1 355 ? -29.349 10.503 6.418 1.00 97.56 355 THR A CA 1
ATOM 2837 C C . THR A 1 355 ? -28.013 11.001 5.861 1.00 97.56 355 THR A C 1
ATOM 2839 O O . THR A 1 355 ? -27.687 12.185 5.981 1.00 97.56 355 THR A O 1
ATOM 2842 N N . ALA A 1 356 ? -27.218 10.118 5.252 1.00 96.69 356 ALA A N 1
ATOM 2843 C CA . ALA A 1 356 ? -25.964 10.476 4.599 1.00 96.69 356 ALA A CA 1
ATOM 2844 C C . ALA A 1 356 ? -26.204 11.326 3.338 1.00 96.69 356 ALA A C 1
ATOM 2846 O O . ALA A 1 356 ? -27.140 11.108 2.571 1.00 96.69 356 ALA A O 1
ATOM 2847 N N . SER A 1 357 ? -25.304 12.274 3.068 1.00 95.69 357 SER A N 1
ATOM 2848 C CA . SER A 1 357 ? -25.311 12.993 1.790 1.00 95.69 357 SER A CA 1
ATOM 2849 C C . SER A 1 357 ? -24.996 12.059 0.617 1.00 95.69 357 SER A C 1
ATOM 2851 O O . SER A 1 357 ? -24.289 11.063 0.763 1.00 95.69 357 SER A O 1
ATOM 2853 N N . GLU A 1 358 ? -25.413 12.431 -0.595 1.00 94.25 358 GLU A N 1
ATOM 2854 C CA . GLU A 1 358 ? -25.120 11.644 -1.801 1.00 94.25 358 GLU A CA 1
ATOM 2855 C C . GLU A 1 358 ? -23.615 11.371 -1.988 1.00 94.25 358 GLU A C 1
ATOM 2857 O O . GLU A 1 358 ? -23.215 10.262 -2.342 1.00 94.25 358 GLU A O 1
ATOM 2862 N N . LYS A 1 359 ? -22.756 12.361 -1.704 1.00 94.12 359 LYS A N 1
ATOM 2863 C CA . LYS A 1 359 ? -21.297 12.192 -1.779 1.00 94.12 359 LYS A CA 1
ATOM 2864 C C . LYS A 1 359 ? -20.800 11.144 -0.778 1.00 94.12 359 LYS A C 1
ATOM 2866 O O . LYS A 1 359 ? -19.923 10.354 -1.114 1.00 94.12 359 LYS A O 1
ATOM 2871 N N . GLN A 1 360 ? -21.342 11.147 0.439 1.00 95.88 360 GLN A N 1
ATOM 2872 C CA . GLN A 1 360 ? -20.997 10.178 1.478 1.00 95.88 360 GLN A CA 1
ATOM 2873 C C . GLN A 1 360 ? -21.431 8.763 1.092 1.00 95.88 360 GLN A C 1
ATOM 2875 O O . GLN A 1 360 ? -20.623 7.849 1.214 1.00 95.88 360 GLN A O 1
ATOM 2880 N N . ILE A 1 361 ? -22.643 8.599 0.550 1.00 96.38 361 ILE A N 1
ATOM 2881 C CA . ILE A 1 361 ? -23.142 7.306 0.053 1.00 96.38 361 ILE A CA 1
ATOM 2882 C C . ILE A 1 361 ? -22.222 6.764 -1.046 1.00 96.38 361 ILE A C 1
ATOM 2884 O O . ILE A 1 361 ? -21.805 5.611 -0.989 1.00 96.38 361 ILE A O 1
ATOM 2888 N N . LYS A 1 362 ? -21.825 7.603 -2.015 1.00 95.06 362 LYS A N 1
ATOM 2889 C CA . LYS A 1 362 ? -20.883 7.187 -3.068 1.00 95.06 362 LYS A CA 1
ATOM 2890 C C . LYS A 1 362 ? -19.533 6.732 -2.503 1.00 95.06 362 LYS A C 1
ATOM 2892 O O . LYS A 1 362 ? -19.016 5.703 -2.931 1.00 95.06 362 LYS A O 1
ATOM 2897 N N . ILE A 1 363 ? -18.967 7.487 -1.556 1.00 96.38 363 ILE A N 1
ATOM 2898 C CA . ILE A 1 363 ? -17.693 7.146 -0.898 1.00 96.38 363 ILE A CA 1
ATOM 2899 C C . ILE A 1 363 ? -17.816 5.814 -0.151 1.00 96.38 363 ILE A C 1
ATOM 2901 O O . ILE A 1 363 ? -16.956 4.951 -0.301 1.00 96.38 363 ILE A O 1
ATOM 2905 N N . TYR A 1 364 ? -18.890 5.645 0.621 1.00 96.56 364 TYR A N 1
ATOM 2906 C CA . TYR A 1 364 ? -19.158 4.435 1.388 1.00 96.56 364 TYR A CA 1
ATOM 2907 C C . TYR A 1 364 ? -19.291 3.206 0.483 1.00 96.56 364 TYR A C 1
ATOM 2909 O O . TYR A 1 364 ? -18.573 2.225 0.664 1.00 96.56 364 TYR A O 1
ATOM 2917 N N . ASN A 1 365 ? -20.124 3.292 -0.558 1.00 95.44 365 ASN A N 1
ATOM 2918 C CA . ASN A 1 365 ? -20.342 2.185 -1.488 1.00 95.44 365 ASN A CA 1
ATOM 2919 C C . ASN A 1 365 ? -19.062 1.809 -2.240 1.00 95.44 365 ASN A C 1
ATOM 2921 O O . ASN A 1 365 ? -18.768 0.627 -2.375 1.00 95.44 365 ASN A O 1
ATOM 2925 N N . THR A 1 366 ? -18.272 2.798 -2.668 1.00 95.31 366 THR A N 1
ATOM 2926 C CA . THR A 1 366 ? -16.981 2.565 -3.340 1.00 95.31 366 THR A CA 1
ATOM 2927 C C . THR A 1 366 ? -15.967 1.874 -2.419 1.00 95.31 366 THR A C 1
ATOM 2929 O O . THR A 1 366 ? -15.149 1.081 -2.883 1.00 95.31 366 THR A O 1
ATOM 2932 N N . ALA A 1 367 ? -16.012 2.161 -1.115 1.00 96.56 367 ALA A N 1
ATOM 2933 C CA . ALA A 1 367 ? -15.151 1.515 -0.133 1.00 96.56 367 ALA A CA 1
ATOM 2934 C C . ALA A 1 367 ? -15.597 0.076 0.175 1.00 96.56 367 ALA A C 1
ATOM 2936 O O . ALA A 1 367 ? -14.749 -0.812 0.199 1.00 96.56 367 ALA A O 1
ATOM 2937 N N . LYS A 1 368 ? -16.907 -0.163 0.353 1.00 95.12 368 LYS A N 1
ATOM 2938 C CA . LYS A 1 368 ? -17.466 -1.490 0.675 1.00 95.12 368 LYS A CA 1
ATOM 2939 C C . LYS A 1 368 ? -17.554 -2.457 -0.506 1.00 95.12 368 LYS A C 1
ATOM 2941 O O . LYS A 1 368 ? -17.651 -3.653 -0.270 1.00 95.12 368 LYS A O 1
ATOM 2946 N N . HIS A 1 369 ? -17.529 -1.973 -1.746 1.00 94.31 369 HIS A N 1
ATOM 2947 C CA . HIS A 1 369 ? -17.754 -2.813 -2.923 1.00 94.31 369 HIS A CA 1
ATOM 2948 C C . HIS A 1 369 ? -16.679 -2.603 -3.985 1.00 94.31 369 HIS A C 1
ATOM 2950 O O . HIS A 1 369 ? -16.255 -1.475 -4.274 1.00 94.31 369 HIS A O 1
ATOM 2956 N N . THR A 1 370 ? -16.312 -3.700 -4.631 1.00 91.62 370 THR A N 1
ATOM 2957 C CA . THR A 1 370 ? -15.699 -3.706 -5.957 1.00 91.62 370 THR A CA 1
ATOM 2958 C C . THR A 1 370 ? -16.831 -3.667 -7.006 1.00 91.62 370 THR A C 1
ATOM 2960 O O . THR A 1 370 ? -17.967 -3.275 -6.717 1.00 91.62 370 THR A O 1
ATOM 2963 N N . ALA A 1 371 ? -16.538 -3.958 -8.260 1.00 83.75 371 ALA A N 1
ATOM 2964 C CA . ALA A 1 371 ? -17.460 -4.098 -9.367 1.00 83.75 371 ALA A CA 1
ATOM 2965 C C . ALA A 1 371 ? -18.044 -5.516 -9.398 1.00 83.75 371 ALA A C 1
ATOM 2967 O O . ALA A 1 371 ? -19.071 -5.728 -10.038 1.00 83.75 371 ALA A O 1
ATOM 2968 N N . THR A 1 372 ? -17.403 -6.465 -8.708 1.00 79.94 372 THR A N 1
ATOM 2969 C CA . THR A 1 372 ? -17.708 -7.900 -8.749 1.00 79.94 372 THR A CA 1
ATOM 2970 C C . THR A 1 372 ? -18.088 -8.485 -7.390 1.00 79.94 372 THR A C 1
ATOM 2972 O O . THR A 1 372 ? -18.770 -9.506 -7.358 1.00 79.94 372 THR A O 1
ATOM 2975 N N . ALA A 1 373 ? -17.695 -7.859 -6.277 1.00 87.81 373 ALA A N 1
ATOM 2976 C CA . ALA A 1 373 ? -17.870 -8.406 -4.937 1.00 87.81 373 ALA A CA 1
ATOM 2977 C C . ALA A 1 373 ? -17.971 -7.328 -3.846 1.00 87.81 373 ALA A C 1
ATOM 2979 O O . ALA A 1 373 ? -17.564 -6.174 -4.011 1.00 87.81 373 ALA A O 1
ATOM 2980 N N . GLU A 1 374 ? -18.495 -7.737 -2.693 1.00 89.81 374 GLU A N 1
ATOM 2981 C CA . GLU A 1 374 ? -18.359 -6.991 -1.446 1.00 89.81 374 GLU A CA 1
ATOM 2982 C C . GLU A 1 374 ? -16.996 -7.257 -0.807 1.00 89.81 374 GLU A C 1
ATOM 2984 O O . GLU A 1 374 ? -16.469 -8.368 -0.838 1.00 89.81 374 GLU A O 1
ATOM 2989 N N . VAL A 1 375 ? -16.427 -6.212 -0.216 1.00 92.69 375 VAL A N 1
ATOM 2990 C CA . VAL A 1 375 ? -15.196 -6.291 0.563 1.00 92.69 375 VAL A CA 1
ATOM 2991 C C . VAL A 1 375 ? -15.556 -6.634 2.000 1.00 92.69 375 VAL A C 1
ATOM 2993 O O . VAL A 1 375 ? -16.489 -6.059 2.563 1.00 92.69 375 VAL A O 1
ATOM 2996 N N . ARG A 1 376 ? -14.788 -7.547 2.603 1.00 88.81 376 ARG A N 1
ATOM 2997 C CA . ARG A 1 376 ? -15.045 -8.055 3.952 1.00 88.81 376 ARG A CA 1
ATOM 2998 C C . ARG A 1 376 ? -15.187 -6.918 4.973 1.00 88.81 376 ARG A C 1
ATOM 3000 O O . ARG A 1 376 ? -14.307 -6.064 5.104 1.00 88.81 376 ARG A O 1
ATOM 3007 N N . THR A 1 377 ? -16.282 -6.968 5.723 1.00 89.88 377 THR A N 1
ATOM 3008 C CA . THR A 1 377 ? -16.566 -6.154 6.911 1.00 89.88 377 THR A CA 1
ATOM 3009 C C . THR A 1 377 ? -17.171 -7.032 7.988 1.00 89.88 377 THR A C 1
ATOM 3011 O O . THR A 1 377 ? -17.687 -8.095 7.666 1.00 89.88 377 THR A O 1
ATOM 3014 N N . SER A 1 378 ? -17.147 -6.561 9.228 1.00 90.81 378 SER A N 1
ATOM 3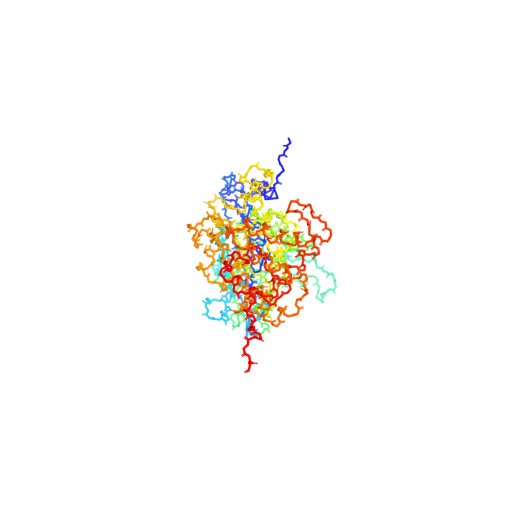015 C CA . SER A 1 378 ? -17.816 -7.245 10.337 1.00 90.81 378 SER A CA 1
ATOM 3016 C C . SER A 1 378 ? -19.335 -7.172 10.192 1.00 90.81 378 SER A C 1
ATOM 3018 O O . SER A 1 378 ? -19.865 -6.101 9.876 1.00 90.81 378 SER A O 1
ATOM 3020 N N . ASP A 1 379 ? -20.019 -8.291 10.434 1.00 87.00 379 ASP A N 1
ATOM 3021 C CA . ASP A 1 379 ? -21.482 -8.392 10.336 1.00 87.00 379 ASP A CA 1
ATOM 3022 C C . ASP A 1 379 ? -22.161 -7.587 11.448 1.00 87.00 379 ASP A C 1
ATOM 3024 O O . ASP A 1 379 ? -23.099 -6.826 11.199 1.00 87.00 379 ASP A O 1
ATOM 3028 N N . THR A 1 380 ? -21.608 -7.683 12.660 1.00 86.44 380 THR A N 1
ATOM 3029 C CA . THR A 1 380 ? -22.020 -6.908 13.829 1.00 86.44 380 THR A CA 1
ATOM 3030 C C . THR A 1 380 ? -20.916 -5.901 14.168 1.00 86.44 380 THR A C 1
ATOM 3032 O O . THR A 1 380 ? -19.996 -6.213 14.930 1.00 86.44 380 THR A O 1
ATOM 3035 N N . PRO A 1 381 ? -20.949 -4.674 13.608 1.00 81.69 381 PRO A N 1
ATOM 3036 C CA . PRO A 1 381 ? -19.909 -3.676 13.831 1.00 81.69 381 PRO A CA 1
ATOM 3037 C C . PRO A 1 381 ? -20.025 -3.076 15.238 1.00 81.69 381 PRO A C 1
ATOM 3039 O O . PRO A 1 381 ? -20.606 -2.011 15.454 1.00 81.69 381 PRO A O 1
ATOM 3042 N N . VAL A 1 382 ? -19.437 -3.762 16.216 1.00 93.00 382 VAL A N 1
ATOM 3043 C CA . VAL A 1 382 ? -19.259 -3.247 17.575 1.00 93.00 382 VAL A CA 1
ATOM 3044 C C . VAL A 1 382 ? -18.234 -2.116 17.552 1.00 93.00 382 VAL A C 1
ATOM 3046 O O . VAL A 1 382 ? -17.251 -2.167 16.809 1.00 93.00 382 VAL A O 1
ATOM 3049 N N . SER A 1 383 ? -18.444 -1.079 18.369 1.00 93.69 383 SER A N 1
ATOM 3050 C CA . SER A 1 383 ? -17.486 0.024 18.506 1.00 93.69 383 SER A CA 1
ATOM 3051 C C . SER A 1 383 ? -16.079 -0.513 18.773 1.00 93.69 383 SER A C 1
ATOM 3053 O O . SER A 1 383 ? -15.869 -1.274 19.720 1.00 93.69 383 SER A O 1
ATOM 3055 N N . PHE A 1 384 ? -15.101 -0.057 17.988 1.00 95.31 384 PHE A N 1
ATOM 3056 C CA . PHE A 1 384 ? -13.704 -0.461 18.160 1.00 95.31 384 PHE A CA 1
ATOM 3057 C C . PHE A 1 384 ? -13.184 -0.156 19.570 1.00 95.31 384 PHE A C 1
ATOM 3059 O O . PHE A 1 384 ? -12.464 -0.962 20.145 1.00 95.31 384 PHE A O 1
ATOM 3066 N N . ARG A 1 385 ? -13.622 0.965 20.166 1.00 91.88 385 ARG A N 1
ATOM 3067 C CA . ARG A 1 385 ? -13.292 1.347 21.549 1.00 91.88 385 ARG A CA 1
ATOM 3068 C C . ARG A 1 385 ? -13.799 0.324 22.563 1.00 91.88 385 ARG A C 1
ATOM 3070 O O . ARG A 1 385 ? -13.107 0.048 23.539 1.00 91.88 385 ARG A O 1
ATOM 3077 N N . LEU A 1 386 ? -15.010 -0.198 22.364 1.00 91.25 386 LEU A N 1
ATOM 3078 C CA . LEU A 1 386 ? -15.560 -1.228 23.241 1.00 91.25 386 LEU A CA 1
ATOM 3079 C C . LEU A 1 386 ? -14.769 -2.527 23.080 1.00 91.25 386 LEU A C 1
ATOM 3081 O O . LEU A 1 386 ? -14.312 -3.067 24.079 1.00 91.25 386 LEU A O 1
ATOM 3085 N N . LEU A 1 387 ? -14.549 -2.980 21.842 1.00 93.94 387 LEU A N 1
ATOM 3086 C CA . LEU A 1 387 ? -13.798 -4.209 21.576 1.00 93.94 387 LEU A CA 1
ATOM 3087 C C . LEU A 1 387 ? -12.372 -4.153 22.130 1.00 93.94 387 LEU A C 1
ATOM 3089 O O . LEU A 1 387 ? -11.963 -5.094 22.801 1.00 93.94 387 LEU A O 1
ATOM 3093 N N . SER A 1 388 ? -11.638 -3.059 21.913 1.00 92.88 388 SER A N 1
ATOM 3094 C CA . SER A 1 388 ? -10.274 -2.920 22.433 1.00 92.88 388 SER A CA 1
ATOM 3095 C C . SER A 1 388 ? -10.238 -2.858 23.962 1.00 92.88 388 SER A C 1
ATOM 3097 O O . SER A 1 388 ? -9.391 -3.502 24.570 1.00 92.88 388 SER A O 1
ATOM 3099 N N . SER A 1 389 ? -11.195 -2.168 24.595 1.00 90.19 389 SER A N 1
ATOM 3100 C CA . SER A 1 389 ? -11.290 -2.104 26.064 1.00 90.19 389 SER A CA 1
ATOM 3101 C C . SER A 1 389 ? -11.630 -3.464 26.678 1.00 90.19 389 SER A C 1
ATOM 3103 O O . SER A 1 389 ? -11.056 -3.853 27.689 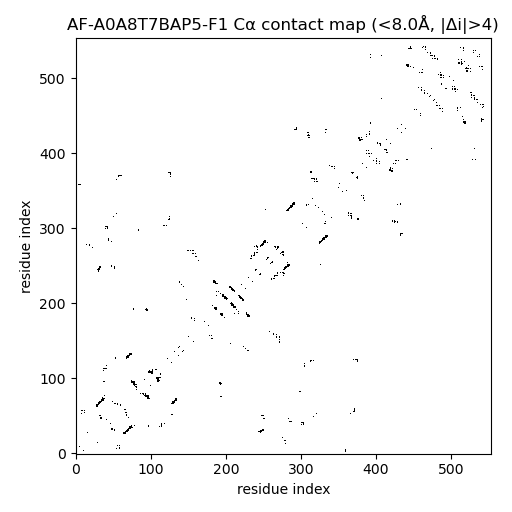1.00 90.19 389 SER A O 1
ATOM 3105 N N . VAL A 1 390 ? -12.572 -4.194 26.078 1.00 90.81 390 VAL A N 1
ATOM 3106 C CA . VAL A 1 390 ? -12.976 -5.524 26.554 1.00 90.81 390 VAL A CA 1
ATOM 3107 C C . VAL A 1 390 ? -11.855 -6.535 26.332 1.00 90.81 390 VAL A C 1
ATOM 3109 O O . VAL A 1 390 ? -11.592 -7.340 27.219 1.00 90.81 390 VAL A O 1
ATOM 3112 N N . ALA A 1 391 ? -11.166 -6.469 25.191 1.00 91.38 391 ALA A N 1
ATOM 3113 C CA . ALA A 1 391 ? -9.997 -7.296 24.915 1.00 91.38 391 ALA A CA 1
ATOM 3114 C C . ALA A 1 391 ? -8.875 -7.082 25.942 1.00 91.38 391 ALA A C 1
ATOM 3116 O O . ALA A 1 391 ? -8.263 -8.058 26.373 1.00 91.38 391 ALA A O 1
ATOM 3117 N N . ASP A 1 392 ? -8.649 -5.834 26.357 1.00 90.62 392 ASP A N 1
ATOM 3118 C CA . ASP A 1 392 ? -7.670 -5.474 27.386 1.00 90.62 392 ASP A CA 1
ATOM 3119 C C . ASP A 1 392 ? -8.055 -6.042 28.757 1.00 90.62 392 ASP A C 1
ATOM 3121 O O . ASP A 1 392 ? -7.300 -6.811 29.346 1.00 90.62 392 ASP A O 1
ATOM 3125 N N . ILE A 1 393 ? -9.286 -5.786 29.215 1.00 87.88 393 ILE A N 1
ATOM 3126 C CA . ILE A 1 393 ? -9.785 -6.285 30.510 1.00 87.88 393 ILE A CA 1
ATOM 3127 C C . ILE A 1 393 ? -9.790 -7.821 30.565 1.00 87.88 393 ILE A C 1
ATOM 3129 O O . ILE A 1 393 ? -9.447 -8.415 31.587 1.00 87.88 393 ILE A O 1
ATOM 3133 N N . ALA A 1 394 ? -10.181 -8.473 29.469 1.00 87.62 394 ALA A N 1
ATOM 3134 C CA . ALA A 1 394 ? -10.229 -9.927 29.365 1.00 87.62 394 ALA A CA 1
ATOM 3135 C C . ALA A 1 394 ? -8.850 -10.566 29.125 1.00 87.62 394 ALA A C 1
ATOM 3137 O O . ALA A 1 394 ? -8.768 -11.790 29.019 1.00 87.62 394 ALA A O 1
ATOM 3138 N N . ASN A 1 395 ? -7.775 -9.778 28.992 1.00 84.81 395 ASN A N 1
ATOM 3139 C CA . ASN A 1 395 ? -6.444 -10.253 28.602 1.00 84.81 395 ASN A CA 1
ATOM 3140 C C . ASN A 1 395 ? -6.470 -11.151 27.346 1.00 84.81 395 ASN A C 1
ATOM 3142 O O . ASN A 1 395 ? -5.768 -12.160 27.268 1.00 84.81 395 ASN A O 1
ATOM 3146 N N . GLY A 1 396 ? -7.321 -10.816 26.373 1.00 84.75 396 GLY A N 1
ATOM 3147 C CA . GLY A 1 396 ? -7.500 -11.591 25.144 1.00 84.75 396 GLY A CA 1
ATOM 3148 C C . GLY A 1 396 ? -8.304 -12.895 25.281 1.00 84.75 396 GLY A C 1
ATOM 3149 O O . GLY A 1 396 ? -8.411 -13.629 24.297 1.00 84.75 396 GLY A O 1
ATOM 3150 N N . ASP A 1 397 ? -8.893 -13.211 26.444 1.00 89.50 397 ASP A N 1
ATOM 3151 C CA . ASP A 1 397 ? -9.751 -14.395 26.597 1.00 89.50 397 ASP A CA 1
ATOM 3152 C C . ASP A 1 397 ? -11.042 -14.244 25.777 1.00 89.50 397 ASP A C 1
ATOM 3154 O O . ASP A 1 397 ? -11.957 -13.498 26.129 1.00 89.50 397 ASP A O 1
ATOM 3158 N N . LEU A 1 398 ? -11.133 -14.996 24.676 1.00 92.06 398 LEU A N 1
ATOM 3159 C CA . LEU A 1 398 ? -12.253 -14.918 23.736 1.00 92.06 398 LEU A CA 1
ATOM 3160 C C . LEU A 1 398 ? -13.615 -15.193 24.390 1.00 92.06 398 LEU A C 1
ATOM 3162 O O . LEU A 1 398 ? -14.599 -14.556 24.024 1.00 92.06 398 LEU A O 1
ATOM 3166 N N . LYS A 1 399 ? -13.704 -16.123 25.350 1.00 90.81 399 LYS A N 1
ATOM 3167 C CA . LYS A 1 399 ? -14.990 -16.446 25.990 1.00 90.81 399 LYS A CA 1
ATOM 3168 C C . LYS A 1 399 ? -15.465 -15.284 26.849 1.00 90.81 399 LYS A C 1
ATOM 3170 O O . LYS A 1 399 ? -16.652 -14.963 26.836 1.00 90.81 399 LYS A O 1
ATOM 3175 N N . GLN A 1 400 ? -14.549 -14.653 27.580 1.00 88.25 400 GLN A N 1
ATOM 3176 C CA . GLN A 1 400 ? -14.862 -13.457 28.351 1.00 88.25 400 GLN A CA 1
ATOM 3177 C C . GLN A 1 400 ? -15.218 -12.286 27.439 1.00 88.25 400 GLN A C 1
ATOM 3179 O O . GLN A 1 400 ? -16.203 -11.609 27.721 1.00 88.25 400 GLN A O 1
ATOM 3184 N N . ILE A 1 401 ? -14.491 -12.092 26.332 1.00 92.50 401 ILE A N 1
ATOM 3185 C CA . ILE A 1 401 ? -14.802 -11.048 25.347 1.00 92.50 401 ILE A CA 1
ATOM 3186 C C . ILE A 1 401 ? -16.229 -11.217 24.819 1.00 92.50 401 ILE A C 1
ATOM 3188 O O . ILE A 1 401 ? -17.016 -10.280 24.916 1.00 92.50 401 ILE A O 1
ATOM 3192 N N . LEU A 1 402 ? -16.589 -12.406 24.322 1.00 93.62 402 LEU A N 1
ATOM 3193 C CA . LEU A 1 402 ? -17.925 -12.664 23.771 1.00 93.62 402 LEU A CA 1
ATOM 3194 C C . LEU A 1 402 ? -19.027 -12.480 24.819 1.00 93.62 402 LEU A C 1
ATOM 3196 O O . LEU A 1 402 ? -20.029 -11.834 24.529 1.00 93.62 402 LEU A O 1
ATOM 3200 N N . ARG A 1 403 ? -18.818 -12.964 26.053 1.00 90.19 403 ARG A N 1
ATOM 3201 C CA . ARG A 1 403 ? -19.753 -12.740 27.167 1.00 90.19 403 ARG A CA 1
ATOM 3202 C C . ARG A 1 403 ? -19.988 -11.248 27.398 1.00 90.19 403 ARG A C 1
ATOM 3204 O O . ARG A 1 403 ? -21.125 -10.801 27.391 1.00 90.19 403 ARG A O 1
ATOM 3211 N N . ILE A 1 404 ? -18.912 -10.482 27.575 1.00 87.81 404 ILE A N 1
ATOM 3212 C CA . ILE A 1 404 ? -18.991 -9.058 27.916 1.00 87.81 404 ILE A CA 1
ATOM 3213 C C . ILE A 1 404 ? -19.593 -8.252 26.763 1.00 87.81 404 ILE A C 1
ATOM 3215 O O . ILE A 1 404 ? -20.378 -7.338 27.005 1.00 87.81 404 ILE A O 1
ATOM 3219 N N . VAL A 1 405 ? -19.232 -8.561 25.515 1.00 91.56 405 VAL A N 1
ATOM 3220 C CA . VAL A 1 405 ? -19.830 -7.914 24.343 1.00 91.56 405 VAL A CA 1
ATOM 3221 C C . VAL A 1 405 ? -21.319 -8.247 24.260 1.00 91.56 405 VAL A C 1
ATOM 3223 O O . VAL A 1 405 ? -22.113 -7.329 24.079 1.00 91.56 405 VAL A O 1
ATOM 3226 N N . GLY A 1 406 ? -21.708 -9.507 24.469 1.00 90.81 406 GLY A N 1
ATOM 3227 C CA . GLY A 1 406 ? -23.114 -9.903 24.490 1.00 90.81 406 GLY A CA 1
ATOM 3228 C C . GLY A 1 406 ? -23.913 -9.185 25.580 1.00 90.81 406 GLY A C 1
ATOM 3229 O O . GLY A 1 406 ? -24.975 -8.642 25.294 1.00 90.81 406 GLY A O 1
ATOM 3230 N N . ASP A 1 407 ? -23.350 -9.054 26.786 1.00 85.81 407 ASP A N 1
ATOM 3231 C CA . ASP A 1 407 ? -23.939 -8.266 27.881 1.00 85.81 407 ASP A CA 1
ATOM 3232 C C . ASP A 1 407 ? -24.091 -6.772 27.510 1.00 85.81 407 ASP A C 1
ATOM 3234 O O . ASP A 1 407 ? -25.034 -6.109 27.940 1.00 85.81 407 ASP A O 1
ATOM 3238 N N . HIS A 1 408 ? -23.172 -6.212 26.710 1.00 85.50 408 HIS A N 1
ATOM 3239 C CA . HIS A 1 408 ? -23.252 -4.819 26.247 1.00 85.50 408 HIS A CA 1
ATOM 3240 C C . HIS A 1 408 ? -24.283 -4.605 25.135 1.00 85.50 408 HIS A C 1
ATOM 3242 O O . HIS A 1 408 ? -24.834 -3.505 25.037 1.00 85.50 408 HIS A O 1
ATOM 3248 N N . LEU A 1 409 ? -24.486 -5.601 24.272 1.00 86.25 409 LEU A N 1
ATOM 3249 C CA . LEU A 1 409 ? -25.414 -5.521 23.144 1.00 86.25 409 LEU A CA 1
ATOM 3250 C C . LEU A 1 409 ? -26.818 -6.042 23.471 1.00 86.25 409 LEU A C 1
ATOM 3252 O O . LEU A 1 409 ? -27.715 -5.824 22.663 1.00 86.25 409 LEU A O 1
ATOM 3256 N N . ASP A 1 410 ? -27.005 -6.679 24.633 1.00 85.56 410 ASP A N 1
ATOM 3257 C CA . ASP A 1 410 ? -28.205 -7.467 24.959 1.00 85.56 410 ASP A CA 1
ATOM 3258 C C . ASP A 1 410 ? -28.448 -8.581 23.917 1.00 85.56 410 ASP A C 1
ATOM 3260 O O . ASP A 1 410 ? -29.574 -8.870 23.519 1.00 85.56 410 ASP A O 1
ATOM 3264 N N . ASP A 1 411 ? -27.350 -9.181 23.438 1.00 87.50 411 ASP A N 1
ATOM 3265 C CA . ASP A 1 411 ? -27.331 -10.245 22.432 1.00 87.50 411 ASP A CA 1
ATOM 3266 C C . ASP A 1 411 ? -26.313 -11.327 22.816 1.00 87.50 411 ASP A C 1
ATOM 3268 O O . ASP A 1 411 ? -25.107 -11.208 22.589 1.00 87.50 411 ASP A O 1
ATOM 3272 N N . HIS A 1 412 ? -26.809 -12.406 23.419 1.00 83.94 412 HIS A N 1
ATOM 3273 C CA . HIS A 1 412 ? -25.983 -13.524 23.878 1.00 83.94 412 HIS A CA 1
ATOM 3274 C C . HIS A 1 412 ? -25.760 -14.608 22.813 1.00 83.94 412 HIS A C 1
ATOM 3276 O O . HIS A 1 412 ? -25.128 -15.621 23.116 1.00 83.94 412 HIS A O 1
ATOM 3282 N N . GLU A 1 413 ? -26.265 -14.420 21.589 1.00 89.06 413 GLU A N 1
ATOM 3283 C CA . GLU A 1 413 ? -25.976 -15.305 20.454 1.00 89.06 413 GLU A CA 1
ATOM 3284 C C . GLU A 1 413 ? -24.742 -14.845 19.665 1.00 89.06 413 GLU A C 1
ATOM 3286 O O . GLU A 1 413 ? -24.322 -15.531 18.733 1.00 89.06 413 GLU A O 1
ATOM 3291 N N . ILE A 1 414 ? -24.120 -13.726 20.065 1.00 91.06 414 ILE A N 1
ATOM 3292 C CA . ILE A 1 414 ? -22.935 -13.200 19.397 1.00 91.06 414 ILE A CA 1
ATOM 3293 C C . ILE A 1 414 ? -21.779 -14.201 19.422 1.00 91.06 414 ILE A C 1
ATOM 3295 O O . ILE A 1 414 ? -21.356 -14.708 20.467 1.00 91.06 414 ILE A O 1
ATOM 3299 N N . ASP A 1 415 ? -21.234 -14.465 18.243 1.00 93.25 415 ASP A N 1
ATOM 3300 C CA . ASP A 1 415 ? -20.098 -15.350 18.066 1.00 93.25 415 ASP A CA 1
ATOM 3301 C C . ASP A 1 415 ? -18.874 -14.595 17.548 1.00 93.25 415 ASP A C 1
ATOM 3303 O O . ASP A 1 415 ? -18.913 -13.408 17.212 1.00 93.25 415 ASP A O 1
ATOM 3307 N N . LYS A 1 416 ? -17.747 -15.306 17.510 1.00 93.75 416 LYS A N 1
ATOM 3308 C CA . LYS A 1 416 ? -16.496 -14.753 17.001 1.00 93.75 416 LYS A CA 1
ATOM 3309 C C . LYS A 1 416 ? -16.662 -14.252 15.566 1.00 93.75 416 LYS A C 1
ATOM 3311 O O . LYS A 1 416 ? -16.217 -13.148 15.274 1.00 93.75 416 LYS A O 1
ATOM 3316 N N . ASP A 1 417 ? -17.269 -15.052 14.696 1.00 94.12 417 ASP A N 1
ATOM 3317 C CA . ASP A 1 417 ? -17.293 -14.794 13.257 1.00 94.12 417 ASP A CA 1
ATOM 3318 C C . ASP A 1 417 ? -18.078 -13.515 12.927 1.00 94.12 417 ASP A C 1
ATOM 3320 O O . ASP A 1 417 ? -17.619 -12.723 12.106 1.00 94.12 417 ASP A O 1
ATOM 3324 N N . SER A 1 418 ? -19.163 -13.242 13.658 1.00 93.50 418 SER A N 1
ATOM 3325 C CA . SER A 1 418 ? -19.962 -12.013 13.546 1.00 93.50 418 SER A CA 1
ATOM 3326 C C . SER A 1 418 ? -19.183 -10.729 13.879 1.00 93.50 418 SER A C 1
ATOM 3328 O O . SER A 1 418 ? -19.521 -9.643 13.397 1.00 93.50 418 SER A O 1
ATOM 3330 N N . LEU A 1 419 ? -18.120 -10.844 14.685 1.00 95.12 419 LEU A N 1
ATOM 3331 C CA . LEU A 1 419 ? -17.248 -9.739 15.085 1.00 95.12 419 LEU A CA 1
ATOM 3332 C C . LEU A 1 419 ? -16.000 -9.601 14.202 1.00 95.12 419 LEU A C 1
ATOM 3334 O O . LEU A 1 419 ? -15.255 -8.626 14.344 1.00 95.12 419 LEU A O 1
ATOM 3338 N N . GLU A 1 420 ? -15.723 -10.566 13.325 1.00 94.94 420 GLU A N 1
ATOM 3339 C CA . GLU A 1 420 ? -14.546 -10.532 12.460 1.00 94.94 420 GLU A CA 1
ATOM 3340 C C . GLU A 1 420 ? -14.809 -9.733 11.176 1.00 94.94 420 GLU A C 1
ATOM 3342 O O . GLU A 1 420 ? -15.861 -9.881 10.561 1.00 94.94 420 GLU A O 1
ATOM 3347 N N . PRO A 1 421 ? -13.827 -8.963 10.670 1.00 95.50 421 PRO A N 1
ATOM 3348 C CA . PRO A 1 421 ? -12.425 -8.935 11.095 1.00 95.50 421 PRO A CA 1
ATOM 3349 C C . PRO A 1 421 ? -12.108 -7.950 12.235 1.00 95.50 421 PRO A C 1
ATOM 3351 O O . PRO A 1 421 ? -10.966 -7.887 12.693 1.00 95.50 421 PRO A O 1
ATOM 3354 N N . ARG A 1 422 ? -13.080 -7.156 12.702 1.00 96.69 422 ARG A N 1
ATOM 3355 C CA . ARG A 1 422 ? -12.829 -6.066 13.656 1.00 96.69 422 ARG A CA 1
ATOM 3356 C C . ARG A 1 422 ? -12.316 -6.550 15.012 1.00 96.69 422 ARG A C 1
ATOM 3358 O O . ARG A 1 422 ? -11.485 -5.864 15.607 1.00 96.69 422 ARG A O 1
ATOM 3365 N N . LEU A 1 423 ? -12.758 -7.713 15.493 1.00 96.31 423 LEU A N 1
ATOM 3366 C CA . LEU A 1 423 ? -12.229 -8.319 16.718 1.00 96.31 423 LEU A CA 1
ATOM 3367 C C . LEU A 1 423 ? -10.728 -8.605 16.598 1.00 96.31 423 LEU A C 1
ATOM 3369 O O . LEU A 1 423 ? -9.960 -8.166 17.456 1.00 96.31 423 LEU A O 1
ATOM 3373 N N . SER A 1 424 ? -10.301 -9.274 15.522 1.00 96.00 424 SER A N 1
ATOM 3374 C CA . SER A 1 424 ? -8.875 -9.490 15.252 1.00 96.00 424 SER A CA 1
ATOM 3375 C C . SER A 1 424 ? -8.116 -8.166 15.159 1.00 96.00 424 SER A C 1
ATOM 3377 O O . SER A 1 424 ? -7.037 -8.037 15.736 1.00 96.00 424 SER A O 1
ATOM 3379 N N . CYS A 1 425 ? -8.696 -7.154 14.508 1.00 96.62 425 CYS A N 1
ATOM 3380 C CA . CYS A 1 425 ? -8.098 -5.824 14.440 1.00 96.62 425 CYS A CA 1
ATOM 3381 C C . CYS A 1 425 ? -7.896 -5.183 15.822 1.00 96.62 425 CYS A C 1
ATOM 3383 O O . CYS A 1 425 ? -6.831 -4.626 16.081 1.00 96.62 425 CYS A O 1
ATOM 3385 N N . ALA A 1 426 ? -8.885 -5.273 16.715 1.00 96.12 426 ALA A N 1
ATOM 3386 C CA . ALA A 1 426 ? -8.805 -4.716 18.064 1.00 96.12 426 ALA A CA 1
ATOM 3387 C C . ALA A 1 426 ? -7.764 -5.439 18.934 1.00 96.12 426 ALA A C 1
ATOM 3389 O O . ALA A 1 426 ? -6.997 -4.781 19.638 1.00 96.12 426 ALA A O 1
ATOM 3390 N N . LEU A 1 427 ? -7.702 -6.773 18.846 1.00 95.31 427 LEU A N 1
ATOM 3391 C CA . LEU A 1 427 ? -6.713 -7.592 19.554 1.00 95.31 427 LEU A CA 1
ATOM 3392 C C . LEU A 1 427 ? -5.286 -7.280 19.090 1.00 95.31 427 LEU A C 1
ATOM 3394 O O . LEU A 1 427 ? -4.422 -6.998 19.917 1.00 95.31 427 LEU A O 1
ATOM 3398 N N . ASN A 1 428 ? -5.056 -7.255 17.775 1.00 95.25 428 ASN A N 1
ATOM 3399 C CA . ASN A 1 428 ? -3.751 -6.909 17.210 1.00 95.25 428 ASN A CA 1
ATOM 3400 C C . ASN A 1 428 ? -3.351 -5.474 17.567 1.00 95.25 428 ASN A C 1
ATOM 3402 O O . ASN A 1 428 ? -2.189 -5.214 17.866 1.00 95.25 428 ASN A O 1
ATOM 3406 N N . TRP A 1 429 ? -4.299 -4.532 17.548 1.00 94.44 429 TRP A N 1
ATOM 3407 C CA . TRP A 1 429 ? -4.015 -3.143 17.897 1.00 94.44 429 TRP A CA 1
ATOM 3408 C C . TRP A 1 429 ? -3.557 -3.008 19.353 1.00 94.44 429 TRP A C 1
ATOM 3410 O O . TRP A 1 429 ? -2.536 -2.374 19.622 1.00 94.44 429 TRP A O 1
ATOM 3420 N N . LEU A 1 430 ? -4.257 -3.671 20.279 1.00 91.31 430 LEU A N 1
ATOM 3421 C CA . LEU A 1 430 ? -3.871 -3.735 21.688 1.00 91.31 430 LEU A CA 1
ATOM 3422 C C . LEU A 1 430 ? -2.490 -4.385 21.872 1.00 91.31 430 LEU A C 1
ATOM 3424 O O . LEU A 1 430 ? -1.662 -3.901 22.646 1.00 91.31 430 LEU A O 1
ATOM 3428 N N . GLU A 1 431 ? -2.229 -5.483 21.162 1.00 90.19 431 GLU A N 1
ATOM 3429 C CA . GLU A 1 431 ? -0.959 -6.199 21.254 1.00 90.19 431 GLU A CA 1
ATOM 3430 C C . GLU A 1 431 ? 0.221 -5.349 20.764 1.00 90.19 431 GLU A C 1
ATOM 3432 O O . GLU A 1 431 ? 1.268 -5.309 21.412 1.00 90.19 431 GLU A O 1
ATOM 3437 N N . GLU A 1 432 ? 0.047 -4.666 19.633 1.00 88.75 432 GLU A N 1
ATOM 3438 C CA . GLU A 1 432 ? 1.143 -4.060 18.877 1.00 88.75 432 GLU A CA 1
ATOM 3439 C C . GLU A 1 432 ? 1.367 -2.573 19.141 1.00 88.75 432 GLU A C 1
ATOM 3441 O O . GLU A 1 432 ? 2.485 -2.094 18.928 1.00 88.75 432 GLU A O 1
ATOM 3446 N N . TYR A 1 433 ? 0.334 -1.843 19.567 1.00 87.88 433 TYR A N 1
ATOM 3447 C CA . TYR A 1 433 ? 0.361 -0.380 19.663 1.00 87.88 433 TYR A CA 1
ATOM 3448 C C . TYR A 1 433 ? 0.053 0.156 21.060 1.00 87.88 433 TYR A C 1
ATOM 3450 O O . TYR A 1 433 ? 0.354 1.321 21.315 1.00 87.88 433 TYR A O 1
ATOM 3458 N N . VAL A 1 434 ? -0.487 -0.664 21.969 1.00 86.44 434 VAL A N 1
ATOM 3459 C CA . VAL A 1 434 ? -0.750 -0.266 23.361 1.00 86.44 434 VAL A CA 1
ATOM 3460 C C . VAL A 1 434 ? 0.337 -0.837 24.282 1.00 86.44 434 VAL A C 1
ATOM 3462 O O . VAL A 1 434 ? 0.406 -2.060 24.469 1.00 86.44 434 VAL A O 1
ATOM 3465 N N . PRO A 1 435 ? 1.204 0.021 24.859 1.00 84.38 435 PRO A N 1
ATOM 3466 C CA . PRO A 1 435 ? 2.244 -0.392 25.795 1.00 84.38 435 PRO A CA 1
ATOM 3467 C C . PRO A 1 435 ? 1.691 -1.186 26.981 1.00 84.38 435 PRO A C 1
ATOM 3469 O O . PRO A 1 435 ? 0.599 -0.916 27.473 1.00 84.38 435 PRO A O 1
ATOM 3472 N N . THR A 1 436 ? 2.452 -2.164 27.474 1.00 81.12 436 THR A N 1
ATOM 3473 C CA . THR A 1 436 ? 2.008 -3.058 28.559 1.00 81.12 436 THR A CA 1
ATOM 3474 C C . THR A 1 436 ? 1.727 -2.337 29.878 1.00 81.12 436 THR A C 1
ATOM 3476 O O . THR A 1 436 ? 0.918 -2.814 30.666 1.00 81.12 436 THR A O 1
ATOM 3479 N N . ASP A 1 437 ? 2.392 -1.209 30.123 1.00 80.00 437 ASP A N 1
ATOM 3480 C CA . ASP A 1 437 ? 2.177 -0.317 31.269 1.00 80.00 437 ASP A CA 1
ATOM 3481 C C . ASP A 1 437 ? 0.924 0.563 31.123 1.00 80.00 437 ASP A C 1
ATOM 3483 O O . ASP A 1 437 ? 0.470 1.141 32.103 1.00 80.00 437 ASP A O 1
ATOM 3487 N N . GLN A 1 438 ? 0.345 0.640 29.921 1.00 81.44 438 GLN A N 1
ATOM 3488 C CA . GLN A 1 438 ? -0.930 1.316 29.650 1.00 81.44 438 GLN A CA 1
ATOM 3489 C C . GLN A 1 438 ? -2.119 0.347 29.585 1.00 81.44 438 GLN A C 1
ATOM 3491 O O . GLN A 1 438 ? -3.258 0.791 29.451 1.00 81.44 438 GLN A O 1
ATOM 3496 N N . ARG A 1 439 ? -1.866 -0.965 29.666 1.00 83.88 439 ARG A N 1
ATOM 3497 C CA . ARG A 1 439 ? -2.910 -1.996 29.716 1.00 83.88 439 ARG A CA 1
ATOM 3498 C C . ARG A 1 439 ? -3.582 -2.031 31.081 1.00 83.88 439 ARG A C 1
ATOM 3500 O O . ARG A 1 439 ? -2.969 -1.730 32.104 1.00 83.88 439 ARG A O 1
ATOM 3507 N N . THR A 1 440 ? -4.845 -2.427 31.091 1.00 84.88 440 THR A N 1
ATOM 3508 C CA . THR A 1 440 ? -5.663 -2.476 32.301 1.00 84.88 440 THR A CA 1
ATOM 3509 C C . THR A 1 440 ? -5.282 -3.685 33.154 1.00 84.88 440 THR A C 1
ATOM 3511 O O . THR A 1 440 ? -5.640 -4.819 32.843 1.00 84.88 440 THR A O 1
ATOM 3514 N N . HIS A 1 441 ? -4.608 -3.445 34.280 1.00 86.31 441 HIS A N 1
ATOM 3515 C CA . HIS A 1 441 ? -4.250 -4.490 35.245 1.00 86.31 441 HIS A CA 1
ATOM 3516 C C . HIS A 1 441 ? -5.259 -4.538 36.383 1.00 86.31 441 HIS A C 1
ATOM 3518 O O . HIS A 1 441 ? -5.183 -3.760 37.324 1.00 86.31 441 HIS A O 1
ATOM 3524 N N . VAL A 1 442 ? -6.218 -5.457 36.311 1.00 88.69 442 VAL A N 1
ATOM 3525 C CA . VAL A 1 442 ? -7.233 -5.607 37.363 1.00 88.69 442 VAL A CA 1
ATOM 3526 C C . VAL A 1 442 ? -6.598 -6.174 38.636 1.00 88.69 442 VAL A C 1
ATOM 3528 O O . VAL A 1 442 ? -6.000 -7.251 38.615 1.00 88.69 442 VAL A O 1
ATOM 3531 N N . GLN A 1 443 ? -6.790 -5.478 39.756 1.00 90.06 443 GLN A N 1
ATOM 3532 C CA . GLN A 1 443 ? -6.330 -5.878 41.084 1.00 90.06 443 GLN A CA 1
ATOM 3533 C C . GLN A 1 443 ? -6.826 -7.282 41.450 1.00 90.06 443 GLN A C 1
ATOM 3535 O O . GLN A 1 443 ? -7.930 -7.693 41.083 1.00 90.06 443 GLN A O 1
ATOM 3540 N N . ALA A 1 444 ? -6.010 -8.040 42.188 1.00 90.31 444 ALA A N 1
ATOM 3541 C CA . ALA A 1 444 ? -6.321 -9.424 42.559 1.00 90.31 444 ALA A CA 1
ATOM 3542 C C . ALA A 1 444 ? -7.370 -9.516 43.685 1.00 90.31 444 ALA A C 1
ATOM 3544 O O . ALA A 1 444 ? -8.200 -10.433 43.690 1.00 90.31 444 ALA A O 1
ATOM 3545 N N . SER A 1 445 ? -7.346 -8.557 44.603 1.00 92.88 445 SER A N 1
ATOM 3546 C CA . SER A 1 445 ? -8.201 -8.445 45.785 1.00 92.88 445 SER A CA 1
ATOM 3547 C C . SER A 1 445 ? -8.293 -6.979 46.208 1.00 92.88 445 SER A C 1
ATOM 3549 O O . SER A 1 445 ? -7.539 -6.154 45.700 1.00 92.88 445 SER A O 1
ATOM 3551 N N . PHE A 1 446 ? -9.177 -6.671 47.158 1.00 94.81 446 PHE A N 1
ATOM 3552 C CA . PHE A 1 446 ? -9.223 -5.365 47.815 1.00 94.81 446 PHE A CA 1
ATOM 3553 C C . PHE A 1 446 ? -7.833 -4.914 48.300 1.00 94.81 446 PHE A C 1
ATOM 3555 O O . PHE A 1 446 ? -7.113 -5.694 48.934 1.00 94.81 446 PHE A O 1
ATOM 3562 N N . ASP A 1 447 ? -7.481 -3.657 48.028 1.00 94.25 447 ASP A N 1
ATOM 3563 C CA . ASP A 1 447 ? -6.227 -3.043 48.462 1.00 94.25 447 ASP A CA 1
ATOM 3564 C C . ASP A 1 447 ? -6.456 -2.073 49.630 1.00 94.25 447 ASP A C 1
ATOM 3566 O O . ASP A 1 447 ? -6.884 -0.928 49.459 1.00 94.25 447 ASP A O 1
ATOM 3570 N N . GLN A 1 448 ? -6.113 -2.536 50.834 1.00 94.44 448 GLN A N 1
ATOM 3571 C CA . GLN A 1 448 ? -6.215 -1.743 52.059 1.00 94.44 448 GLN A CA 1
ATOM 3572 C C . GLN A 1 448 ? -5.320 -0.498 52.029 1.00 94.44 448 GLN A C 1
ATOM 3574 O O . GLN A 1 448 ? -5.706 0.540 52.559 1.00 94.44 448 GLN A O 1
ATOM 3579 N N . THR A 1 449 ? -4.144 -0.582 51.404 1.00 94.06 449 THR A N 1
ATOM 3580 C CA . THR A 1 449 ? -3.184 0.528 51.371 1.00 94.06 449 THR A CA 1
ATOM 3581 C C . THR A 1 449 ? -3.742 1.680 50.552 1.00 94.06 449 THR A C 1
ATOM 3583 O O . THR A 1 449 ? -3.720 2.824 51.004 1.00 94.06 449 THR A O 1
ATOM 3586 N N . THR A 1 450 ? -4.283 1.369 49.373 1.00 94.38 450 THR A N 1
ATOM 3587 C CA . THR A 1 450 ? -4.961 2.348 48.523 1.00 94.38 450 THR A CA 1
ATOM 3588 C C . THR A 1 450 ? -6.185 2.927 49.224 1.00 94.38 450 THR A C 1
ATOM 3590 O O . THR A 1 450 ? -6.331 4.145 49.284 1.00 94.38 450 THR A O 1
ATOM 3593 N N . TRP A 1 451 ? -7.026 2.081 49.831 1.00 95.75 451 TRP A N 1
ATOM 3594 C CA . TRP A 1 451 ? -8.208 2.535 50.571 1.00 95.75 451 TRP A CA 1
ATOM 3595 C C . TRP A 1 451 ? -7.874 3.537 51.681 1.00 95.75 451 TRP A C 1
ATOM 3597 O O . TRP A 1 451 ? -8.542 4.564 51.810 1.00 95.75 451 TRP A O 1
ATOM 3607 N N . ASP A 1 452 ? -6.836 3.268 52.473 1.00 94.56 452 ASP A N 1
ATOM 3608 C CA . ASP A 1 452 ? -6.442 4.128 53.590 1.00 94.56 452 ASP A CA 1
ATOM 3609 C C . ASP A 1 452 ? -5.953 5.510 53.121 1.00 94.56 452 ASP A C 1
ATOM 3611 O O . ASP A 1 452 ? -6.102 6.490 53.855 1.00 94.56 452 ASP A O 1
ATOM 3615 N N . GLN A 1 453 ? -5.419 5.596 51.897 1.00 95.06 453 GLN A N 1
ATOM 3616 C CA . GLN A 1 453 ? -4.949 6.837 51.270 1.00 95.06 453 GLN A CA 1
ATOM 3617 C C . GLN A 1 453 ? -6.068 7.671 50.632 1.00 95.06 453 GLN A C 1
ATOM 3619 O O . GLN A 1 453 ? -5.849 8.854 50.369 1.00 95.06 453 GLN A O 1
ATOM 3624 N N . LEU A 1 454 ? -7.251 7.092 50.399 1.00 94.88 454 LEU A N 1
ATOM 3625 C CA . LEU A 1 454 ? -8.389 7.824 49.846 1.00 94.88 454 LEU A CA 1
ATOM 3626 C C . LEU A 1 454 ? -8.885 8.907 50.811 1.00 94.88 454 LEU A C 1
ATOM 3628 O O . LEU A 1 454 ? -8.929 8.728 52.033 1.00 94.88 454 LEU A O 1
ATOM 3632 N N . GLU A 1 455 ? -9.337 10.022 50.244 1.00 94.81 455 GLU A N 1
ATOM 3633 C CA . GLU A 1 455 ? -10.019 11.079 50.983 1.00 94.81 455 GLU A CA 1
ATOM 3634 C C . GLU A 1 455 ? -11.363 10.578 51.538 1.00 94.81 455 GLU A C 1
ATOM 3636 O O . GLU A 1 455 ? -12.026 9.719 50.952 1.00 94.81 455 GLU A O 1
ATOM 3641 N N . GLU A 1 456 ? -11.831 11.159 52.645 1.00 92.12 456 GLU A N 1
ATOM 3642 C CA . GLU A 1 456 ? -13.096 10.745 53.275 1.00 92.12 456 GLU A CA 1
ATOM 3643 C C . GLU A 1 456 ? -14.297 10.854 52.324 1.00 92.12 456 GLU A C 1
ATOM 3645 O O . GLU A 1 456 ? -15.153 9.973 52.292 1.00 92.12 456 GLU A O 1
ATOM 3650 N N . GLN A 1 457 ? -14.319 11.879 51.467 1.00 89.81 457 GLN A N 1
ATOM 3651 C CA . GLN A 1 457 ? -15.363 12.031 50.453 1.00 89.81 457 GLN A CA 1
ATOM 3652 C C . GLN A 1 457 ? -15.325 10.910 49.399 1.00 89.81 457 GLN A C 1
ATOM 3654 O O . GLN A 1 457 ? -16.374 10.473 48.918 1.00 89.81 457 GLN A O 1
ATOM 3659 N N . GLN A 1 458 ? -14.133 10.426 49.037 1.00 94.69 458 GLN A N 1
ATOM 3660 C CA . GLN A 1 458 ? -13.978 9.303 48.112 1.00 94.69 458 GLN A CA 1
ATOM 3661 C C . GLN A 1 458 ? -14.481 8.009 48.754 1.00 94.69 458 GLN A C 1
ATOM 3663 O O . GLN A 1 458 ? -15.278 7.303 48.136 1.00 94.69 458 GLN A O 1
ATOM 3668 N N . LYS A 1 459 ? -14.096 7.742 50.010 1.00 95.06 459 LYS A N 1
ATOM 3669 C CA . LYS A 1 459 ? -14.577 6.583 50.781 1.00 95.06 459 LYS A CA 1
ATOM 3670 C C . LYS A 1 459 ? -16.096 6.585 50.927 1.00 95.06 459 LYS A C 1
ATOM 3672 O O . LYS A 1 459 ? -16.724 5.539 50.759 1.00 95.06 459 LYS A O 1
ATOM 3677 N N . GLU A 1 460 ? -16.701 7.745 51.181 1.00 93.56 460 GLU A N 1
ATOM 3678 C CA . GLU A 1 460 ? -18.159 7.884 51.254 1.00 93.56 460 GLU A CA 1
ATOM 3679 C C . GLU A 1 460 ? -18.825 7.542 49.914 1.00 93.56 460 GLU A C 1
ATOM 3681 O O . GLU A 1 460 ? -19.784 6.771 49.879 1.00 93.56 460 GLU A O 1
ATOM 3686 N N . CYS A 1 461 ? -18.303 8.062 48.799 1.00 94.94 461 CYS A N 1
ATOM 3687 C CA . CYS A 1 461 ? -18.837 7.745 47.475 1.00 94.94 461 CYS A CA 1
ATOM 3688 C C . CYS A 1 461 ? -18.704 6.250 47.150 1.00 94.94 461 CYS A C 1
ATOM 3690 O O . CYS A 1 461 ? -19.667 5.646 46.684 1.00 94.94 461 CYS A O 1
ATOM 3692 N N . VAL A 1 462 ? -17.554 5.627 47.427 1.00 95.94 462 VAL A N 1
ATOM 3693 C CA . VAL A 1 462 ? -17.370 4.182 47.201 1.00 95.94 462 VAL A CA 1
ATOM 3694 C C . VAL A 1 462 ? -18.320 3.363 48.079 1.00 95.94 462 VAL A C 1
ATOM 3696 O O . VAL A 1 462 ? -18.960 2.438 47.584 1.00 95.94 462 VAL A O 1
ATOM 3699 N N . SER A 1 463 ? -18.500 3.744 49.345 1.00 94.75 463 SER A N 1
ATOM 3700 C CA . SER A 1 463 ? -19.433 3.068 50.260 1.00 94.75 463 SER A CA 1
ATOM 3701 C C . SER A 1 463 ? -20.879 3.158 49.766 1.00 94.75 463 SER A C 1
ATOM 3703 O O . SER A 1 463 ? -21.565 2.143 49.679 1.00 94.75 463 SER A O 1
ATOM 3705 N N . ARG A 1 464 ? -21.325 4.344 49.331 1.00 93.88 464 ARG A N 1
ATOM 3706 C CA . ARG A 1 464 ? -22.659 4.514 48.730 1.00 93.88 464 ARG A CA 1
ATOM 3707 C C . ARG A 1 464 ? -22.826 3.721 47.439 1.00 93.88 464 ARG A C 1
ATOM 3709 O O . ARG A 1 464 ? -23.899 3.182 47.192 1.00 93.88 464 ARG A O 1
ATOM 3716 N N . PHE A 1 465 ? -21.785 3.637 46.611 1.00 95.56 465 PHE A N 1
ATOM 3717 C CA . PHE A 1 465 ? -21.815 2.790 45.420 1.00 95.56 465 PHE A CA 1
ATOM 3718 C C . PHE A 1 465 ? -22.056 1.323 45.787 1.00 95.56 465 PHE A C 1
ATOM 3720 O O . PHE A 1 465 ? -22.914 0.696 45.175 1.00 95.56 465 PHE A O 1
ATOM 3727 N N . ILE A 1 466 ? -21.360 0.801 46.802 1.00 94.69 466 ILE A N 1
ATOM 3728 C CA . ILE A 1 466 ? -21.530 -0.576 47.293 1.00 94.69 466 ILE A CA 1
ATOM 3729 C C . ILE A 1 466 ? -22.958 -0.805 47.807 1.00 94.69 466 ILE A C 1
ATOM 3731 O O . ILE A 1 466 ? -23.580 -1.801 47.450 1.00 94.69 466 ILE A O 1
ATOM 3735 N N . GLU A 1 467 ? -23.506 0.126 48.592 1.00 92.50 467 GLU A N 1
ATOM 3736 C CA . GLU A 1 467 ? -24.878 0.039 49.120 1.00 92.50 467 GLU A CA 1
ATOM 3737 C C . GLU A 1 467 ? -25.940 0.019 48.013 1.00 92.50 467 GLU A C 1
ATOM 3739 O O . GLU A 1 467 ? -26.962 -0.654 48.128 1.00 92.50 467 GLU A O 1
ATOM 3744 N N . MET A 1 468 ? -25.693 0.752 46.929 1.00 91.25 468 MET A N 1
ATOM 3745 C CA . MET A 1 468 ? -26.601 0.882 45.790 1.00 91.25 468 MET A CA 1
ATOM 3746 C C . MET A 1 468 ? -26.306 -0.117 44.660 1.00 91.25 468 MET A C 1
ATOM 3748 O O . MET A 1 468 ? -26.953 -0.067 43.612 1.00 91.25 468 MET A O 1
ATOM 3752 N N . ALA A 1 469 ? -25.331 -1.012 44.845 1.00 88.62 469 ALA A N 1
ATOM 3753 C CA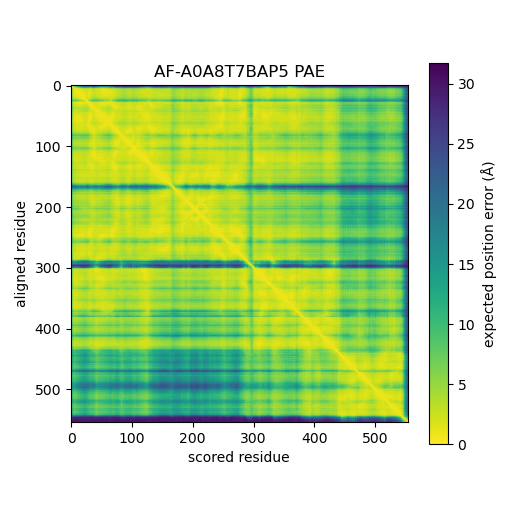 . ALA A 1 469 ? -24.903 -1.965 43.828 1.00 88.62 469 ALA A CA 1
ATOM 3754 C C . ALA A 1 469 ? -25.909 -3.103 43.601 1.00 88.62 469 ALA A C 1
ATOM 3756 O O . ALA A 1 469 ? -25.769 -3.816 42.609 1.00 88.62 469 ALA A O 1
ATOM 3757 N N . ASP A 1 470 ? -26.911 -3.277 44.475 1.00 85.50 470 ASP A N 1
ATOM 3758 C CA . ASP A 1 470 ? -28.028 -4.218 44.294 1.00 85.50 470 ASP A CA 1
ATOM 3759 C C . ASP A 1 470 ? -29.037 -3.681 43.264 1.00 85.50 470 ASP A C 1
ATOM 3761 O O . ASP A 1 470 ? -30.150 -3.249 43.563 1.00 85.50 470 ASP A O 1
ATOM 3765 N N . THR A 1 471 ? -28.582 -3.626 42.019 1.00 82.25 471 THR A N 1
ATOM 3766 C CA . THR A 1 471 ? -29.343 -3.194 40.851 1.00 82.25 471 THR A CA 1
ATOM 3767 C C . THR A 1 471 ? -29.162 -4.211 39.732 1.00 82.25 471 THR A C 1
ATOM 3769 O O . THR A 1 471 ? -28.269 -5.060 39.781 1.00 82.25 471 THR A O 1
ATOM 3772 N N . GLN A 1 472 ? -29.988 -4.124 38.691 1.00 85.12 472 GLN A N 1
ATOM 3773 C CA . GLN A 1 472 ? -29.746 -4.893 37.477 1.00 85.12 472 GLN A CA 1
ATOM 3774 C C . GLN A 1 472 ? -28.373 -4.497 36.910 1.00 85.12 472 GLN A C 1
ATOM 3776 O O . GLN A 1 472 ? -28.124 -3.326 36.619 1.00 85.12 472 GLN A O 1
ATOM 3781 N N . TRP A 1 473 ? -27.467 -5.471 36.794 1.00 88.69 473 TRP A N 1
ATOM 3782 C CA . TRP A 1 473 ? -26.067 -5.237 36.434 1.00 88.69 473 TRP A CA 1
ATOM 3783 C C . TRP A 1 473 ? -25.879 -5.075 34.922 1.00 88.69 473 TRP A C 1
ATOM 3785 O O . TRP A 1 473 ? -25.188 -5.855 34.275 1.00 88.69 473 TRP A O 1
ATOM 3795 N N . ASP A 1 474 ? -26.529 -4.062 34.355 1.00 87.12 474 ASP A N 1
ATOM 3796 C CA . ASP A 1 474 ? -26.451 -3.702 32.941 1.00 87.12 474 ASP A CA 1
ATOM 3797 C C . ASP A 1 474 ? -25.833 -2.309 32.744 1.00 87.12 474 ASP A C 1
ATOM 3799 O O . ASP A 1 474 ? -25.715 -1.502 33.672 1.00 87.12 474 ASP A O 1
ATOM 3803 N N . LEU A 1 475 ? -25.436 -1.994 31.509 1.00 85.25 475 LEU A N 1
ATOM 3804 C CA . LEU A 1 475 ? -24.727 -0.751 31.201 1.00 85.25 475 LEU A CA 1
ATOM 3805 C C . LEU A 1 475 ? -25.540 0.510 31.534 1.00 85.25 475 LEU A C 1
ATOM 3807 O O . LEU A 1 475 ? -24.960 1.535 31.914 1.00 85.25 475 LEU A O 1
ATOM 3811 N N . LYS A 1 476 ? -26.868 0.464 31.380 1.00 88.75 476 LYS A N 1
ATOM 3812 C CA . LYS A 1 476 ? -27.756 1.607 31.622 1.00 88.75 476 LYS A CA 1
ATOM 3813 C C . LYS A 1 476 ? -27.797 1.921 33.113 1.00 88.75 476 LYS A C 1
ATOM 3815 O O . LYS A 1 476 ? -27.525 3.059 33.499 1.00 88.75 476 LYS A O 1
ATOM 3820 N N . ASN A 1 477 ? -28.087 0.917 33.931 1.00 90.88 477 ASN A N 1
ATOM 3821 C CA . ASN A 1 477 ? -28.178 1.039 35.378 1.00 90.88 477 ASN A CA 1
ATOM 3822 C C . ASN A 1 477 ? -26.817 1.340 36.004 1.00 90.88 477 ASN A C 1
ATOM 3824 O O . ASN A 1 477 ? -26.725 2.246 36.832 1.00 90.88 477 ASN A O 1
ATOM 3828 N N . LEU A 1 478 ? -25.745 0.691 35.534 1.00 92.56 478 LEU A N 1
ATOM 3829 C CA . LEU A 1 478 ? -24.384 1.026 35.945 1.00 92.56 478 LEU A CA 1
ATOM 3830 C C . LEU A 1 478 ? -24.066 2.481 35.616 1.00 92.56 478 LEU A C 1
ATOM 3832 O O . LEU A 1 478 ? -23.666 3.211 36.510 1.00 92.56 478 LEU A O 1
ATOM 3836 N N . THR A 1 479 ? -24.313 2.952 34.388 1.00 91.38 479 THR A N 1
ATOM 3837 C CA . THR A 1 479 ? -24.085 4.362 34.024 1.00 91.38 479 THR A CA 1
ATOM 3838 C C . THR A 1 479 ? -24.838 5.312 34.956 1.00 91.38 479 THR A C 1
ATOM 3840 O O . THR A 1 479 ? -24.239 6.246 35.490 1.00 91.38 479 THR A O 1
ATOM 3843 N N . SER A 1 480 ? -26.127 5.071 35.199 1.00 91.62 480 SER A N 1
ATOM 3844 C CA . SER A 1 480 ? -26.911 5.870 36.146 1.00 91.62 480 SER A CA 1
ATOM 3845 C C . SER A 1 480 ? -26.312 5.859 37.554 1.00 91.62 480 SER A C 1
ATOM 3847 O O . SER A 1 480 ? -26.225 6.916 38.179 1.00 91.62 480 SER A O 1
ATOM 3849 N N . LEU A 1 481 ? -25.847 4.702 38.025 1.00 92.75 481 LEU A N 1
ATOM 3850 C CA . LEU A 1 481 ? -25.229 4.537 39.334 1.00 92.75 481 LEU A CA 1
ATOM 3851 C C . LEU A 1 481 ? -23.911 5.319 39.439 1.00 92.75 481 LEU A C 1
ATOM 3853 O O . LEU A 1 481 ? -23.780 6.179 40.310 1.00 92.75 481 LEU A O 1
ATOM 3857 N N . VAL A 1 482 ? -22.962 5.107 38.518 1.00 94.19 482 VAL A N 1
ATOM 3858 C CA . VAL A 1 482 ? -21.616 5.706 38.613 1.00 94.19 482 VAL A CA 1
ATOM 3859 C C . VAL A 1 482 ? -21.653 7.236 38.548 1.00 94.19 482 VAL A C 1
ATOM 3861 O O . VAL A 1 482 ? -20.898 7.911 39.243 1.00 94.19 482 VAL A O 1
ATOM 3864 N N . TYR A 1 483 ? -22.534 7.805 37.720 1.00 93.06 483 TYR A N 1
ATOM 3865 C CA . TYR A 1 483 ? -22.687 9.260 37.616 1.00 93.06 483 TYR A CA 1
ATOM 3866 C C . TYR A 1 483 ? -23.610 9.849 38.691 1.00 93.06 483 TYR A C 1
ATOM 3868 O O . TYR A 1 483 ? -23.532 11.054 38.951 1.00 93.06 483 TYR A O 1
ATOM 3876 N N . GLY A 1 484 ? -24.483 9.029 39.282 1.00 93.00 484 GLY A N 1
ATOM 3877 C CA . GLY A 1 484 ? -25.456 9.416 40.299 1.00 93.00 484 GLY A CA 1
ATOM 3878 C C . GLY A 1 484 ? -24.882 9.469 41.712 1.00 93.00 484 GLY A C 1
ATOM 3879 O O . GLY A 1 484 ? -25.171 10.418 42.438 1.00 93.00 484 GLY A O 1
ATOM 3880 N N . VAL A 1 485 ? -24.021 8.517 42.086 1.00 94.38 485 VAL A N 1
ATOM 3881 C CA . VAL A 1 485 ? -23.424 8.447 43.432 1.00 94.38 485 VAL A CA 1
ATOM 3882 C C . VAL A 1 485 ? -22.745 9.762 43.849 1.00 94.38 485 VAL A C 1
ATOM 3884 O O . VAL A 1 485 ? -23.119 10.300 44.892 1.00 94.38 485 VAL A O 1
ATOM 3887 N N . PRO A 1 486 ? -21.852 10.372 43.040 1.00 93.81 486 PRO A N 1
ATOM 3888 C CA . PRO A 1 486 ? -21.222 11.640 43.416 1.00 93.81 486 PRO A CA 1
ATOM 3889 C C . PRO A 1 486 ? -22.216 12.797 43.585 1.00 93.81 486 PRO A C 1
ATOM 3891 O O . PRO A 1 486 ? -21.991 13.681 44.407 1.00 93.81 486 PRO A O 1
ATOM 3894 N N . LYS A 1 487 ? -23.332 12.796 42.835 1.00 92.94 487 LYS A N 1
ATOM 3895 C CA . LYS A 1 487 ? -24.389 13.813 42.980 1.00 92.94 487 LYS A CA 1
ATOM 3896 C C . LYS A 1 487 ? -25.069 13.688 44.337 1.00 92.94 487 LYS A C 1
ATOM 3898 O O . LYS A 1 487 ? -25.189 14.679 45.052 1.00 92.94 487 LYS A O 1
ATOM 3903 N N . LEU A 1 488 ? -25.454 12.467 44.701 1.00 90.81 488 LEU A N 1
ATOM 3904 C CA . LEU A 1 488 ? -26.098 12.185 45.979 1.00 90.81 488 LEU A CA 1
ATOM 3905 C C . LEU A 1 488 ? -25.171 12.524 47.152 1.00 90.81 488 LEU A C 1
ATOM 3907 O O . LEU A 1 488 ? -25.640 13.049 48.162 1.00 90.81 488 LEU A O 1
ATOM 3911 N N . SER A 1 489 ? -23.867 12.245 47.042 1.00 87.25 489 SER A N 1
ATOM 3912 C CA . SER A 1 489 ? -22.876 12.582 48.082 1.00 87.25 489 SER A CA 1
ATOM 3913 C C . SER A 1 489 ? -22.744 14.087 48.312 1.00 87.25 489 SER A C 1
ATOM 3915 O O . SER A 1 489 ? -22.481 14.519 49.427 1.00 87.25 489 SER A O 1
ATOM 3917 N N . LEU A 1 490 ? -23.005 14.895 47.285 1.00 88.94 490 LEU A N 1
ATOM 3918 C CA . LEU A 1 490 ? -23.071 16.354 47.382 1.00 88.94 490 LEU A CA 1
ATOM 3919 C C . LEU A 1 490 ? -24.469 16.888 47.764 1.00 88.94 490 LEU A C 1
ATOM 3921 O O . LEU A 1 490 ? -24.652 18.099 47.861 1.00 88.94 490 LEU A O 1
ATOM 3925 N N . GLY A 1 491 ? -25.461 16.014 47.973 1.00 89.62 491 GLY A N 1
ATOM 3926 C CA . GLY A 1 491 ? -26.836 16.396 48.314 1.00 89.62 491 GLY A CA 1
ATOM 3927 C C . GLY A 1 491 ? -27.708 16.823 47.126 1.00 89.62 491 GLY A C 1
ATOM 3928 O O . GLY A 1 491 ? -28.768 17.409 47.334 1.00 89.62 491 GLY A O 1
ATOM 3929 N N . PHE A 1 492 ? -27.285 16.543 45.891 1.00 91.19 492 PHE A N 1
ATOM 3930 C CA . PHE A 1 492 ? -28.077 16.788 44.682 1.00 91.19 492 PHE A CA 1
ATOM 3931 C C . PHE A 1 492 ? -28.984 15.600 44.335 1.00 91.19 492 PHE A C 1
ATOM 3933 O O . PHE A 1 492 ? -28.668 14.449 44.633 1.00 91.19 492 PHE A O 1
ATOM 3940 N N . GLU A 1 493 ? -30.081 15.871 43.623 1.00 88.31 493 GLU A N 1
ATOM 3941 C CA . GLU A 1 493 ? -30.942 14.841 43.026 1.00 88.31 493 GLU A CA 1
ATOM 3942 C C . GLU A 1 493 ? -30.267 14.198 41.795 1.00 88.31 493 GLU A C 1
ATOM 3944 O O . GLU A 1 493 ? -29.423 14.814 41.134 1.00 88.31 493 GLU A O 1
ATOM 3949 N N . LEU A 1 494 ? -30.629 12.955 41.457 1.00 84.00 494 LEU A N 1
ATOM 3950 C CA . LEU A 1 494 ? -29.994 12.185 40.371 1.00 84.00 494 LEU A CA 1
ATOM 3951 C C . LEU A 1 494 ? -30.083 12.865 38.993 1.00 84.00 494 LEU A C 1
ATOM 3953 O O . LEU A 1 494 ? -29.160 12.754 38.180 1.00 84.00 494 LEU A O 1
ATOM 3957 N N . ASP A 1 495 ? -31.169 13.584 38.735 1.00 84.19 495 ASP A N 1
ATOM 3958 C CA . ASP A 1 495 ? -31.461 14.315 37.500 1.00 84.19 495 ASP A CA 1
ATOM 3959 C C . ASP A 1 495 ? -30.871 15.735 37.474 1.00 84.19 495 ASP A C 1
ATOM 3961 O O . ASP A 1 495 ? -30.933 16.407 36.442 1.00 84.19 495 ASP A O 1
ATOM 3965 N N . SER A 1 496 ? -30.212 16.164 38.557 1.00 86.94 496 SER A N 1
ATOM 3966 C CA . SER A 1 496 ? -29.559 17.472 38.627 1.00 86.94 496 SER A CA 1
ATOM 3967 C C . SER A 1 496 ? -28.577 17.657 37.460 1.00 86.94 496 SER A C 1
ATOM 3969 O O . SER A 1 496 ? -27.777 16.746 37.175 1.00 86.94 496 SER A O 1
ATOM 3971 N N . PRO A 1 497 ? -28.605 18.817 36.772 1.00 86.06 497 PRO A N 1
ATOM 3972 C CA . PRO A 1 497 ? -27.722 19.079 35.645 1.00 86.06 497 PRO A CA 1
ATOM 3973 C C . PRO A 1 497 ? -26.255 19.151 36.102 1.00 86.06 497 PRO A C 1
ATOM 3975 O O . PRO A 1 497 ? -25.983 19.514 37.248 1.00 86.06 497 PRO A O 1
ATOM 3978 N N . PRO A 1 498 ? -25.284 18.837 35.225 1.00 85.81 498 PRO A N 1
ATOM 3979 C CA . PRO A 1 498 ? -23.873 18.918 35.582 1.00 85.81 498 PRO A CA 1
ATOM 3980 C C . PRO A 1 498 ? -23.462 20.364 35.900 1.00 85.81 498 PRO A C 1
ATOM 3982 O O . PRO A 1 498 ? -23.674 21.263 35.087 1.00 85.81 498 PRO A O 1
ATOM 3985 N N . ASN A 1 499 ? -22.796 20.566 37.035 1.00 91.56 499 ASN A N 1
ATOM 3986 C CA . ASN A 1 499 ? -22.083 21.795 37.394 1.00 91.56 499 ASN A CA 1
ATOM 3987 C C . ASN A 1 499 ? -20.612 21.463 37.724 1.00 91.56 499 ASN A C 1
ATOM 3989 O O . ASN A 1 499 ? -20.201 20.303 37.626 1.00 91.56 499 ASN A O 1
ATOM 3993 N N . ASP A 1 500 ? -19.803 22.466 38.056 1.00 92.25 500 ASP A N 1
ATOM 3994 C CA . ASP A 1 500 ? -18.365 22.257 38.266 1.00 92.25 500 ASP A CA 1
ATOM 3995 C C . ASP A 1 500 ? -18.056 21.439 39.533 1.00 92.25 500 ASP A C 1
ATOM 3997 O O . ASP A 1 500 ? -17.145 20.607 39.505 1.00 92.25 500 ASP A O 1
ATOM 4001 N N . ASP A 1 501 ? -18.874 21.555 40.582 1.00 90.81 501 ASP A N 1
ATOM 4002 C CA . ASP A 1 501 ? -18.744 20.753 41.807 1.00 90.81 501 ASP A CA 1
ATOM 4003 C C . ASP A 1 501 ? -19.056 19.273 41.540 1.00 90.81 501 ASP A C 1
ATOM 4005 O O . ASP A 1 501 ? -18.280 18.389 41.903 1.00 90.81 501 ASP A O 1
ATOM 4009 N N . ILE A 1 502 ? -20.142 18.990 40.810 1.00 91.38 502 ILE A N 1
ATOM 4010 C CA . ILE A 1 502 ? -20.534 17.635 40.396 1.00 91.38 502 ILE A CA 1
ATOM 4011 C C . ILE A 1 502 ? -19.447 17.010 39.522 1.00 91.38 502 ILE A C 1
ATOM 4013 O O . ILE A 1 502 ? -19.081 15.859 39.744 1.00 91.38 502 ILE A O 1
ATOM 4017 N N . LYS A 1 503 ? -18.903 17.744 38.543 1.00 90.88 503 LYS A N 1
ATOM 4018 C CA . LYS A 1 503 ? -17.820 17.231 37.684 1.00 90.88 503 LYS A CA 1
ATOM 4019 C C . LYS A 1 503 ? -16.564 16.912 38.492 1.00 90.88 503 LYS A C 1
ATOM 4021 O O . LYS A 1 503 ? -15.894 15.920 38.206 1.00 90.88 503 LYS A O 1
ATOM 4026 N N . THR A 1 504 ? -16.251 17.742 39.485 1.00 93.56 504 THR A N 1
ATOM 4027 C CA . THR A 1 504 ? -15.098 17.545 40.370 1.00 93.56 504 THR A CA 1
ATOM 4028 C C . THR A 1 504 ? -15.290 16.307 41.242 1.00 93.56 504 THR A C 1
ATOM 4030 O O . THR A 1 504 ? -14.419 15.438 41.254 1.00 93.56 504 THR A O 1
ATOM 4033 N N . ALA A 1 505 ? -16.455 16.156 41.878 1.00 92.25 505 ALA A N 1
ATOM 4034 C CA . ALA A 1 505 ? -16.777 14.973 42.675 1.00 92.25 505 ALA A CA 1
ATOM 4035 C C . ALA A 1 505 ? -16.833 13.693 41.827 1.00 92.25 505 ALA A C 1
ATOM 4037 O O . ALA A 1 505 ? -16.320 12.661 42.245 1.00 92.25 505 ALA A O 1
ATOM 4038 N N . GLN A 1 506 ? -17.383 13.756 40.609 1.00 93.94 506 GLN A N 1
ATOM 4039 C CA . GLN A 1 506 ? -17.373 12.631 39.669 1.00 93.94 506 GLN A CA 1
ATOM 4040 C C . GLN A 1 506 ? -15.951 12.213 39.303 1.00 93.94 506 GLN A C 1
ATOM 4042 O O . GLN A 1 506 ? -15.641 11.027 39.341 1.00 93.94 506 GLN A O 1
ATOM 4047 N N . ARG A 1 507 ? -15.066 13.170 38.997 1.00 93.75 507 ARG A N 1
ATOM 4048 C CA . ARG A 1 507 ? -13.659 12.867 38.713 1.00 93.75 507 ARG A CA 1
ATOM 4049 C C . ARG A 1 507 ? -12.972 12.235 39.922 1.00 93.75 507 ARG A C 1
ATOM 4051 O O . ARG A 1 507 ? -12.322 11.212 39.757 1.00 93.75 507 ARG A O 1
ATOM 4058 N N . SER A 1 508 ? -13.141 12.818 41.109 1.00 94.81 508 SER A N 1
ATOM 4059 C CA . SER A 1 508 ? -12.540 12.306 42.348 1.00 94.81 508 SER A CA 1
ATOM 4060 C C . SER A 1 508 ? -13.014 10.882 42.669 1.00 94.81 508 SER A C 1
ATOM 4062 O O . SER A 1 508 ? -12.200 10.011 42.976 1.00 94.81 508 SER A O 1
ATOM 4064 N N . PHE A 1 509 ? -14.312 10.612 42.501 1.00 96.31 509 PHE A N 1
ATOM 4065 C CA . PHE A 1 509 ? -14.880 9.274 42.646 1.00 96.31 509 PHE A CA 1
ATOM 4066 C C . PHE A 1 509 ? -14.333 8.289 41.606 1.00 96.31 509 PHE A C 1
ATOM 4068 O O . PHE A 1 509 ? -14.005 7.157 41.947 1.00 96.31 509 PHE A O 1
ATOM 4075 N N . PHE A 1 510 ? -14.196 8.704 40.344 1.00 96.00 510 PHE A N 1
ATOM 4076 C CA . PHE A 1 510 ? -13.681 7.824 39.291 1.00 96.00 510 PHE A CA 1
ATOM 4077 C C . PHE A 1 510 ? -12.223 7.446 39.549 1.00 96.00 510 PHE A C 1
ATOM 4079 O O . PHE A 1 510 ? -11.882 6.278 39.397 1.00 96.00 510 PHE A O 1
ATOM 4086 N N . VAL A 1 511 ? -11.394 8.400 39.989 1.00 95.75 511 VAL A N 1
ATOM 4087 C CA . VAL A 1 511 ? -10.004 8.136 40.396 1.00 95.75 511 VAL A CA 1
ATOM 4088 C C . VAL A 1 511 ? -9.965 7.093 41.512 1.00 95.75 511 VAL A C 1
ATOM 4090 O O . VAL A 1 511 ? -9.255 6.105 41.374 1.00 95.75 511 VAL A O 1
ATOM 4093 N N . ALA A 1 512 ? -10.787 7.243 42.556 1.00 96.25 512 ALA A N 1
ATOM 4094 C CA . ALA A 1 512 ? -10.844 6.274 43.652 1.00 96.25 512 ALA A CA 1
ATOM 4095 C C . ALA A 1 512 ? -11.233 4.864 43.172 1.00 96.25 512 ALA A C 1
ATOM 4097 O O . ALA A 1 512 ? -10.618 3.872 43.558 1.00 96.25 512 ALA A O 1
ATOM 4098 N N . MET A 1 513 ? -12.232 4.774 42.289 1.00 96.75 513 MET A N 1
ATOM 4099 C CA . MET A 1 513 ? -12.669 3.506 41.702 1.00 96.75 513 MET A CA 1
ATOM 4100 C C . MET A 1 513 ? -11.569 2.860 40.847 1.00 96.75 513 MET A C 1
ATOM 4102 O O . MET A 1 513 ? -11.369 1.650 40.934 1.00 96.75 513 MET A O 1
ATOM 4106 N N . TYR A 1 514 ? -10.843 3.637 40.035 1.00 95.56 514 TYR A N 1
ATOM 4107 C CA . TYR A 1 514 ? -9.738 3.105 39.235 1.00 95.56 514 TYR A CA 1
ATOM 4108 C C . TYR A 1 514 ? -8.545 2.688 40.097 1.00 95.56 514 TYR A C 1
ATOM 4110 O O . TYR A 1 514 ? -8.001 1.615 39.864 1.00 95.56 514 TYR A O 1
ATOM 4118 N N . GLN A 1 515 ? -8.175 3.452 41.125 1.00 94.88 515 GLN A N 1
ATOM 4119 C CA . GLN A 1 515 ? -7.065 3.086 42.008 1.00 94.88 515 GLN A CA 1
ATOM 4120 C C . GLN A 1 515 ? -7.344 1.753 42.716 1.00 94.88 515 GLN A C 1
ATOM 4122 O O . GLN A 1 515 ? -6.508 0.854 42.697 1.00 94.88 515 GLN A O 1
ATOM 4127 N N . LEU A 1 516 ? -8.559 1.578 43.251 1.00 95.69 516 LEU A N 1
ATOM 4128 C CA . LEU A 1 516 ? -8.952 0.344 43.939 1.00 95.69 516 LEU A CA 1
ATOM 4129 C C . LEU A 1 516 ? -9.069 -0.868 43.006 1.00 95.69 516 LEU A C 1
ATOM 4131 O O . LEU A 1 516 ? -8.793 -1.989 43.425 1.00 95.69 516 LEU A O 1
ATOM 4135 N N . MET A 1 517 ? -9.518 -0.678 41.761 1.00 95.00 517 MET A N 1
ATOM 4136 C CA . MET A 1 517 ? -9.778 -1.799 40.852 1.00 95.00 517 MET A CA 1
ATOM 4137 C C . MET A 1 517 ? -8.622 -2.118 39.909 1.00 95.00 517 MET A C 1
ATOM 4139 O O . MET A 1 517 ? -8.502 -3.273 39.509 1.00 95.00 517 MET A O 1
ATOM 4143 N N . VAL A 1 518 ? -7.832 -1.125 39.497 1.00 92.44 518 VAL A N 1
ATOM 4144 C CA . VAL A 1 518 ? -6.836 -1.262 38.419 1.00 92.44 518 VAL A CA 1
ATOM 4145 C C . VAL A 1 518 ? -5.503 -0.543 38.678 1.00 92.44 518 VAL A C 1
ATOM 4147 O O . VAL A 1 518 ? -4.712 -0.402 37.751 1.00 92.44 518 VAL A O 1
ATOM 4150 N N . ASP A 1 519 ? -5.253 -0.074 39.907 1.00 90.56 519 ASP A N 1
ATOM 4151 C CA . ASP A 1 519 ? -3.992 0.579 40.316 1.00 90.56 519 ASP A CA 1
ATOM 4152 C C . ASP A 1 519 ? -3.571 1.767 39.424 1.00 90.56 519 ASP A C 1
ATOM 4154 O O . ASP A 1 519 ? -2.412 1.944 39.053 1.00 90.56 519 ASP A O 1
ATOM 4158 N N . SER A 1 520 ? 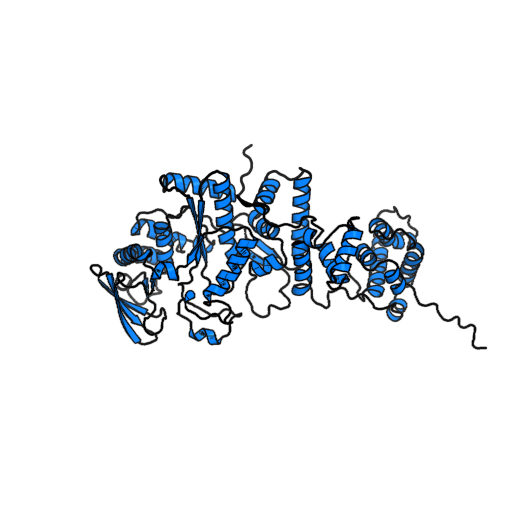-4.544 2.586 39.020 1.00 90.00 520 SER A N 1
ATOM 4159 C CA . SER A 1 520 ? -4.319 3.749 38.158 1.00 90.00 520 SER A CA 1
ATOM 4160 C C . SER A 1 520 ? -5.318 4.860 38.471 1.00 90.00 520 SER A C 1
ATOM 4162 O O . SER A 1 520 ? -6.415 4.608 38.957 1.00 90.00 520 SER A O 1
ATOM 4164 N N . GLU A 1 521 ? -4.976 6.111 38.159 1.00 90.25 521 GLU A N 1
ATOM 4165 C CA . GLU A 1 521 ? -5.917 7.239 38.256 1.00 90.25 521 GLU A CA 1
ATOM 4166 C C . GLU A 1 521 ? -6.901 7.298 37.076 1.00 90.25 521 GLU A C 1
ATOM 4168 O O . GLU A 1 521 ? -7.915 8.000 37.122 1.00 90.25 521 GLU A O 1
ATOM 4173 N N . THR A 1 522 ? -6.605 6.575 35.994 1.00 88.38 522 THR A N 1
ATOM 4174 C CA . THR A 1 522 ? -7.421 6.538 34.776 1.00 88.38 522 THR A CA 1
ATOM 4175 C C . THR A 1 522 ? -7.527 5.118 34.234 1.00 88.38 522 THR A C 1
ATOM 4177 O O . THR A 1 522 ? -6.663 4.281 34.475 1.00 88.38 522 THR A O 1
ATOM 4180 N N . GLY A 1 523 ? -8.582 4.840 33.478 1.00 86.44 523 GLY A N 1
ATOM 4181 C CA . GLY A 1 523 ? -8.787 3.528 32.879 1.00 86.44 523 GLY A CA 1
ATOM 4182 C C . GLY A 1 523 ? -9.890 3.536 31.824 1.00 86.44 523 GLY A C 1
ATOM 4183 O O . GLY A 1 523 ? -10.375 4.610 31.436 1.00 86.44 523 GLY A O 1
ATOM 4184 N N . PRO A 1 524 ? -10.314 2.343 31.368 1.00 85.56 524 PRO A N 1
ATOM 4185 C CA . PRO A 1 524 ? -11.454 2.188 30.474 1.00 85.56 524 PRO A CA 1
ATOM 4186 C C . PRO A 1 524 ? -12.707 2.822 31.071 1.00 85.56 524 PRO A C 1
ATOM 4188 O O . PRO A 1 524 ? -12.838 2.916 32.286 1.00 85.56 524 PRO A O 1
ATOM 4191 N N . ARG A 1 525 ? -13.676 3.204 30.231 1.00 88.31 525 ARG A N 1
ATOM 4192 C CA . ARG A 1 525 ? -14.943 3.805 30.682 1.00 88.31 525 ARG A CA 1
ATOM 4193 C C . ARG A 1 525 ? -15.532 3.023 31.867 1.00 88.31 525 ARG A C 1
ATOM 4195 O O . ARG A 1 525 ? -15.937 1.878 31.700 1.00 88.31 525 ARG A O 1
ATOM 4202 N N . LEU A 1 526 ? -15.641 3.669 33.030 1.00 92.25 526 LEU A N 1
ATOM 4203 C CA . LEU A 1 526 ? -15.967 3.003 34.296 1.00 92.25 526 LEU A CA 1
ATOM 4204 C C . LEU A 1 526 ? -17.214 2.089 34.245 1.00 92.25 526 LEU A C 1
ATOM 4206 O O . LEU A 1 526 ? -17.082 0.932 34.624 1.00 92.25 526 LEU A O 1
ATOM 4210 N N . PRO A 1 527 ? -18.381 2.494 33.694 1.00 91.44 527 PRO A N 1
ATOM 4211 C CA . PRO A 1 527 ? -19.507 1.569 33.497 1.00 91.44 527 PRO A CA 1
ATOM 4212 C C . PRO A 1 527 ? -19.160 0.285 32.721 1.00 91.44 527 PRO A C 1
ATOM 4214 O O . PRO A 1 527 ? -19.613 -0.794 33.087 1.00 91.44 527 PRO A O 1
ATOM 4217 N N . THR A 1 528 ? -18.336 0.391 31.674 1.00 86.12 528 THR A N 1
ATOM 4218 C CA . THR A 1 528 ? -17.871 -0.748 30.867 1.00 86.12 528 THR A CA 1
ATOM 4219 C C . THR A 1 528 ? -16.925 -1.635 31.668 1.00 86.12 528 THR A C 1
ATOM 4221 O O . THR A 1 528 ? -17.057 -2.853 31.605 1.00 86.12 528 THR A O 1
ATOM 4224 N N . LEU A 1 529 ? -16.019 -1.054 32.461 1.00 90.75 529 LEU A N 1
ATOM 4225 C CA . LEU A 1 529 ? -15.144 -1.810 33.361 1.00 90.75 529 LEU A CA 1
ATOM 4226 C C . LEU A 1 529 ? -15.959 -2.592 34.405 1.00 90.75 529 LEU A C 1
ATOM 4228 O O . LEU A 1 529 ? -15.752 -3.790 34.568 1.00 90.75 529 LEU A O 1
ATOM 4232 N N . LEU A 1 530 ? -16.937 -1.947 35.049 1.00 92.25 530 LEU A N 1
ATOM 4233 C CA . LEU A 1 530 ? -17.813 -2.581 36.044 1.00 92.25 530 LEU A CA 1
ATOM 4234 C C . LEU A 1 530 ? -18.633 -3.733 35.446 1.00 92.25 530 LEU A C 1
ATOM 4236 O O . LEU A 1 530 ? -18.745 -4.799 36.055 1.00 92.25 530 LEU A O 1
ATOM 4240 N N . LEU A 1 531 ? -19.185 -3.535 34.245 1.00 89.25 531 LEU A N 1
ATOM 4241 C CA . LEU A 1 531 ? -19.914 -4.581 33.529 1.00 89.25 531 LEU A CA 1
ATOM 4242 C C . LEU A 1 531 ? -18.984 -5.748 33.165 1.00 89.25 531 LEU A C 1
ATOM 4244 O O . LEU A 1 531 ? -19.328 -6.903 33.392 1.00 89.25 531 LEU A O 1
ATOM 4248 N N . SER A 1 532 ? -17.773 -5.439 32.690 1.00 87.00 532 SER A N 1
ATOM 4249 C CA . SER A 1 532 ? -16.770 -6.432 32.287 1.00 87.00 532 SER A CA 1
ATOM 4250 C C . SER A 1 532 ? -16.329 -7.330 33.446 1.00 87.00 532 SER A C 1
ATOM 4252 O O . SER A 1 532 ? -16.290 -8.556 33.311 1.00 87.00 532 SER A O 1
ATOM 4254 N N . LEU A 1 533 ? -16.032 -6.724 34.600 1.00 89.19 533 LEU A N 1
ATOM 4255 C CA . LEU A 1 533 ? -15.612 -7.437 35.809 1.00 89.19 533 LEU A CA 1
ATOM 4256 C C . LEU A 1 533 ? -16.752 -8.251 36.433 1.00 89.19 533 LEU A C 1
ATOM 4258 O O . LEU A 1 533 ? -16.510 -9.321 36.989 1.00 89.19 533 LEU A O 1
ATOM 4262 N N . GLY A 1 534 ? -17.990 -7.769 36.313 1.00 89.38 534 GLY A N 1
ATOM 4263 C CA . GLY A 1 534 ? -19.160 -8.353 36.959 1.00 89.38 534 GLY A CA 1
ATOM 4264 C C . GLY A 1 534 ? -19.298 -7.943 38.429 1.00 89.38 534 GLY A C 1
ATOM 4265 O O . GLY A 1 534 ? -18.323 -7.617 39.110 1.00 89.38 534 GLY A O 1
ATOM 4266 N N . GLN A 1 535 ? -20.538 -7.973 38.921 1.00 92.88 535 GLN A N 1
ATOM 4267 C CA . GLN A 1 535 ? -20.922 -7.457 40.239 1.00 92.88 535 GLN A CA 1
ATOM 4268 C C . GLN A 1 535 ? -20.104 -8.048 41.389 1.00 92.88 535 GLN A C 1
ATOM 4270 O O . GLN A 1 535 ? -19.541 -7.306 42.188 1.00 92.88 535 GLN A O 1
ATOM 4275 N N . GLU A 1 536 ? -20.002 -9.377 41.457 1.00 91.75 536 GLU A N 1
ATOM 4276 C CA . GLU A 1 536 ? -19.298 -10.070 42.542 1.00 91.75 536 GLU A CA 1
ATOM 4277 C C . GLU A 1 536 ? -17.825 -9.652 42.618 1.00 91.75 536 GLU A C 1
ATOM 4279 O O . GLU A 1 536 ? -17.317 -9.322 43.692 1.00 91.75 536 GLU A O 1
ATOM 4284 N N . ARG A 1 537 ? -17.149 -9.597 41.464 1.00 92.00 537 ARG A N 1
ATOM 4285 C CA . ARG A 1 537 ? -15.742 -9.202 41.392 1.00 92.00 537 ARG A CA 1
ATOM 4286 C C . ARG A 1 537 ? -15.552 -7.753 41.815 1.00 92.00 537 ARG A C 1
ATOM 4288 O O . ARG A 1 537 ? -14.658 -7.481 42.607 1.00 92.00 537 ARG A O 1
ATOM 4295 N N . VAL A 1 538 ? -16.392 -6.847 41.316 1.00 95.12 538 VAL A N 1
ATOM 4296 C CA . VAL A 1 538 ? -16.359 -5.424 41.679 1.00 95.12 538 VAL A CA 1
ATOM 4297 C C . VAL A 1 538 ? -16.547 -5.248 43.182 1.00 95.12 538 VAL A C 1
ATOM 4299 O O . VAL A 1 538 ? -15.736 -4.590 43.827 1.00 95.12 538 VAL A O 1
ATOM 4302 N N . LEU A 1 539 ? -17.569 -5.872 43.768 1.00 95.00 539 LEU A N 1
ATOM 4303 C CA . LEU A 1 539 ? -17.829 -5.755 45.202 1.00 95.00 539 LEU A CA 1
ATOM 4304 C C . LEU A 1 539 ? -16.680 -6.316 46.043 1.00 95.00 539 LEU A C 1
ATOM 4306 O O . LEU A 1 539 ? -16.313 -5.700 47.043 1.00 95.00 539 LEU A O 1
ATOM 4310 N N . GLY A 1 540 ? -16.062 -7.418 45.614 1.00 94.12 540 GLY A N 1
ATOM 4311 C CA . GLY A 1 540 ? -14.874 -7.981 46.260 1.00 94.12 540 GLY A CA 1
ATOM 4312 C C . GLY A 1 540 ? -13.616 -7.103 46.177 1.00 94.12 540 GLY A C 1
ATOM 4313 O O . GLY A 1 540 ? -12.732 -7.246 47.019 1.00 94.12 540 GLY A O 1
ATOM 4314 N N . LEU A 1 541 ? -13.522 -6.201 45.193 1.00 95.69 541 LEU A N 1
ATOM 4315 C CA . LEU A 1 541 ? -12.419 -5.236 45.056 1.00 95.69 541 LEU A CA 1
ATOM 4316 C C . LEU A 1 541 ? -12.668 -3.923 45.805 1.00 95.69 541 LEU A C 1
ATOM 4318 O O . LEU A 1 541 ? -11.712 -3.216 46.105 1.00 95.69 541 LEU A O 1
ATOM 4322 N N . LEU A 1 542 ? -13.928 -3.592 46.098 1.00 95.94 542 LEU A N 1
ATOM 4323 C CA . LEU A 1 542 ? -14.310 -2.309 46.697 1.00 95.94 542 LEU A CA 1
ATOM 4324 C C . LEU A 1 542 ? -14.692 -2.406 48.174 1.00 95.94 542 LEU A C 1
ATOM 4326 O O . LEU A 1 542 ? -14.613 -1.404 48.878 1.00 95.94 542 LEU A O 1
ATOM 4330 N N . THR A 1 543 ? -15.125 -3.576 48.648 1.00 93.75 543 THR A N 1
ATOM 4331 C CA . THR A 1 543 ? -15.628 -3.744 50.016 1.00 93.75 543 THR A CA 1
ATOM 4332 C C . THR A 1 543 ? -14.465 -3.949 50.988 1.00 93.75 543 THR A C 1
ATOM 4334 O O . THR A 1 543 ? -13.793 -4.982 50.899 1.00 93.75 543 THR A O 1
ATOM 4337 N N . PRO A 1 544 ? -14.237 -3.032 51.950 1.00 87.06 544 PRO A N 1
ATOM 4338 C CA . PRO A 1 544 ? -13.192 -3.214 52.945 1.00 87.06 544 PRO A CA 1
ATOM 4339 C C . PRO A 1 544 ? -13.476 -4.452 53.804 1.00 87.06 544 PRO A C 1
ATOM 4341 O O . PRO A 1 544 ? -14.628 -4.675 54.199 1.00 87.06 544 PRO A O 1
ATOM 4344 N N . PRO A 1 545 ? -12.459 -5.267 54.130 1.00 79.56 545 PRO A N 1
ATOM 4345 C CA . PRO A 1 545 ? -12.637 -6.383 55.045 1.00 79.56 545 PRO A CA 1
ATOM 4346 C C . PRO A 1 545 ? -13.111 -5.860 56.404 1.00 79.56 545 PRO A C 1
ATOM 4348 O O . PRO A 1 545 ? -12.631 -4.838 56.895 1.00 79.56 545 PRO A O 1
ATOM 4351 N N . ALA A 1 546 ? -14.061 -6.565 57.024 1.00 72.25 546 ALA A N 1
ATOM 4352 C CA . ALA A 1 546 ? -14.595 -6.169 58.321 1.00 72.25 546 ALA A CA 1
ATOM 4353 C C . ALA A 1 546 ? -13.454 -6.013 59.339 1.00 72.25 546 ALA A C 1
ATOM 4355 O O . ALA A 1 546 ? -12.736 -6.973 59.628 1.00 72.25 546 ALA A O 1
ATOM 4356 N N . THR A 1 547 ? -13.292 -4.810 59.892 1.00 55.66 547 THR A N 1
ATOM 4357 C CA . THR A 1 547 ? -12.322 -4.553 60.956 1.00 55.66 547 THR A CA 1
ATOM 4358 C C . THR A 1 547 ? -12.619 -5.509 62.113 1.00 55.66 547 THR A C 1
ATOM 4360 O O . THR A 1 547 ? -13.757 -5.517 62.600 1.00 55.66 547 THR A O 1
ATOM 4363 N N . PRO A 1 548 ? -11.655 -6.316 62.595 1.00 43.94 548 PRO A N 1
ATOM 4364 C CA . PRO A 1 548 ? -11.860 -7.088 63.808 1.00 43.94 548 PRO A CA 1
ATOM 4365 C C . PRO A 1 548 ? -12.207 -6.106 64.923 1.00 43.94 548 PRO A C 1
ATOM 4367 O O . PRO A 1 548 ? -11.408 -5.235 65.268 1.00 43.94 548 PRO A O 1
ATOM 4370 N N . SER A 1 549 ? -13.429 -6.202 65.445 1.00 38.88 549 SER A N 1
ATOM 4371 C CA . SER A 1 549 ? -13.850 -5.397 66.585 1.00 38.88 549 SER A CA 1
ATOM 4372 C C . SER A 1 549 ? -12.834 -5.602 67.709 1.00 38.88 549 SER A C 1
ATOM 4374 O O . SER A 1 549 ? -12.600 -6.735 68.133 1.00 38.88 549 SER A O 1
ATOM 4376 N N . ALA A 1 550 ? -12.231 -4.514 68.195 1.00 44.53 550 ALA A N 1
ATOM 4377 C CA . ALA A 1 550 ? -11.327 -4.489 69.347 1.00 44.53 550 ALA A CA 1
ATOM 4378 C C .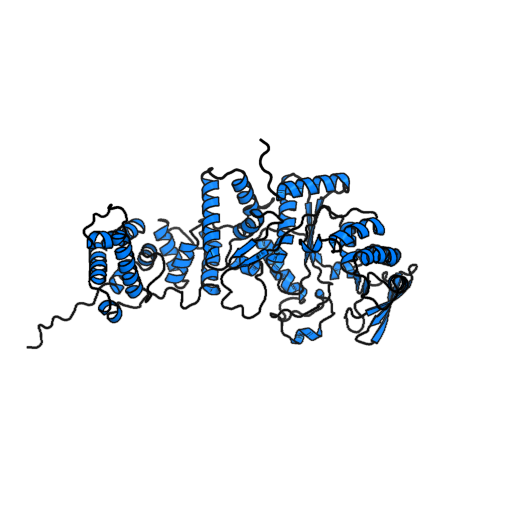 ALA A 1 550 ? -12.073 -4.750 70.675 1.00 44.53 550 ALA A C 1
ATOM 4380 O O . ALA A 1 550 ? -11.840 -4.097 71.688 1.00 44.53 550 ALA A O 1
ATOM 4381 N N . ALA A 1 551 ? -12.996 -5.708 70.663 1.00 45.09 551 ALA A N 1
ATOM 4382 C CA . ALA A 1 551 ? -13.795 -6.162 71.782 1.00 45.09 551 ALA A CA 1
ATOM 4383 C C . ALA A 1 551 ? -13.634 -7.682 71.913 1.00 45.09 551 ALA A C 1
ATOM 4385 O O . ALA A 1 551 ? -14.604 -8.412 71.773 1.00 45.09 551 ALA A O 1
ATOM 4386 N N . ASN A 1 552 ? -12.394 -8.155 72.087 1.00 42.12 552 ASN A N 1
ATOM 4387 C CA . ASN A 1 552 ? -12.057 -9.461 72.679 1.00 42.12 552 ASN A CA 1
ATOM 4388 C C . ASN A 1 552 ? -10.537 -9.587 72.899 1.00 42.12 552 ASN A C 1
ATOM 4390 O O . ASN A 1 552 ? -9.877 -10.474 72.370 1.00 42.12 552 ASN A O 1
ATOM 4394 N N . LEU A 1 553 ? -9.975 -8.683 73.698 1.00 40.50 553 LEU A N 1
ATOM 4395 C CA . LEU A 1 553 ? -8.763 -8.945 74.480 1.00 40.50 553 LEU A CA 1
ATOM 4396 C C . LEU A 1 553 ? -9.042 -8.405 75.885 1.00 40.50 553 LEU A C 1
ATOM 4398 O O . LEU A 1 553 ? -8.667 -7.284 76.223 1.00 40.50 553 LEU A O 1
ATOM 4402 N N . GLY A 1 554 ? -9.841 -9.176 76.625 1.00 37.88 554 GLY A N 1
ATOM 4403 C CA . GLY A 1 554 ? -9.990 -9.050 78.074 1.00 37.88 554 GLY A CA 1
ATOM 4404 C C . GLY A 1 554 ? -8.938 -9.872 78.797 1.00 37.88 554 GLY A C 1
ATOM 4405 O O . GLY A 1 554 ? -8.486 -10.882 78.205 1.00 37.88 554 GLY A O 1
#

Solvent-accessible surface area (backbone atoms only — not comparable to full-atom values): 30448 Å² total; per-residue (Å²): 130,86,77,80,73,52,63,49,58,52,50,31,58,47,28,52,56,40,28,57,72,77,42,68,87,52,86,50,52,22,31,35,41,72,50,64,37,70,45,85,62,25,45,44,58,46,51,52,50,53,53,39,48,52,26,45,37,52,36,39,71,72,70,44,51,62,46,42,37,32,36,34,39,24,52,41,56,33,83,65,77,46,72,84,49,69,74,79,57,59,81,50,53,34,21,35,25,57,74,36,67,28,95,80,73,84,40,93,9,40,15,46,45,34,46,50,54,50,51,57,36,29,56,58,55,58,54,81,64,49,78,40,54,41,48,58,41,36,52,72,46,75,49,42,70,60,50,52,51,45,58,74,39,20,53,60,51,41,56,61,54,54,77,58,52,75,84,90,78,64,96,66,54,71,65,61,50,43,71,65,47,67,56,60,44,40,38,34,94,87,76,44,27,48,54,49,47,72,77,46,74,42,76,96,67,43,31,41,30,37,41,25,75,81,82,68,51,68,54,72,52,31,56,86,82,49,41,63,44,46,52,40,67,62,58,34,54,29,47,47,39,61,74,68,54,33,24,27,36,65,42,51,54,70,35,68,35,93,64,24,50,51,52,43,14,42,51,43,17,38,77,71,67,76,42,73,64,45,40,68,49,52,29,40,64,42,48,76,40,68,47,67,48,77,83,68,88,43,90,73,73,62,28,52,53,63,47,54,45,51,33,46,40,26,54,55,40,31,64,58,62,75,40,52,56,67,47,65,52,62,54,47,59,24,76,61,33,51,54,52,46,54,54,50,52,51,49,50,50,26,50,76,68,72,68,46,51,72,65,52,47,54,39,51,50,58,22,38,31,60,76,87,47,76,33,61,63,37,78,51,77,66,57,58,65,55,50,34,46,40,33,40,67,40,71,64,40,62,69,55,32,43,51,43,50,12,62,73,67,78,37,84,82,62,52,72,72,42,31,33,55,50,52,57,13,27,51,43,38,47,69,39,49,47,56,79,91,75,49,64,50,69,52,93,50,49,46,67,71,61,58,71,70,49,53,71,70,36,52,51,36,53,51,52,44,61,73,62,56,88,53,70,88,38,62,67,53,36,42,52,46,69,67,23,38,35,28,49,74,72,72,42,59,76,82,57,77,90,48,72,66,46,52,48,41,41,51,50,41,49,26,52,52,26,39,38,40,36,75,28,73,68,75,67,64,61,43,60,48,50,56,61,61,28,69,70,53,49,48,52,26,69,52,77,78,83,74,79,70,94,79,80,84,128